Protein 4LHK (pdb70)

Structure (mmCIF, N/CA/C/O backbone):
data_4LHK
#
_entry.id   4LHK
#
_cell.length_a   38.618
_cell.length_b   85.476
_cell.length_c   68.240
_cell.angle_alpha   90.00
_cell.angle_beta   93.72
_cell.angle_gamma   90.00
#
_symmetry.space_group_name_H-M   'P 1 21 1'
#
loop_
_entity.id
_entity.type
_entity.pdbx_description
1 polymer Flocculin
2 branched alpha-D-mannopyranose-(1-2)-alpha-D-mannopyranose
3 non-polymer 'CALCIUM ION'
4 water water
#
loop_
_atom_site.group_PDB
_atom_site.id
_atom_site.type_symbol
_atom_site.label_atom_id
_atom_site.label_alt_id
_atom_site.label_comp_id
_atom_site.label_asym_id
_atom_site.label_entity_id
_atom_site.label_seq_id
_atom_site.pdbx_PDB_ins_code
_atom_site.Cartn_x
_atom_site.Cartn_y
_atom_site.Cartn_z
_atom_site.occupancy
_atom_site.B_iso_or_equiv
_atom_site.auth_seq_id
_atom_site.auth_comp_id
_atom_site.auth_asym_id
_atom_site.auth_atom_id
_atom_site.pdbx_PDB_model_num
ATOM 1 N N . THR A 1 4 ? 15.167 55.501 71.496 1.00 40.33 26 THR A N 1
ATOM 2 C CA . THR A 1 4 ? 15.286 54.286 70.635 1.00 27.32 26 THR A CA 1
ATOM 3 C C . THR A 1 4 ? 14.157 53.379 70.992 1.00 22.14 26 THR A C 1
ATOM 4 O O . THR A 1 4 ? 13.788 53.288 72.145 1.00 28.90 26 THR A O 1
ATOM 8 N N . GLN A 1 5 ? 13.574 52.799 69.944 1.00 21.83 27 GLN A N 1
ATOM 9 C CA . GLN A 1 5 ? 12.418 51.889 70.072 1.00 21.36 27 GLN A CA 1
ATOM 10 C C . GLN A 1 5 ? 12.849 50.495 70.524 1.00 18.52 27 GLN A C 1
ATOM 11 O O . GLN A 1 5 ? 13.836 49.950 70.054 1.00 21.22 27 GLN A O 1
ATOM 17 N N . ALA A 1 6 ? 12.153 49.940 71.484 1.00 20.44 28 ALA A N 1
ATOM 18 C CA . ALA A 1 6 ? 12.499 48.585 71.962 1.00 20.42 28 ALA A CA 1
ATOM 19 C C . ALA A 1 6 ? 11.248 47.715 71.931 1.00 22.68 28 ALA A C 1
ATOM 20 O O . ALA A 1 6 ? 10.210 48.134 71.440 1.00 23.09 28 ALA A O 1
ATOM 22 N N . CYS A 1 7 ? 11.393 46.486 72.379 1.00 17.47 29 CYS A N 1
ATOM 23 C CA . CYS A 1 7 ? 10.437 45.439 72.216 1.00 19.31 29 CYS A CA 1
ATOM 24 C C . CYS A 1 7 ? 10.262 44.648 73.514 1.00 21.48 29 CYS A C 1
ATOM 25 O O . CYS A 1 7 ? 11.195 44.590 74.316 1.00 21.14 29 CYS A O 1
ATOM 28 N N . LEU A 1 8 ? 9.102 44.015 73.677 1.00 19.52 30 LEU A N 1
ATOM 29 C CA . LEU A 1 8 ? 8.867 43.007 74.697 1.00 20.34 30 LEU A CA 1
ATOM 30 C C . LEU A 1 8 ? 8.174 41.766 74.158 1.00 20.01 30 LEU A C 1
ATOM 31 O O . LEU A 1 8 ? 6.966 41.545 74.369 1.00 20.96 30 LEU A O 1
ATOM 36 N N . PRO A 1 9 ? 8.918 40.935 73.474 1.00 18.90 31 PRO A N 1
ATOM 37 C CA . PRO A 1 9 ? 8.402 39.698 72.957 1.00 18.55 31 PRO A CA 1
ATOM 38 C C . PRO A 1 9 ? 7.993 38.778 74.080 1.00 21.38 31 PRO A C 1
ATOM 39 O O . PRO A 1 9 ? 8.716 38.688 75.078 1.00 23.05 31 PRO A O 1
ATOM 43 N N . VAL A 1 10 ? 6.874 38.083 73.953 1.00 19.72 32 VAL A N 1
ATOM 44 C CA . VAL A 1 10 ? 6.509 37.122 75.047 1.00 25.85 32 VAL A CA 1
ATOM 45 C C . VAL A 1 10 ? 6.653 35.661 74.707 1.00 23.18 32 VAL A C 1
ATOM 46 O O . VAL A 1 10 ? 6.248 34.804 75.482 1.00 28.60 32 VAL A O 1
ATOM 50 N N . GLY A 1 11 ? 7.208 35.326 73.564 1.00 29.99 33 GLY A N 1
ATOM 51 C CA . GLY A 1 11 ? 7.440 33.902 73.298 1.00 23.23 33 GLY A CA 1
ATOM 52 C C . GLY A 1 11 ? 8.607 33.298 74.047 1.00 22.87 33 GLY A C 1
ATOM 53 O O . GLY A 1 11 ? 9.246 33.906 74.939 1.00 25.23 33 GLY A O 1
ATOM 54 N N . SER A 1 12 ? 8.891 32.067 73.695 1.00 19.79 34 SER A N 1
ATOM 55 C CA . SER A 1 12 ? 10.028 31.383 74.277 1.00 22.13 34 SER A CA 1
ATOM 56 C C . SER A 1 12 ? 11.307 32.012 73.766 1.00 22.76 34 SER A C 1
ATOM 57 O O . SER A 1 12 ? 11.488 32.169 72.573 1.00 23.21 34 SER A O 1
ATOM 60 N N . ARG A 1 13 ? 12.193 32.388 74.672 1.00 20.15 35 ARG A N 1
ATOM 61 C CA . ARG A 1 13 ? 13.398 33.072 74.293 1.00 18.42 35 ARG A CA 1
ATOM 62 C C . ARG A 1 13 ? 14.401 32.043 73.780 1.00 18.34 35 ARG A C 1
ATOM 63 O O . ARG A 1 13 ? 14.457 30.901 74.278 1.00 17.76 35 ARG A O 1
ATOM 71 N N . LYS A 1 14 ? 15.160 32.442 72.759 1.00 17.64 36 LYS A N 1
ATOM 72 C CA . LYS A 1 14 ? 16.256 31.646 72.238 1.00 16.99 36 LYS A CA 1
ATOM 73 C C . LYS A 1 14 ? 17.571 32.355 72.494 1.00 15.84 36 LYS A C 1
ATOM 74 O O . LYS A 1 14 ? 17.655 33.587 72.589 1.00 16.21 36 LYS A O 1
ATOM 80 N N . ASN A 1 15 ? 18.630 31.561 72.606 1.00 18.18 37 ASN A N 1
ATOM 81 C CA . ASN A 1 15 ? 19.926 32.064 73.016 1.00 16.36 37 ASN A CA 1
ATOM 82 C C . ASN A 1 15 ? 20.669 32.581 71.787 1.00 15.48 37 ASN A C 1
ATOM 83 O O . ASN A 1 15 ? 20.649 31.949 70.763 1.00 16.37 37 ASN A O 1
ATOM 88 N N . GLY A 1 16 ? 21.310 33.732 71.880 1.00 14.60 38 GLY A N 1
ATOM 89 C CA . GLY A 1 16 ? 22.179 34.190 70.812 1.00 16.06 38 GLY A CA 1
ATOM 90 C C . GLY A 1 16 ? 21.414 34.731 69.595 1.00 16.25 38 GLY A C 1
ATOM 91 O O . GLY A 1 16 ? 20.195 34.901 69.619 1.00 16.80 38 GLY A O 1
ATOM 92 N N . MET A 1 17 ? 22.171 34.953 68.528 1.00 14.98 39 MET A N 1
ATOM 93 C CA . MET A 1 17 ? 21.656 35.575 67.326 1.00 14.94 39 MET A CA 1
ATOM 94 C C . MET A 1 17 ? 21.661 34.642 66.139 1.00 15.58 39 MET A C 1
ATOM 95 O O . MET A 1 17 ? 22.516 33.769 65.998 1.00 16.69 39 MET A O 1
ATOM 100 N N . ASN A 1 18 ? 20.678 34.862 65.285 1.00 15.21 40 ASN A N 1
ATOM 101 C CA . ASN A 1 18 ? 20.556 34.169 64.026 1.00 14.37 40 ASN A CA 1
ATOM 102 C C . ASN A 1 18 ? 21.537 34.750 63.045 1.00 16.57 40 ASN A C 1
ATOM 103 O O . ASN A 1 18 ? 21.678 35.998 62.993 1.00 17.65 40 ASN A O 1
ATOM 108 N N . VAL A 1 19 ? 22.177 33.869 62.222 1.00 16.20 41 VAL A N 1
ATOM 109 C CA . VAL A 1 19 ? 23.087 34.344 61.189 1.00 16.53 41 VAL A CA 1
ATOM 110 C C . VAL A 1 19 ? 22.657 33.752 59.828 1.00 18.89 41 VAL A C 1
ATOM 111 O O . VAL A 1 19 ? 22.579 32.526 59.679 1.00 18.48 41 VAL A O 1
ATOM 115 N N . ASN A 1 20 ? 22.355 34.638 58.882 1.00 16.24 42 ASN A N 1
ATOM 116 C CA . ASN A 1 20 ? 22.043 34.273 57.545 1.00 15.72 42 ASN A CA 1
ATOM 117 C C . ASN A 1 20 ? 23.239 34.601 56.631 1.00 16.27 42 ASN A C 1
ATOM 118 O O . ASN A 1 20 ? 23.935 35.604 56.811 1.00 16.60 42 ASN A O 1
ATOM 123 N N . PHE A 1 21 ? 23.468 33.746 55.648 1.00 14.94 43 PHE A N 1
ATOM 124 C CA . PHE A 1 21 ? 24.515 33.900 54.651 1.00 15.48 43 PHE A CA 1
ATOM 125 C C . PHE A 1 21 ? 23.929 34.160 53.240 1.00 18.23 43 PHE A C 1
ATOM 126 O O . PHE A 1 21 ? 22.968 33.494 52.833 1.00 17.33 43 PHE A O 1
ATOM 134 N N . TYR A 1 22 ? 24.509 35.141 52.546 1.00 17.44 44 TYR A N 1
ATOM 135 C CA . TYR A 1 22 ? 24.130 35.523 51.155 1.00 16.95 44 TYR A CA 1
ATOM 136 C C . TYR A 1 22 ? 25.374 35.604 50.247 1.00 17.94 44 TYR A C 1
ATOM 137 O O . TYR A 1 22 ? 26.497 35.947 50.689 1.00 17.73 44 TYR A O 1
ATOM 146 N N . LYS A 1 23 ? 25.159 35.312 48.984 1.00 19.79 45 LYS A N 1
ATOM 147 C CA . LYS A 1 23 ? 26.217 35.387 47.960 1.00 21.13 45 LYS A CA 1
ATOM 148 C C . LYS A 1 23 ? 26.788 36.797 47.882 1.00 17.31 45 LYS A C 1
ATOM 149 O O . LYS A 1 23 ? 26.081 37.760 47.996 1.00 22.19 45 LYS A O 1
ATOM 155 N N . TYR A 1 24 ? 28.097 36.892 47.737 1.00 17.20 46 TYR A N 1
ATOM 156 C CA . TYR A 1 24 ? 28.724 38.140 47.342 1.00 15.93 46 TYR A CA 1
ATOM 157 C C . TYR A 1 24 ? 29.723 37.774 46.274 1.00 15.15 46 TYR A C 1
ATOM 158 O O . TYR A 1 24 ? 30.413 36.777 46.431 1.00 17.44 46 TYR A O 1
ATOM 167 N N . SER A 1 25 ? 29.782 38.571 45.180 1.00 15.52 47 SER A N 1
ATOM 168 C CA . SER A 1 25 ? 30.683 38.267 44.058 1.00 16.43 47 SER A CA 1
ATOM 169 C C . SER A 1 25 ? 32.100 38.495 44.377 1.00 15.53 47 SER A C 1
ATOM 170 O O . SER A 1 25 ? 32.495 39.622 44.730 1.00 16.88 47 SER A O 1
ATOM 173 N N . LEU A 1 26 ? 32.911 37.463 44.197 1.00 16.12 48 LEU A N 1
ATOM 174 C CA . LEU A 1 26 ? 34.362 37.588 44.375 1.00 16.39 48 LEU A CA 1
ATOM 175 C C . LEU A 1 26 ? 34.925 38.806 43.605 1.00 19.07 48 LEU A C 1
ATOM 176 O O . LEU A 1 26 ? 34.634 39.017 42.421 1.00 17.69 48 LEU A O 1
ATOM 181 N N . GLN A 1 27 ? 35.687 39.617 44.330 1.00 18.44 49 GLN A N 1
ATOM 182 C CA . GLN A 1 27 ? 36.446 40.733 43.825 1.00 19.33 49 GLN A CA 1
ATOM 183 C C . GLN A 1 27 ? 35.566 41.906 43.356 1.00 16.06 49 GLN A C 1
ATOM 184 O O . GLN A 1 27 ? 36.064 42.786 42.737 1.00 20.65 49 GLN A O 1
ATOM 190 N N . ASP A 1 28 ? 34.290 41.928 43.718 1.00 17.47 50 ASP A N 1
ATOM 191 C CA . ASP A 1 28 ? 33.408 43.043 43.437 1.00 17.68 50 ASP A CA 1
ATOM 192 C C . ASP A 1 28 ? 33.804 44.173 44.429 1.00 19.10 50 ASP A C 1
ATOM 193 O O . ASP A 1 28 ? 33.645 44.043 45.643 1.00 18.54 50 ASP A O 1
ATOM 198 N N . SER A 1 29 ? 34.378 45.250 43.883 1.00 19.27 51 SER A N 1
ATOM 199 C CA . SER A 1 29 ? 34.924 46.344 44.671 1.00 24.03 51 SER A CA 1
ATOM 200 C C . SER A 1 29 ? 33.956 47.523 44.814 1.00 20.69 51 SER A C 1
ATOM 201 O O . SER A 1 29 ? 34.309 48.606 45.319 1.00 26.65 51 SER A O 1
ATOM 204 N N . THR A 1 30 ? 32.715 47.315 44.413 1.00 19.46 52 THR A N 1
ATOM 205 C CA . THR A 1 30 ? 31.667 48.356 44.482 1.00 23.87 52 THR A CA 1
ATOM 206 C C . THR A 1 30 ? 30.560 4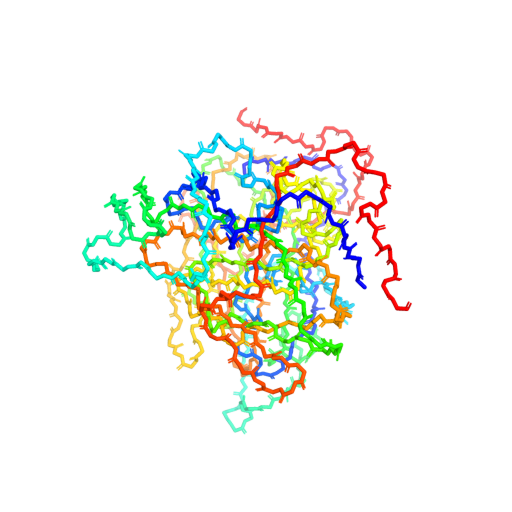8.057 45.456 1.00 20.93 52 THR A C 1
ATOM 207 O O . THR A 1 30 ? 30.172 48.900 46.242 1.00 22.79 52 THR A O 1
ATOM 211 N N . THR A 1 31 ? 29.978 46.877 45.343 1.00 19.72 53 THR A N 1
ATOM 212 C CA . THR A 1 31 ? 28.742 46.597 46.051 1.00 18.02 53 THR A CA 1
ATOM 213 C C . THR A 1 31 ? 28.898 46.694 47.600 1.00 17.73 53 THR A C 1
ATOM 214 O O . THR A 1 31 ? 28.039 47.249 48.298 1.00 16.65 53 THR A O 1
ATOM 218 N N . TYR A 1 32 ? 29.976 46.161 48.122 1.00 16.28 54 TYR A N 1
ATOM 219 C CA . TYR A 1 32 ? 30.171 46.119 49.599 1.00 14.98 54 TYR A CA 1
ATOM 220 C C . TYR A 1 32 ? 30.085 47.532 50.264 1.00 13.13 54 TYR A C 1
ATOM 221 O O . TYR A 1 32 ? 29.821 47.645 51.447 1.00 20.14 54 TYR A O 1
ATOM 230 N N . SER A 1 33 ? 30.379 48.590 49.505 1.00 15.88 55 SER A N 1
ATOM 231 C CA . SER A 1 33 ? 30.351 49.974 49.985 1.00 17.49 55 SER A CA 1
ATOM 232 C C . SER A 1 33 ? 29.077 50.758 49.643 1.00 15.47 55 SER A C 1
ATOM 233 O O . SER A 1 33 ? 28.991 51.940 49.937 1.00 17.25 55 SER A O 1
ATOM 236 N N . ASP A 1 34 ? 28.107 50.114 49.001 1.00 15.77 56 ASP A N 1
ATOM 237 C CA . ASP A 1 34 ? 26.837 50.749 48.729 1.00 17.14 56 ASP A CA 1
ATOM 238 C C . ASP A 1 34 ? 25.969 50.687 50.002 1.00 16.81 56 ASP A C 1
ATOM 239 O O . ASP A 1 34 ? 25.694 49.600 50.502 1.00 17.37 56 ASP A O 1
ATOM 244 N N . PRO A 1 35 ? 25.518 51.849 50.508 1.00 19.73 57 PRO A N 1
ATOM 245 C CA . PRO A 1 35 ? 24.687 51.866 51.731 1.00 23.11 57 PRO A CA 1
ATOM 246 C C . PRO A 1 35 ? 23.380 51.075 51.603 1.00 19.04 57 PRO A C 1
ATOM 247 O O . PRO A 1 35 ? 22.932 50.450 52.557 1.00 23.36 57 PRO A O 1
ATOM 251 N N . GLN A 1 36 ? 22.782 51.058 50.421 1.00 21.44 58 GLN A N 1
ATOM 252 C CA . GLN A 1 36 ? 21.555 50.297 50.230 1.00 18.92 58 GLN A CA 1
ATOM 253 C C . GLN A 1 36 ? 21.796 48.793 50.216 1.00 15.38 58 GLN A C 1
ATOM 254 O O . GLN A 1 36 ? 20.955 48.024 50.640 1.00 19.16 58 GLN A O 1
ATOM 260 N N . TYR A 1 37 ? 22.941 48.390 49.732 1.00 19.30 59 TYR A N 1
ATOM 261 C CA . TYR A 1 37 ? 23.330 46.999 49.754 1.00 23.00 59 TYR A CA 1
ATOM 262 C C . TYR A 1 37 ? 23.526 46.489 51.173 1.00 18.32 59 TYR A C 1
ATOM 263 O O . TYR A 1 37 ? 22.994 45.430 51.527 1.00 20.91 59 TYR A O 1
ATOM 272 N N . MET A 1 38 ? 24.293 47.214 51.976 1.00 19.96 60 MET A N 1
ATOM 273 C CA . MET A 1 38 ? 24.534 46.798 53.353 1.00 25.50 60 MET A CA 1
ATOM 274 C C . MET A 1 38 ? 23.257 46.800 54.207 1.00 21.92 60 MET A C 1
ATOM 275 O O . MET A 1 38 ? 23.053 45.912 55.041 1.00 27.32 60 MET A O 1
ATOM 280 N N . ALA A 1 39 ? 22.417 47.816 54.019 1.00 19.23 61 ALA A N 1
ATOM 281 C CA . ALA A 1 39 ? 21.129 47.874 54.709 1.00 24.64 61 ALA A CA 1
ATOM 282 C C . ALA A 1 39 ? 20.101 46.795 54.335 1.00 28.48 61 ALA A C 1
ATOM 283 O O . ALA A 1 39 ? 19.508 46.181 55.224 1.00 25.73 61 ALA A O 1
ATOM 285 N N . TYR A 1 40 ? 19.888 46.562 53.035 1.00 28.09 62 TYR A N 1
ATOM 286 C CA . TYR A 1 40 ? 18.857 45.599 52.603 1.00 24.74 62 TYR A CA 1
ATOM 287 C C . TYR A 1 40 ? 19.049 44.795 51.316 1.00 20.74 62 TYR A C 1
ATOM 288 O O . TYR A 1 40 ? 18.504 43.697 51.193 1.00 23.11 62 TYR A O 1
ATOM 297 N N . LYS A 1 41 ? 19.820 45.287 50.370 1.00 21.51 63 LYS A N 1
ATOM 298 C CA . LYS A 1 41 ? 19.829 44.658 49.054 1.00 21.82 63 LYS A CA 1
ATOM 299 C C . LYS A 1 41 ? 20.536 43.329 49.078 1.00 22.98 63 LYS A C 1
ATOM 300 O O . LYS A 1 41 ? 20.396 42.565 48.140 1.00 23.28 63 LYS A O 1
ATOM 306 N N . TYR A 1 42 ? 21.435 43.124 50.069 1.00 19.61 64 TYR A N 1
ATOM 307 C CA . TYR A 1 42 ? 22.085 41.830 50.207 1.00 22.21 64 TYR A CA 1
ATOM 308 C C . TYR A 1 42 ? 21.065 40.674 50.158 1.00 23.78 64 TYR A C 1
ATOM 309 O O . TYR A 1 42 ? 21.412 39.534 49.778 1.00 22.62 64 TYR A O 1
ATOM 318 N N . SER A 1 43 ? 19.819 40.958 50.546 1.00 22.66 65 SER A N 1
ATOM 319 C CA . SER A 1 43 ? 18.803 39.894 50.583 1.00 26.46 65 SER A CA 1
ATOM 320 C C . SER A 1 43 ? 18.052 39.725 49.267 1.00 25.35 65 SER A C 1
ATOM 321 O O . SER A 1 43 ? 17.163 38.913 49.210 1.00 26.30 65 SER A O 1
ATOM 324 N N . ASP A 1 44 ? 18.446 40.466 48.242 1.00 26.53 66 ASP A N 1
ATOM 325 C CA . ASP A 1 44 ? 17.934 40.314 46.824 1.00 27.15 66 ASP A CA 1
ATOM 326 C C . ASP A 1 44 ? 18.382 38.991 46.187 1.00 28.24 66 ASP A C 1
ATOM 327 O O . ASP A 1 44 ? 17.852 38.584 45.196 1.00 35.35 66 ASP A O 1
ATOM 332 N N . THR A 1 45 ? 19.430 38.355 46.716 1.00 34.01 67 THR A N 1
ATOM 333 C CA . THR A 1 45 ? 19.712 36.956 46.333 1.00 35.23 67 THR A CA 1
ATOM 334 C C . THR A 1 45 ? 19.186 35.915 47.320 1.00 32.08 67 THR A C 1
ATOM 335 O O . THR A 1 45 ? 18.965 36.214 48.482 1.00 31.58 67 THR A O 1
ATOM 339 N N . LYS A 1 46 ? 19.041 34.680 46.827 1.00 40.74 68 LYS A N 1
ATOM 340 C CA . LYS A 1 46 ? 18.612 33.534 47.632 1.00 36.38 68 LYS A CA 1
ATOM 341 C C . LYS A 1 46 ? 19.607 33.334 48.755 1.00 28.61 68 LYS A C 1
ATOM 342 O O . LYS A 1 46 ? 20.793 33.385 48.553 1.00 30.91 68 LYS A O 1
ATOM 348 N N . LYS A 1 47 ? 19.111 33.110 49.955 1.00 34.24 69 LYS A N 1
ATOM 349 C CA . LYS A 1 47 ? 19.965 32.856 51.111 1.00 22.85 69 LYS A CA 1
ATOM 350 C C . LYS A 1 47 ? 20.766 31.587 50.847 1.00 22.64 69 LYS A C 1
ATOM 351 O O . LYS A 1 47 ? 20.222 30.618 50.321 1.00 23.00 69 LYS A O 1
ATOM 357 N N . LEU A 1 48 ? 22.045 31.572 51.215 1.00 22.86 70 LEU A N 1
ATOM 358 C CA . LEU A 1 48 ? 22.846 30.362 51.051 1.00 18.05 70 LEU A CA 1
ATOM 359 C C . LEU A 1 48 ? 22.494 29.420 52.157 1.00 21.02 70 LEU A C 1
ATOM 360 O O . LEU A 1 48 ? 22.549 28.205 51.976 1.00 23.27 70 LEU A O 1
ATOM 365 N N . GLY A 1 49 ? 22.158 29.972 53.320 1.00 21.77 71 GLY A N 1
ATOM 366 C CA . GLY A 1 49 ? 21.793 29.117 54.473 1.00 21.59 71 GLY A CA 1
ATOM 367 C C . GLY A 1 49 ? 21.880 29.943 55.727 1.00 21.62 71 GLY A C 1
ATOM 368 O O . GLY A 1 49 ? 22.041 31.160 55.663 1.00 22.26 71 GLY A O 1
ATOM 369 N N . SER A 1 50 ? 21.755 29.281 56.861 1.00 18.65 72 SER A N 1
ATOM 370 C CA . SER A 1 50 ? 21.755 29.976 58.131 1.00 21.77 72 SER A CA 1
ATOM 371 C C . SER A 1 50 ? 22.174 29.098 59.247 1.00 21.86 72 SER A C 1
ATOM 372 O O . SER A 1 50 ? 22.147 27.863 59.108 1.00 22.28 72 SER A O 1
ATOM 375 N N . VAL A 1 51 ? 22.572 29.743 60.344 1.00 20.45 73 VAL A N 1
ATOM 376 C CA . VAL A 1 51 ? 22.810 29.085 61.618 1.00 21.53 73 VAL A CA 1
ATOM 377 C C . VAL A 1 51 ? 22.196 29.916 62.714 1.00 19.26 73 VAL A C 1
ATOM 378 O O . VAL A 1 51 ? 22.024 31.117 62.573 1.00 22.72 73 VAL A O 1
ATOM 382 N N . SER A 1 52 ? 21.899 29.275 63.828 1.00 18.01 74 SER A N 1
ATOM 383 C CA . SER A 1 52 ? 21.323 30.006 64.920 1.00 19.48 74 SER A CA 1
ATOM 384 C C . SER A 1 52 ? 22.063 29.793 66.198 1.00 18.89 74 SER A C 1
ATOM 385 O O . SER A 1 52 ? 23.021 29.028 66.281 1.00 19.78 74 SER A O 1
ATOM 388 N N . GLY A 1 53 ? 21.658 30.539 67.212 1.00 16.60 75 GLY A N 1
ATOM 389 C CA . GLY A 1 53 ? 22.250 30.338 68.525 1.00 17.32 75 GLY A CA 1
ATOM 390 C C . GLY A 1 53 ? 23.656 30.881 68.740 1.00 18.10 75 GLY A C 1
ATOM 391 O O . GLY A 1 53 ? 24.372 30.423 69.616 1.00 19.32 75 GLY A O 1
ATOM 392 N N . GLN A 1 54 ? 24.059 31.889 67.961 1.00 14.26 76 GLN A N 1
ATOM 393 C CA . GLN A 1 54 ? 25.420 32.329 67.981 1.00 14.70 76 GLN A CA 1
ATOM 394 C C . GLN A 1 54 ? 25.628 33.404 69.014 1.00 14.63 76 GLN A C 1
ATOM 395 O O . GLN A 1 54 ? 24.985 34.432 68.959 1.00 16.28 76 GLN A O 1
ATOM 401 N N . THR A 1 55 ? 26.596 33.208 69.904 1.00 17.55 77 THR A N 1
ATOM 402 C CA . THR A 1 55 ? 26.932 34.248 70.862 1.00 16.59 77 THR A CA 1
ATOM 403 C C . THR A 1 55 ? 28.295 34.859 70.629 1.00 18.68 77 THR A C 1
ATOM 404 O O . THR A 1 55 ? 28.561 35.967 71.155 1.00 20.26 77 THR A O 1
ATOM 408 N N . HIS A 1 56 ? 29.170 34.172 69.879 1.00 19.22 78 HIS A N 1
ATOM 409 C CA . HIS A 1 56 ? 30.488 34.730 69.614 1.00 19.52 78 HIS A CA 1
ATOM 410 C C . HIS A 1 56 ? 30.381 35.481 68.304 1.00 19.26 78 HIS A C 1
ATOM 411 O O . HIS A 1 56 ? 30.270 34.889 67.262 1.00 24.27 78 HIS A O 1
ATOM 418 N N . LEU A 1 57 ? 30.383 36.800 68.358 1.00 18.77 79 LEU A N 1
ATOM 419 C CA . LEU A 1 57 ? 29.956 37.587 67.177 1.00 16.28 79 LEU A CA 1
ATOM 420 C C . LEU A 1 57 ? 31.077 37.996 66.233 1.00 17.58 79 LEU A C 1
ATOM 421 O O . LEU A 1 57 ? 30.831 38.434 65.109 1.00 21.42 79 LEU A O 1
ATOM 426 N N . SER A 1 58 ? 32.307 37.922 66.694 1.00 17.50 80 SER A N 1
ATOM 427 C CA . SER A 1 58 ? 33.453 38.456 65.975 1.00 16.09 80 SER A CA 1
ATOM 428 C C . SER A 1 58 ? 33.855 37.484 64.884 1.00 17.95 80 SER A C 1
ATOM 429 O O . SER A 1 58 ? 33.773 36.271 65.038 1.00 21.23 80 SER A O 1
ATOM 432 N N . ILE A 1 59 ? 34.204 38.051 63.753 1.00 17.50 81 ILE A N 1
ATOM 433 C CA . ILE A 1 59 ? 34.543 37.320 62.541 1.00 17.23 81 ILE A CA 1
ATOM 434 C C . ILE A 1 59 ? 36.050 37.373 62.249 1.00 17.17 81 ILE A C 1
ATOM 435 O O . ILE A 1 59 ? 36.677 38.420 62.271 1.00 17.35 81 ILE A O 1
ATOM 440 N N . TYR A 1 60 ? 36.613 36.230 61.887 1.00 16.93 82 TYR A N 1
ATOM 441 C CA . TYR A 1 60 ? 37.967 36.136 61.396 1.00 16.98 82 TYR A CA 1
ATOM 442 C C . TYR A 1 60 ? 38.041 34.925 60.461 1.00 17.67 82 TYR A C 1
ATOM 443 O O . TYR A 1 60 ? 37.735 33.794 60.873 1.00 18.47 82 TYR A O 1
ATOM 452 N N . TYR A 1 61 ? 38.400 35.185 59.201 1.00 15.59 83 TYR A N 1
ATOM 453 C CA . TYR A 1 61 ? 38.753 34.107 58.286 1.00 14.98 83 TYR A CA 1
ATOM 454 C C . TYR A 1 61 ? 40.054 34.539 57.618 1.00 15.85 83 TYR A C 1
ATOM 455 O O . TYR A 1 61 ? 40.211 35.689 57.195 1.00 16.77 83 TYR A O 1
ATOM 464 N N . ASP A 1 62 ? 40.996 33.619 57.531 1.00 17.03 84 ASP A N 1
ATOM 465 C CA . ASP A 1 62 ? 42.293 33.873 56.870 1.00 17.20 84 ASP A CA 1
ATOM 466 C C . ASP A 1 62 ? 42.602 32.736 55.908 1.00 19.38 84 ASP A C 1
ATOM 467 O O . ASP A 1 62 ? 42.105 31.612 56.049 1.00 21.09 84 ASP A O 1
ATOM 472 N N . LEU A 1 63 ? 43.432 33.030 54.944 1.00 19.68 85 LEU A N 1
ATOM 473 C CA . LEU A 1 63 ? 43.933 32.002 54.031 1.00 20.87 85 LEU A CA 1
ATOM 474 C C . LEU A 1 63 ? 45.237 32.490 53.477 1.00 24.27 85 LEU A C 1
ATOM 475 O O . LEU A 1 63 ? 45.568 33.692 53.598 1.00 21.62 85 LEU A O 1
ATOM 480 N N . ASN A 1 64 ? 45.943 31.544 52.850 1.00 27.34 86 ASN A N 1
ATOM 481 C CA . ASN A 1 64 ? 47.261 31.745 52.277 1.00 31.18 86 ASN A CA 1
ATOM 482 C C . ASN A 1 64 ? 47.257 32.892 51.263 1.00 21.15 86 ASN A C 1
ATOM 483 O O . ASN A 1 64 ? 46.336 33.018 50.453 1.00 18.42 86 ASN A O 1
ATOM 488 N N . THR A 1 65 ? 48.250 33.783 51.361 1.00 21.07 87 THR A N 1
ATOM 489 C CA . THR A 1 65 ? 48.351 34.915 50.430 1.00 27.07 87 THR A CA 1
ATOM 490 C C . THR A 1 65 ? 48.368 34.471 48.945 1.00 22.15 87 THR A C 1
ATOM 491 O O . THR A 1 65 ? 47.980 35.241 48.067 1.00 22.83 87 THR A O 1
ATOM 495 N N . ALA A 1 66 ? 48.841 33.262 48.682 1.00 20.37 88 ALA A N 1
ATOM 496 C CA . ALA A 1 66 ? 48.879 32.730 47.312 1.00 22.30 88 ALA A CA 1
ATOM 497 C C . ALA A 1 66 ? 47.485 32.498 46.793 1.00 18.55 88 ALA A C 1
ATOM 498 O O . ALA A 1 66 ? 47.288 32.325 45.559 1.00 21.79 88 ALA A O 1
ATOM 500 N N . PHE A 1 67 ? 46.509 32.494 47.695 1.00 18.38 89 PHE A N 1
ATOM 501 C CA . PHE A 1 67 ? 45.107 32.256 47.311 1.00 17.97 89 PHE A CA 1
ATOM 502 C C . PHE A 1 67 ? 44.195 33.489 47.338 1.00 16.07 89 PHE A C 1
ATOM 503 O O . PHE A 1 67 ? 42.979 33.359 47.050 1.00 15.58 89 PHE A O 1
ATOM 511 N N . TRP A 1 68 ? 44.717 34.668 47.668 1.00 17.21 90 TRP A N 1
ATOM 512 C CA . TRP A 1 68 ? 43.869 35.834 47.891 1.00 13.81 90 TRP A CA 1
ATOM 513 C C . TRP A 1 68 ? 43.029 36.330 46.724 1.00 16.05 90 TRP A C 1
ATOM 514 O O . TRP A 1 68 ? 42.037 37.023 46.977 1.00 15.95 90 TRP A O 1
ATOM 525 N N . ASN A 1 69 ? 43.373 35.986 45.478 1.00 17.29 91 ASN A N 1
ATOM 526 C CA . ASN A 1 69 ? 42.526 36.374 44.313 1.00 16.89 91 ASN A CA 1
ATOM 527 C C . ASN A 1 69 ? 41.517 35.294 43.978 1.00 15.33 91 ASN A C 1
ATOM 528 O O . ASN A 1 69 ? 40.950 35.304 42.910 1.00 16.54 91 ASN A O 1
ATOM 533 N N . THR A 1 70 ? 41.318 34.347 44.893 1.00 15.53 92 THR A N 1
ATOM 534 C CA . THR A 1 70 ? 40.476 33.199 44.592 1.00 14.83 92 THR A CA 1
ATOM 535 C C . THR A 1 70 ? 39.422 32.882 45.679 1.00 15.36 92 THR A C 1
ATOM 536 O O . THR A 1 70 ? 39.604 33.236 46.834 1.00 14.92 92 THR A O 1
ATOM 540 N N . ALA A 1 71 ? 38.308 32.261 45.283 1.00 14.79 93 ALA A N 1
ATOM 541 C CA . ALA A 1 71 ? 37.344 31.743 46.205 1.00 14.25 93 ALA A CA 1
ATOM 542 C C . ALA A 1 71 ? 37.875 30.514 46.900 1.00 14.30 93 ALA A C 1
ATOM 543 O O . ALA A 1 71 ? 38.619 29.730 46.287 1.00 20.27 93 ALA A O 1
ATOM 545 N N . SER A 1 72 ? 37.402 30.287 48.143 1.00 16.06 94 SER A N 1
ATOM 546 C CA . SER A 1 72 ? 37.832 29.122 48.926 1.00 15.37 94 SER A CA 1
ATOM 547 C C . SER A 1 72 ? 36.703 28.693 49.837 1.00 15.93 94 SER A C 1
ATOM 548 O O . SER A 1 72 ? 36.072 29.551 50.452 1.00 18.78 94 SER A O 1
ATOM 551 N N . TRP A 1 73 ? 36.396 27.378 49.840 1.00 15.99 95 TRP A N 1
ATOM 552 C CA . TRP A 1 73 ? 35.393 26.761 50.739 1.00 18.29 95 TRP A CA 1
ATOM 553 C C . TRP A 1 73 ? 35.950 26.556 52.123 1.00 17.99 95 TRP A C 1
ATOM 554 O O . TRP A 1 73 ? 37.079 26.107 52.298 1.00 22.42 95 TRP A O 1
ATOM 565 N N . SER A 1 74 ? 35.170 26.890 53.115 1.00 19.77 96 SER A N 1
ATOM 566 C CA . SER A 1 74 ? 35.585 26.707 54.521 1.00 21.80 96 SER A CA 1
ATOM 567 C C . SER A 1 74 ? 34.358 26.880 55.409 1.00 20.64 96 SER A C 1
ATOM 568 O O . SER A 1 74 ? 33.379 27.561 55.052 1.00 17.83 96 SER A O 1
ATOM 571 N N . SER A 1 75 ? 34.436 26.258 56.583 1.00 24.58 97 SER A N 1
ATOM 572 C CA . SER A 1 75 ? 33.428 26.403 57.621 1.00 20.87 97 SER A CA 1
ATOM 573 C C . SER A 1 75 ? 33.792 27.401 58.712 1.00 23.05 97 SER A C 1
ATOM 574 O O . SER A 1 75 ? 33.134 27.450 59.760 1.00 22.55 97 SER A O 1
ATOM 577 N N . ASP A 1 76 ? 34.819 28.196 58.472 1.00 22.87 98 ASP A N 1
ATOM 578 C CA . ASP A 1 76 ? 35.369 29.097 59.501 1.00 24.58 98 ASP A CA 1
ATOM 579 C C . ASP A 1 76 ? 34.422 30.183 60.036 1.00 20.44 98 ASP A C 1
ATOM 580 O O . ASP A 1 76 ? 34.612 30.673 61.168 1.00 27.56 98 ASP A O 1
ATOM 585 N N . LEU A 1 77 ? 33.415 30.559 59.238 1.00 23.55 99 LEU A N 1
ATOM 586 C CA . LEU A 1 77 ? 32.402 31.526 59.665 1.00 18.36 99 LEU A CA 1
ATOM 587 C C . LEU A 1 77 ? 31.203 30.815 60.318 1.00 23.90 99 LEU A C 1
ATOM 588 O O . LEU A 1 77 ? 30.375 30.223 59.646 1.00 19.84 99 LEU A O 1
ATOM 593 N N . PHE A 1 78 ? 31.167 30.832 61.645 1.00 22.92 100 PHE A N 1
ATOM 594 C CA . PHE A 1 78 ? 30.043 30.368 62.403 1.00 21.27 100 PHE A CA 1
ATOM 595 C C . PHE A 1 78 ? 29.748 28.903 62.143 1.00 22.53 100 PHE A C 1
ATOM 596 O O . PHE A 1 78 ? 28.620 28.460 62.344 1.00 22.94 100 PHE A O 1
ATOM 604 N N . GLY A 1 79 ? 30.723 28.144 61.640 1.00 23.33 101 GLY A N 1
ATOM 605 C CA . GLY A 1 79 ? 30.509 26.714 61.436 1.00 22.76 101 GLY A CA 1
ATOM 606 C C . GLY A 1 79 ? 29.771 26.383 60.178 1.00 23.52 101 GLY A C 1
ATOM 607 O O . GLY A 1 79 ? 29.377 25.221 59.990 1.00 22.81 101 GLY A O 1
ATOM 608 N N . PHE A 1 80 ? 29.558 27.387 59.312 1.00 18.61 102 PHE A N 1
ATOM 609 C CA . PHE A 1 80 ? 28.711 27.234 58.172 1.00 20.83 102 PHE A CA 1
ATOM 610 C C . PHE A 1 80 ? 29.617 27.120 56.952 1.00 18.10 102 PHE A C 1
ATOM 611 O O . PHE A 1 80 ? 30.419 27.973 56.702 1.00 19.65 102 PHE A O 1
ATOM 61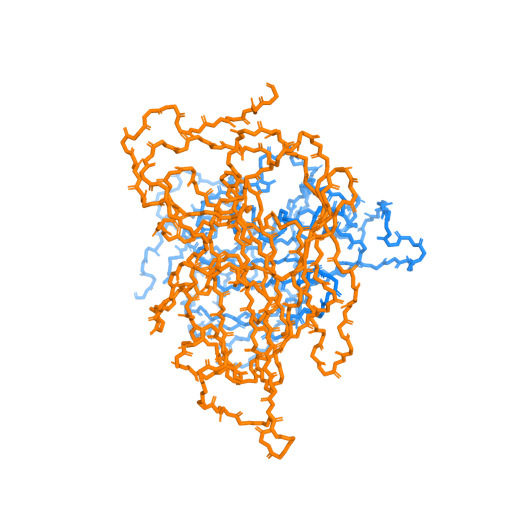9 N N . TYR A 1 81 ? 29.443 26.045 56.188 1.00 18.77 103 TYR A N 1
ATOM 620 C CA . TYR A 1 81 ? 30.275 25.748 55.074 1.00 17.08 103 TYR A CA 1
ATOM 621 C C . TYR A 1 81 ? 29.836 26.619 53.865 1.00 15.18 103 TYR A C 1
ATOM 622 O O . TYR A 1 81 ? 28.733 26.476 53.347 1.00 16.55 103 TYR A O 1
ATOM 631 N N . THR A 1 82 ? 30.720 27.521 53.456 1.00 17.19 104 THR A N 1
ATOM 632 C CA . THR A 1 82 ? 30.489 28.471 52.407 1.00 15.82 104 THR A CA 1
ATOM 633 C C . THR A 1 82 ? 31.851 28.870 51.852 1.00 15.10 104 THR A C 1
ATOM 634 O O . THR A 1 82 ? 32.897 28.234 52.137 1.00 18.49 104 THR A O 1
ATOM 638 N N . THR A 1 83 ? 31.860 29.938 51.077 1.00 16.51 105 THR A N 1
ATOM 639 C CA . THR A 1 83 ? 33.067 30.502 50.542 1.00 14.37 105 THR A CA 1
ATOM 640 C C . THR A 1 83 ? 33.285 31.816 51.305 1.00 14.50 105 THR A C 1
ATOM 641 O O . THR A 1 83 ? 32.781 32.836 50.895 1.00 16.37 105 THR A O 1
ATOM 645 N N . PRO A 1 84 ? 34.040 31.773 52.407 1.00 14.57 106 PRO A N 1
ATOM 646 C CA . PRO A 1 84 ? 34.046 32.957 53.243 1.00 13.15 106 PRO A CA 1
ATOM 647 C C . PRO A 1 84 ? 34.921 34.078 52.697 1.00 14.02 106 PRO A C 1
ATOM 648 O O . PRO A 1 84 ? 34.943 35.157 53.247 1.00 14.64 106 PRO A O 1
ATOM 652 N N . THR A 1 85 ? 35.661 33.773 51.652 1.00 11.43 107 THR A N 1
ATOM 653 C CA . THR A 1 85 ? 36.389 34.753 50.842 1.00 12.12 107 THR A CA 1
ATOM 654 C C . THR A 1 85 ? 35.444 35.770 50.209 1.00 13.57 107 THR A C 1
ATOM 655 O O . THR A 1 85 ? 35.843 36.927 49.901 1.00 15.44 107 THR A O 1
ATOM 659 N N . ASN A 1 86 ? 34.182 35.387 50.024 1.00 12.20 108 ASN A N 1
ATOM 660 C CA . ASN A 1 86 ? 33.230 36.218 49.303 1.00 12.38 108 ASN A CA 1
ATOM 661 C C . ASN A 1 86 ? 31.810 35.856 49.681 1.00 12.10 108 ASN A C 1
ATOM 662 O O . ASN A 1 86 ? 31.202 34.878 49.201 1.00 14.88 108 ASN A O 1
ATOM 667 N N . VAL A 1 87 ? 31.295 36.656 50.611 1.00 13.03 109 VAL A N 1
ATOM 668 C CA . VAL A 1 87 ? 30.063 36.343 51.305 1.00 14.40 109 VAL A CA 1
ATOM 669 C C . VAL A 1 87 ? 29.563 37.548 52.064 1.00 12.80 109 VAL A C 1
ATOM 670 O O . VAL A 1 87 ? 30.358 38.413 52.453 1.00 16.34 109 VAL A O 1
ATOM 674 N N . THR A 1 88 ? 28.245 37.635 52.204 1.00 12.03 110 THR A N 1
ATOM 675 C CA . THR A 1 88 ? 27.611 38.590 53.087 1.00 13.74 110 THR A CA 1
ATOM 676 C C . THR A 1 88 ? 26.856 37.824 54.183 1.00 15.08 110 THR A C 1
ATOM 677 O O . THR A 1 88 ? 26.178 36.822 53.935 1.00 15.52 110 THR A O 1
ATOM 681 N N . VAL A 1 89 ? 27.014 38.322 55.399 1.00 17.33 111 VAL A N 1
ATOM 682 C CA . VAL A 1 89 ? 26.484 37.740 56.637 1.00 18.50 111 VAL A CA 1
ATOM 683 C C . VAL A 1 89 ? 25.549 38.757 57.298 1.00 16.34 111 VAL A C 1
ATOM 684 O O . VAL A 1 89 ? 25.891 39.921 57.418 1.00 18.84 111 VAL A O 1
ATOM 688 N N . GLU A 1 90 ? 24.347 38.319 57.670 1.00 14.84 112 GLU A N 1
ATOM 689 C CA . GLU A 1 90 ? 23.416 39.079 58.418 1.00 15.43 112 GLU A CA 1
ATOM 690 C C . GLU A 1 90 ? 23.193 38.380 59.753 1.00 17.92 112 GLU A C 1
ATOM 691 O O . GLU A 1 90 ? 22.687 37.243 59.803 1.00 16.24 112 GLU A O 1
ATOM 697 N N . MET A 1 91 ? 23.533 39.102 60.815 1.00 17.03 113 MET A N 1
ATOM 698 C CA . MET A 1 91 ? 23.333 38.654 62.194 1.00 14.61 113 MET A CA 1
ATOM 699 C C . MET A 1 91 ? 22.187 39.466 62.780 1.00 15.51 113 MET A C 1
ATOM 700 O O . MET A 1 91 ? 22.179 40.746 62.721 1.00 17.56 113 MET A O 1
ATOM 705 N N . THR A 1 92 ? 21.207 38.780 63.323 1.00 13.01 114 THR A N 1
ATOM 706 C CA . THR A 1 92 ? 20.107 39.484 63.956 1.00 13.58 114 THR A CA 1
ATOM 707 C C . THR A 1 92 ? 19.819 38.906 65.316 1.00 16.02 114 THR A C 1
ATOM 708 O O . THR A 1 92 ? 20.026 37.693 65.576 1.00 14.84 114 THR A O 1
ATOM 712 N N . GLY A 1 93 ? 19.334 39.768 66.186 1.00 17.05 115 GLY A N 1
ATOM 713 C CA . GLY A 1 93 ? 18.824 39.312 67.460 1.00 13.55 115 GLY A CA 1
ATOM 714 C C . GLY A 1 93 ? 18.361 40.508 68.252 1.00 13.70 115 GLY A C 1
ATOM 715 O O . GLY A 1 93 ? 18.175 41.625 67.724 1.00 15.40 115 GLY A O 1
ATOM 716 N N . TYR A 1 94 ? 18.193 40.258 69.535 1.00 14.93 116 TYR A N 1
ATOM 717 C CA . TYR A 1 94 ? 17.811 41.324 70.462 1.00 14.12 116 TYR A CA 1
ATOM 718 C C . TYR A 1 94 ? 18.847 41.476 71.550 1.00 14.30 116 TYR A C 1
ATOM 719 O O . TYR A 1 94 ? 19.224 40.525 72.155 1.00 17.06 116 TYR A O 1
ATOM 728 N N . PHE A 1 95 ? 19.234 42.697 71.815 1.00 12.48 117 PHE A N 1
ATOM 729 C CA . PHE A 1 95 ? 20.135 43.055 72.866 1.00 12.81 117 PHE A CA 1
ATOM 730 C C . PHE A 1 95 ? 19.360 43.424 74.137 1.00 15.51 117 PHE A C 1
ATOM 731 O O . PHE A 1 95 ? 18.386 44.191 74.097 1.00 16.60 117 PHE A O 1
ATOM 739 N N . LEU A 1 96 ? 19.748 42.813 75.254 1.00 17.53 118 LEU A N 1
ATOM 740 C CA . LEU A 1 96 ? 19.083 43.002 76.549 1.00 15.77 118 LEU A CA 1
ATOM 741 C C . LEU A 1 96 ? 20.017 43.776 77.465 1.00 17.33 118 LEU A C 1
ATOM 742 O O . LEU A 1 96 ? 20.959 43.201 78.027 1.00 22.14 118 LEU A O 1
ATOM 747 N N . PRO A 1 97 ? 19.794 45.086 77.585 1.00 17.26 119 PRO A N 1
ATOM 748 C CA . PRO A 1 97 ? 20.674 45.855 78.474 1.00 18.14 119 PRO A CA 1
ATOM 749 C C . PRO A 1 97 ? 20.458 45.492 79.945 1.00 18.49 119 PRO A C 1
ATOM 750 O O . PRO A 1 97 ? 19.342 45.505 80.435 1.00 24.72 119 PRO A O 1
ATOM 754 N N . PRO A 1 98 ? 21.536 45.190 80.650 1.00 20.05 120 PRO A N 1
ATOM 755 C CA . PRO A 1 98 ? 21.394 44.923 82.064 1.00 23.45 120 PRO A CA 1
ATOM 756 C C . PRO A 1 98 ? 21.146 46.192 82.876 1.00 22.92 120 PRO A C 1
ATOM 757 O O . PRO A 1 98 ? 20.678 46.096 83.989 1.00 29.36 120 PRO A O 1
ATOM 761 N N . GLN A 1 99 ? 21.494 47.363 82.341 1.00 21.94 121 GLN A N 1
ATOM 762 C CA . GLN A 1 99 ? 21.371 48.607 83.081 1.00 29.63 121 GLN A CA 1
ATOM 763 C C . GLN A 1 99 ? 20.999 49.726 82.157 1.00 25.55 121 GLN A C 1
ATOM 764 O O . GLN A 1 99 ? 21.231 49.663 80.968 1.00 27.45 121 GLN A O 1
ATOM 770 N N . THR A 1 100 ? 20.391 50.760 82.718 1.00 23.22 122 THR A N 1
ATOM 771 C CA . THR A 1 100 ? 19.979 51.900 81.923 1.00 24.14 122 THR A CA 1
ATOM 772 C C . THR A 1 100 ? 21.209 52.776 81.738 1.00 28.05 122 THR A C 1
ATOM 773 O O . THR A 1 100 ? 21.975 53.010 82.696 1.00 35.17 122 THR A O 1
ATOM 777 N N . GLY A 1 101 ? 21.452 53.196 80.507 1.00 25.61 123 GLY A N 1
ATOM 778 C CA . GLY A 1 101 ? 22.594 54.052 80.225 1.00 22.70 123 GLY A CA 1
ATOM 779 C C . GLY A 1 101 ? 22.989 54.040 78.781 1.00 23.69 123 GLY A C 1
ATOM 780 O O . GLY A 1 101 ? 22.273 53.491 77.931 1.00 23.58 123 GLY A O 1
ATOM 781 N N . SER A 1 102 ? 24.129 54.666 78.515 1.00 26.50 124 SER A N 1
ATOM 782 C CA . SER A 1 102 ? 24.731 54.689 77.185 1.00 25.81 124 SER A CA 1
ATOM 783 C C . SER A 1 102 ? 25.674 53.491 76.970 1.00 23.24 124 SER A C 1
ATOM 784 O O . SER A 1 102 ? 26.571 53.208 77.771 1.00 22.75 124 SER A O 1
ATOM 787 N N . TYR A 1 103 ? 25.451 52.844 75.842 1.00 26.31 125 TYR A N 1
ATOM 788 C CA . TYR A 1 103 ? 26.186 51.657 75.385 1.00 19.53 125 TYR A CA 1
ATOM 789 C C . TYR A 1 103 ? 26.951 52.047 74.166 1.00 21.19 125 TYR A C 1
ATOM 790 O O . TYR A 1 103 ? 26.364 52.602 73.230 1.00 22.20 125 TYR A O 1
ATOM 799 N N . THR A 1 104 ? 28.253 51.761 74.181 1.00 18.13 126 THR A N 1
ATOM 800 C CA . THR A 1 104 ? 29.167 52.098 73.081 1.00 18.28 126 THR A CA 1
ATOM 801 C C . THR A 1 104 ? 29.606 50.793 72.372 1.00 18.54 126 THR A C 1
ATOM 802 O O . THR A 1 104 ? 30.414 50.027 72.849 1.00 18.89 126 THR A O 1
ATOM 806 N N . PHE A 1 105 ? 28.961 50.542 71.245 1.00 18.38 127 PHE A N 1
ATOM 807 C CA . PHE A 1 105 ? 29.342 49.474 70.353 1.00 16.85 127 PHE A CA 1
ATOM 808 C C . PHE A 1 105 ? 30.546 49.819 69.508 1.00 16.08 127 PHE A C 1
ATOM 809 O O . PHE A 1 105 ? 30.726 51.008 69.147 1.00 18.26 127 PHE A O 1
ATOM 817 N N . LYS A 1 106 ? 31.403 48.807 69.239 1.00 14.30 128 LYS A N 1
ATOM 818 C CA . LYS A 1 106 ? 32.652 49.028 68.527 1.00 14.63 128 LYS A CA 1
ATOM 819 C C . LYS A 1 106 ? 33.029 47.920 67.642 1.00 14.36 128 LYS A C 1
ATOM 820 O O . LYS A 1 106 ? 32.932 46.719 68.047 1.00 17.32 128 LYS A O 1
ATOM 826 N N . PHE A 1 107 ? 33.537 48.319 66.473 1.00 15.95 129 PHE A N 1
ATOM 827 C CA . PHE A 1 107 ? 34.191 47.393 65.552 1.00 17.12 129 PHE A CA 1
ATOM 828 C C . PHE A 1 107 ? 35.620 47.798 65.580 1.00 14.88 129 PHE A C 1
ATOM 829 O O . PHE A 1 107 ? 35.951 48.914 65.166 1.00 16.94 129 PHE A O 1
ATOM 837 N N . ALA A 1 108 ? 36.504 46.921 66.062 1.00 16.88 130 ALA A N 1
ATOM 838 C CA . ALA A 1 108 ? 37.935 47.314 66.229 1.00 18.04 130 ALA A CA 1
ATOM 839 C C . ALA A 1 108 ? 38.589 47.669 64.913 1.00 17.61 130 ALA A C 1
ATOM 840 O O . ALA A 1 108 ? 39.445 48.527 64.831 1.00 19.00 130 ALA A O 1
ATOM 842 N N . THR A 1 109 ? 38.187 46.935 63.896 1.00 16.83 131 THR A N 1
ATOM 843 C CA . THR A 1 109 ? 38.410 47.330 62.507 1.00 19.68 131 THR A CA 1
ATOM 844 C C . THR A 1 109 ? 37.408 46.517 61.651 1.00 18.06 131 THR A C 1
ATOM 845 O O . THR A 1 109 ? 36.489 45.872 62.179 1.00 16.15 131 THR A O 1
ATOM 849 N N . VAL A 1 110 ? 37.592 46.569 60.336 1.00 16.76 132 VAL A N 1
ATOM 850 C CA . VAL A 1 110 ? 36.692 45.843 59.416 1.00 16.89 132 VAL A CA 1
ATOM 851 C C . VAL A 1 110 ? 37.408 45.489 58.131 1.00 16.05 132 VAL A C 1
ATOM 852 O O . VAL A 1 110 ? 38.238 46.250 57.607 1.00 17.99 132 VAL A O 1
ATOM 856 N N . ASP A 1 111 ? 37.018 44.344 57.563 1.00 16.56 133 ASP A N 1
ATOM 857 C CA . ASP A 1 111 ? 37.508 43.930 56.266 1.00 17.00 133 ASP A CA 1
ATOM 858 C C . ASP A 1 111 ? 36.477 42.941 55.763 1.00 14.46 133 ASP A C 1
ATOM 859 O O . ASP A 1 111 ? 36.469 41.804 56.285 1.00 17.26 133 ASP A O 1
ATOM 864 N N . ASP A 1 112 ? 35.565 43.323 54.865 1.00 14.05 134 ASP A N 1
ATOM 865 C CA . ASP A 1 112 ? 35.599 44.564 54.013 1.00 14.46 134 ASP A CA 1
ATOM 866 C C . ASP A 1 112 ? 34.610 45.666 54.400 1.00 12.50 134 ASP A C 1
ATOM 867 O O . ASP A 1 112 ? 34.957 46.851 54.282 1.00 15.78 134 ASP A O 1
ATOM 872 N N . SER A 1 113 ? 33.399 45.313 54.853 1.00 14.77 135 SER A N 1
ATOM 873 C CA . SER A 1 113 ? 32.459 46.296 55.353 1.00 12.89 135 SER A CA 1
ATOM 874 C C . SER A 1 113 ? 31.528 45.663 56.377 1.00 13.06 135 SER A C 1
ATOM 875 O O . SER A 1 113 ? 31.243 44.497 56.333 1.00 13.75 135 SER A O 1
ATOM 878 N N . ALA A 1 114 ? 30.962 46.496 57.229 1.00 12.62 136 ALA A N 1
ATOM 879 C CA . ALA A 1 114 ? 29.986 46.094 58.167 1.00 12.55 136 ALA A CA 1
ATOM 880 C C . ALA A 1 114 ? 29.210 47.323 58.659 1.00 14.92 136 ALA A C 1
ATOM 881 O O . ALA A 1 114 ? 29.797 48.397 58.860 1.00 14.53 136 ALA A O 1
ATOM 883 N N . ILE A 1 115 ? 27.921 47.068 58.935 1.00 12.33 137 ILE A N 1
ATOM 884 C CA . ILE A 1 115 ? 27.069 47.951 59.647 1.00 12.65 137 ILE A CA 1
ATOM 885 C C . ILE A 1 115 ? 26.508 47.315 60.903 1.00 12.15 137 ILE A C 1
ATOM 886 O O . ILE A 1 115 ? 26.352 46.099 60.982 1.00 13.99 137 ILE A O 1
ATOM 891 N N . LEU A 1 116 ? 26.231 48.180 61.898 1.00 12.92 138 LEU A N 1
ATOM 892 C CA . LEU A 1 116 ? 25.377 47.821 63.014 1.00 14.09 138 LEU A CA 1
ATOM 893 C C . LEU A 1 116 ? 24.205 48.774 63.051 1.00 17.00 138 LEU A C 1
ATOM 894 O O . LEU A 1 116 ? 24.408 49.981 62.995 1.00 17.86 138 LEU A O 1
ATOM 899 N N . SER A 1 117 ? 23.006 48.230 63.084 1.00 16.98 139 SER A N 1
ATOM 900 C CA . SER A 1 117 ? 21.772 48.975 63.290 1.00 17.87 139 SER A CA 1
ATOM 901 C C . SER A 1 117 ? 21.172 48.553 64.635 1.00 18.61 139 SER A C 1
ATOM 902 O O . SER A 1 117 ? 21.195 47.381 64.994 1.00 16.33 139 SER A O 1
ATOM 905 N N . VAL A 1 118 ? 20.613 49.498 65.360 1.00 18.10 140 VAL A N 1
ATOM 906 C CA . VAL A 1 118 ? 19.974 49.241 66.627 1.00 17.50 140 VAL A CA 1
ATOM 907 C C . VAL A 1 118 ? 18.564 49.881 66.707 1.00 16.82 140 VAL A C 1
ATOM 908 O O . VAL A 1 118 ? 18.373 51.035 66.384 1.00 22.95 140 VAL A O 1
ATOM 912 N N . GLY A 1 119 ? 17.590 49.121 67.169 1.00 15.44 141 GLY A N 1
ATOM 913 C CA . GLY A 1 119 ? 16.274 49.647 67.417 1.00 16.30 141 GLY A CA 1
ATOM 914 C C . GLY A 1 119 ? 15.156 49.105 66.569 1.00 17.40 141 GLY A C 1
ATOM 915 O O . GLY A 1 119 ? 15.325 48.686 65.412 1.00 20.93 141 GLY A O 1
ATOM 916 N N . GLY A 1 120 ? 13.968 49.101 67.161 1.00 16.41 142 GLY A N 1
ATOM 917 C CA . GLY A 1 120 ? 12.790 48.687 66.425 1.00 20.32 142 GLY A CA 1
ATOM 918 C C . GLY A 1 120 ? 12.567 49.657 65.253 1.00 22.05 142 GLY A C 1
ATOM 919 O O . GLY A 1 120 ? 12.724 50.875 65.404 1.00 22.35 142 GLY A O 1
ATOM 920 N N . SER A 1 121 ? 12.217 49.103 64.098 1.00 24.63 143 SER A N 1
ATOM 921 C CA . SER A 1 121 ? 12.110 49.847 62.844 1.00 25.60 143 SER A CA 1
ATOM 922 C C . SER A 1 121 ? 13.364 50.448 62.296 1.00 24.70 143 SER A C 1
ATOM 923 O O . SER A 1 121 ? 13.285 51.258 61.326 1.00 25.91 143 SER A O 1
ATOM 926 N N . ILE A 1 122 ? 14.498 50.075 62.887 1.00 24.50 144 ILE A N 1
ATOM 927 C CA . ILE A 1 122 ? 15.802 50.440 62.371 1.00 21.35 144 ILE A CA 1
ATOM 928 C C . ILE A 1 122 ? 16.626 49.171 61.992 1.00 23.07 144 ILE A C 1
ATOM 929 O O . ILE A 1 122 ? 16.996 48.973 60.824 1.00 29.65 144 ILE A O 1
ATOM 934 N N . ALA A 1 123 ? 16.906 48.330 62.967 1.00 22.08 145 ALA A N 1
ATOM 935 C CA . ALA A 1 123 ? 17.507 47.016 62.751 1.00 18.70 145 ALA A CA 1
ATOM 936 C C . ALA A 1 123 ? 16.503 46.049 62.059 1.00 17.02 145 ALA A C 1
ATOM 937 O O . ALA A 1 123 ? 16.848 45.412 61.056 1.00 20.72 145 ALA A O 1
ATOM 939 N N . PHE A 1 124 ? 15.293 45.971 62.620 1.00 19.84 146 PHE A N 1
ATOM 940 C CA . PHE A 1 124 ? 14.148 45.208 62.144 1.00 18.82 146 PHE A CA 1
ATOM 941 C C . PHE A 1 124 ? 12.907 45.587 62.991 1.00 18.76 146 PHE A C 1
ATOM 942 O O . PHE A 1 124 ? 13.014 46.332 63.977 1.00 20.44 146 PHE A O 1
ATOM 950 N N . GLU A 1 125 ? 11.747 45.068 62.601 1.00 21.67 147 GLU A N 1
ATOM 951 C CA . GLU A 1 125 ? 10.504 45.314 63.330 1.00 19.65 147 GLU A CA 1
ATOM 952 C C . GLU A 1 125 ? 10.323 44.366 64.517 1.00 17.43 147 GLU A C 1
ATOM 953 O O . GLU A 1 125 ? 10.544 43.161 64.397 1.00 19.62 147 GLU A O 1
ATOM 959 N N . CYS A 1 126 ? 9.916 44.916 65.658 1.00 19.51 148 CYS A N 1
ATOM 960 C CA . CYS A 1 126 ? 9.648 44.118 66.844 1.00 23.43 148 CYS A CA 1
ATOM 961 C C . CYS A 1 126 ? 8.827 42.859 66.569 1.00 17.82 148 CYS A C 1
ATOM 962 O O . CYS A 1 126 ? 7.814 42.935 65.915 1.00 23.86 148 CYS A O 1
ATOM 965 N N . CYS A 1 127 ? 9.276 41.721 67.085 1.00 19.08 149 CYS A N 1
ATOM 966 C CA . CYS A 1 127 ? 8.580 40.429 66.922 1.00 18.82 149 CYS A CA 1
ATOM 967 C C . CYS A 1 127 ? 8.565 39.910 65.494 1.00 17.66 149 CYS A C 1
ATOM 968 O O . CYS A 1 127 ? 7.808 38.993 65.196 1.00 17.00 149 CYS A O 1
ATOM 971 N N . ALA A 1 128 ? 9.438 40.491 64.670 1.00 16.94 150 ALA A N 1
ATOM 972 C CA . ALA A 1 128 ? 9.632 40.184 63.269 1.00 18.13 150 ALA A CA 1
ATOM 973 C C . ALA A 1 128 ? 11.128 40.054 62.903 1.00 18.00 150 ALA A C 1
ATOM 974 O O . ALA A 1 128 ? 11.568 40.481 61.841 1.00 17.64 150 ALA A O 1
ATOM 976 N N . GLN A 1 129 ? 11.890 39.407 63.795 1.00 17.77 151 GLN A N 1
ATOM 977 C CA . GLN A 1 129 ? 13.320 39.212 63.598 1.00 18.51 151 GLN A CA 1
ATOM 978 C C . GLN A 1 129 ? 13.703 38.486 62.303 1.00 18.06 151 GLN A C 1
ATOM 979 O O . GLN A 1 129 ? 14.763 38.722 61.693 1.00 20.54 151 GLN A O 1
ATOM 985 N N . GLU A 1 130 ? 12.869 37.546 61.929 1.00 19.00 152 GLU A N 1
ATOM 986 C CA . GLU A 1 130 ? 13.190 36.601 60.854 1.00 22.62 152 GLU A CA 1
ATOM 987 C C . GLU A 1 130 ? 12.732 37.096 59.459 1.00 18.46 152 GLU A C 1
ATOM 988 O O . GLU A 1 130 ? 12.869 36.393 58.499 1.00 24.21 152 GLU A O 1
ATOM 994 N N . GLN A 1 131 ? 12.190 38.284 59.376 1.00 19.05 153 GLN A N 1
ATOM 995 C CA . GLN A 1 131 ? 11.639 38.831 58.128 1.00 17.11 153 GLN A CA 1
ATOM 996 C C . GLN A 1 131 ? 12.705 39.382 57.222 1.00 20.57 153 GLN A C 1
ATOM 997 O O . GLN A 1 131 ? 13.827 39.621 57.665 1.00 18.59 153 GLN A O 1
ATOM 1003 N N . PRO A 1 132 ? 12.373 39.599 55.935 1.00 21.53 154 PRO A N 1
ATOM 1004 C CA . PRO A 1 132 ? 13.333 40.256 55.090 1.00 21.44 154 PRO A CA 1
ATOM 1005 C C . PRO A 1 132 ? 13.712 41.610 55.671 1.00 18.31 154 PRO A C 1
ATOM 1006 O O . PRO A 1 132 ? 12.947 42.200 56.409 1.00 19.91 154 PRO A O 1
ATOM 1010 N N . PRO A 1 133 ? 14.866 42.109 55.300 1.00 18.22 155 PRO A N 1
ATOM 1011 C CA . PRO A 1 133 ? 15.325 43.327 55.911 1.00 19.65 155 PRO A CA 1
ATOM 1012 C C . PRO A 1 133 ? 14.499 44.520 55.562 1.00 19.83 155 PRO A C 1
ATOM 1013 O O . PRO A 1 133 ? 13.881 44.567 54.491 1.00 21.19 155 PRO A O 1
ATOM 1017 N N . ILE A 1 134 ? 14.427 45.440 56.503 1.00 20.13 156 ILE A N 1
ATOM 1018 C CA . ILE A 1 134 ? 13.809 46.738 56.299 1.00 27.33 156 ILE A CA 1
ATOM 1019 C C . ILE A 1 134 ? 14.853 47.688 55.759 1.00 26.36 156 ILE A C 1
ATOM 1020 O O . ILE A 1 134 ? 16.014 47.346 55.655 1.00 26.78 156 ILE A O 1
ATOM 1025 N N . THR A 1 135 ? 14.458 48.897 55.410 1.00 29.11 157 THR A N 1
ATOM 1026 C CA . THR A 1 135 ? 15.297 49.661 54.486 1.00 29.19 157 THR A CA 1
ATOM 1027 C C . THR A 1 135 ? 16.161 50.725 55.139 1.00 31.27 157 THR A C 1
ATOM 1028 O O . THR A 1 135 ? 16.933 51.424 54.473 1.00 42.09 157 THR A O 1
ATOM 1032 N N . SER A 1 136 ? 16.031 50.846 56.435 1.00 25.36 158 SER A N 1
ATOM 1033 C CA . SER A 1 136 ? 16.725 51.886 57.148 1.00 26.85 158 SER A CA 1
ATOM 1034 C C . SER A 1 136 ? 18.245 51.847 56.927 1.00 26.24 158 SER A C 1
ATOM 1035 O O . SER A 1 136 ? 18.896 50.805 57.080 1.00 26.80 158 SER A O 1
ATOM 1038 N N . THR A 1 137 ? 18.805 53.004 56.562 1.00 25.98 159 THR A N 1
ATOM 1039 C CA . THR A 1 137 ? 20.274 53.209 56.549 1.00 27.28 159 THR A CA 1
ATOM 1040 C C . THR A 1 137 ? 20.746 54.067 57.724 1.00 25.51 159 THR A C 1
ATOM 1041 O O . THR A 1 137 ? 21.869 54.613 57.711 1.00 25.47 159 THR A O 1
ATOM 1045 N N . ASP A 1 138 ? 19.919 54.151 58.768 1.00 25.96 160 ASP A N 1
ATOM 1046 C CA . ASP A 1 138 ? 20.291 54.921 59.969 1.00 24.64 160 ASP A CA 1
ATOM 1047 C C . ASP A 1 138 ? 21.205 54.062 60.833 1.00 23.87 160 ASP A C 1
ATOM 1048 O O . ASP A 1 138 ? 20.805 53.599 61.891 1.00 32.97 160 ASP A O 1
ATOM 1053 N N . PHE A 1 139 ? 22.428 53.852 60.378 1.00 21.24 161 PHE A N 1
ATOM 1054 C CA . PHE A 1 139 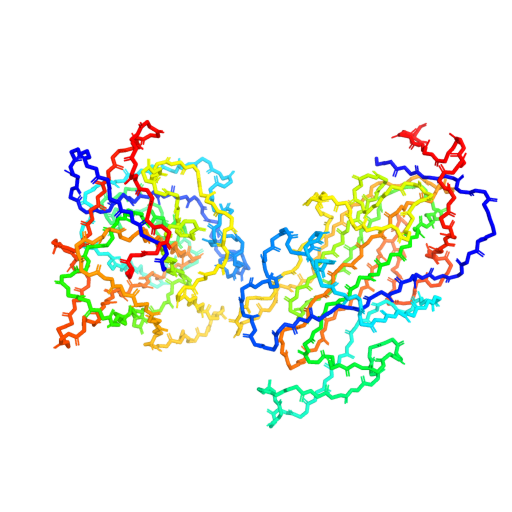? 23.322 52.923 61.077 1.00 20.99 161 PHE A CA 1
ATOM 1055 C C . PHE A 1 139 ? 23.893 53.525 62.315 1.00 19.59 161 PHE A C 1
ATOM 1056 O O . PHE A 1 139 ? 24.157 54.718 62.338 1.00 26.40 161 PHE A O 1
ATOM 1064 N N . THR A 1 140 ? 24.113 52.688 63.327 1.00 19.07 162 THR A N 1
ATOM 1065 C CA . THR A 1 140 ? 24.866 53.055 64.545 1.00 17.77 162 THR A CA 1
ATOM 1066 C C . THR A 1 140 ? 26.378 53.011 64.298 1.00 16.04 162 THR A C 1
ATOM 1067 O O . THR A 1 140 ? 27.093 53.879 64.745 1.00 16.30 162 THR A O 1
ATOM 1071 N N . ILE A 1 141 ? 26.857 52.035 63.538 1.00 17.93 163 ILE A N 1
ATOM 1072 C CA . ILE A 1 141 ? 28.214 51.966 63.074 1.00 18.00 163 ILE A CA 1
ATOM 1073 C C . ILE A 1 141 ? 28.167 51.619 61.582 1.00 17.70 163 ILE A C 1
ATOM 1074 O O . ILE A 1 141 ? 27.305 50.785 61.122 1.00 16.37 163 ILE A O 1
ATOM 1079 N N . ASN A 1 142 ? 29.030 52.286 60.812 1.00 20.66 164 ASN A N 1
ATOM 1080 C CA . ASN A 1 142 ? 29.199 52.055 59.368 1.00 17.72 164 ASN A CA 1
ATOM 1081 C C . ASN A 1 142 ? 30.680 52.012 59.103 1.00 22.26 164 ASN A C 1
ATOM 1082 O O . ASN A 1 142 ? 31.347 53.071 59.016 1.00 24.61 164 ASN A O 1
ATOM 1087 N N . GLY A 1 143 ? 31.230 50.792 59.026 1.00 15.64 165 GLY A N 1
ATOM 1088 C CA . GLY A 1 143 ? 32.613 50.581 58.783 1.00 14.12 165 GLY A CA 1
ATOM 1089 C C . GLY A 1 143 ? 32.901 50.100 57.353 1.00 14.25 165 GLY A C 1
ATOM 1090 O O . GLY A 1 143 ? 32.354 49.116 56.912 1.00 15.36 165 GLY A O 1
ATOM 1091 N N . ILE A 1 144 ? 33.807 50.774 56.663 1.00 15.89 166 ILE A N 1
ATOM 1092 C CA . ILE A 1 144 ? 34.140 50.389 55.343 1.00 14.57 166 ILE A CA 1
ATOM 1093 C C . ILE A 1 144 ? 35.641 50.408 55.119 1.00 14.88 166 ILE A C 1
ATOM 1094 O O . ILE A 1 144 ? 36.309 51.414 55.425 1.00 18.85 166 ILE A O 1
ATOM 1099 N N . LYS A 1 145 ? 36.190 49.289 54.626 1.00 14.43 167 LYS A N 1
ATOM 1100 C CA . LYS A 1 145 ? 37.598 49.241 54.278 1.00 16.23 167 LYS A CA 1
ATOM 1101 C C . LYS A 1 145 ? 37.767 49.749 52.840 1.00 16.90 167 LYS A C 1
ATOM 1102 O O . LYS A 1 145 ? 37.140 49.195 51.897 1.00 15.83 167 LYS A O 1
ATOM 1108 N N . PRO A 1 146 ? 38.575 50.800 52.663 1.00 17.38 168 PRO A N 1
ATOM 1109 C CA . PRO A 1 146 ? 38.834 51.271 51.282 1.00 16.29 168 PRO A CA 1
ATOM 1110 C C . PRO A 1 146 ? 39.501 50.163 50.524 1.00 16.28 168 PRO A C 1
ATOM 1111 O O . PRO A 1 146 ? 40.320 49.401 51.084 1.00 18.53 168 PRO A O 1
ATOM 1115 N N . TRP A 1 147 ? 39.226 50.093 49.240 1.00 15.42 169 TRP A N 1
ATOM 1116 C CA . TRP A 1 147 ? 39.750 49.024 48.426 1.00 13.53 169 TRP A CA 1
ATOM 1117 C C . TRP A 1 147 ? 41.281 49.082 48.343 1.00 16.40 169 TRP A C 1
ATOM 1118 O O . TRP A 1 147 ? 41.846 50.030 47.785 1.00 20.73 169 TRP A O 1
ATOM 1129 N N . GLY A 1 148 ? 41.938 48.060 48.878 1.00 14.76 170 GLY A N 1
ATOM 1130 C CA . GLY A 1 148 ? 43.366 47.961 48.878 1.00 17.42 170 GLY A CA 1
ATOM 1131 C C . GLY A 1 148 ? 44.147 48.828 49.845 1.00 18.51 170 GLY A C 1
ATOM 1132 O O . GLY A 1 148 ? 45.371 48.944 49.710 1.00 19.54 170 GLY A O 1
ATOM 1133 N N . ALA A 1 149 ? 43.476 49.478 50.778 1.00 19.71 171 ALA A N 1
ATOM 1134 C CA . ALA A 1 149 ? 44.142 50.321 51.760 1.00 21.80 171 ALA A CA 1
ATOM 1135 C C . ALA A 1 149 ? 43.577 50.073 53.154 1.00 21.76 171 ALA A C 1
ATOM 1136 O O . ALA A 1 149 ? 42.554 49.408 53.371 1.00 19.38 171 ALA A O 1
ATOM 1138 N N . ALA A 1 150 ? 44.299 50.629 54.109 1.00 24.28 172 ALA A N 1
ATOM 1139 C CA . ALA A 1 150 ? 43.987 50.426 55.514 1.00 25.98 172 ALA A CA 1
ATOM 1140 C C . ALA A 1 150 ? 42.553 50.783 55.874 1.00 21.63 172 ALA A C 1
ATOM 1141 O O . ALA A 1 150 ? 42.004 51.802 55.464 1.00 24.72 172 ALA A O 1
ATOM 1143 N N . ALA A 1 151 ? 41.960 49.904 56.663 1.00 27.93 173 ALA A N 1
ATOM 1144 C CA . ALA A 1 151 ? 40.653 50.114 57.215 1.00 25.72 173 ALA A CA 1
ATOM 1145 C C . ALA A 1 151 ? 40.733 51.059 58.432 1.00 25.21 173 ALA A C 1
ATOM 1146 O O . ALA A 1 151 ? 41.727 51.034 59.168 1.00 23.36 173 ALA A O 1
ATOM 1148 N N . PRO A 1 152 ? 39.681 51.872 58.647 1.00 31.23 174 PRO A N 1
ATOM 1149 C CA . PRO A 1 152 ? 39.531 52.638 59.897 1.00 29.06 174 PRO A CA 1
ATOM 1150 C C . PRO A 1 152 ? 39.510 51.693 61.091 1.00 29.17 174 PRO A C 1
ATOM 1151 O O . PRO A 1 152 ? 39.171 50.493 60.962 1.00 24.26 174 PRO A O 1
ATOM 1155 N N . THR A 1 153 ? 39.872 52.244 62.251 1.00 23.08 175 THR A N 1
ATOM 1156 C CA . THR A 1 153 ? 39.951 51.446 63.474 1.00 21.49 175 THR A CA 1
ATOM 1157 C C . THR A 1 153 ? 39.122 52.091 64.578 1.00 18.63 175 THR A C 1
ATOM 1158 O O . THR A 1 153 ? 38.795 53.302 64.525 1.00 24.41 175 THR A O 1
ATOM 1162 N N . ASP A 1 154 ? 38.762 51.263 65.564 1.00 22.88 176 ASP A N 1
ATOM 1163 C CA . ASP A 1 154 ? 37.997 51.751 66.688 1.00 22.06 176 ASP A CA 1
ATOM 1164 C C . ASP A 1 154 ? 36.808 52.515 66.170 1.00 21.69 176 ASP A C 1
ATOM 1165 O O . ASP A 1 154 ? 36.621 53.679 66.484 1.00 24.66 176 ASP A O 1
ATOM 1170 N N . ILE A 1 155 ? 35.995 51.841 65.362 1.00 20.16 177 ILE A N 1
ATOM 1171 C CA . ILE A 1 155 ? 34.833 52.451 64.797 1.00 20.06 177 ILE A CA 1
ATOM 1172 C C . ILE A 1 155 ? 33.664 52.237 65.777 1.00 23.30 177 ILE A C 1
ATOM 1173 O O . ILE A 1 155 ? 33.193 51.084 66.007 1.00 23.81 177 ILE A O 1
ATOM 1178 N N . LYS A 1 156 ? 33.198 53.334 66.370 1.00 24.30 178 LYS A N 1
ATOM 1179 C CA . LYS A 1 156 ? 32.347 53.254 67.541 1.00 23.19 178 LYS A CA 1
ATOM 1180 C C . LYS A 1 156 ? 30.988 53.916 67.266 1.00 19.57 178 LYS A C 1
ATOM 1181 O O . LYS A 1 156 ? 30.863 54.853 66.469 1.00 21.04 178 LYS A O 1
ATOM 1187 N N . GLY A 1 157 ? 30.000 53.464 67.989 1.00 19.13 179 GLY A N 1
ATOM 1188 C CA . GLY A 1 157 ? 28.706 54.080 67.956 1.00 19.61 179 GLY A CA 1
ATOM 1189 C C . GLY A 1 157 ? 27.919 53.837 69.217 1.00 22.47 179 GLY A C 1
ATOM 1190 O O . GLY A 1 157 ? 27.882 52.708 69.727 1.00 20.19 179 GLY A O 1
ATOM 1191 N N . SER A 1 158 ? 27.251 54.879 69.702 1.00 23.96 180 SER A N 1
ATOM 1192 C CA . SER A 1 158 ? 26.512 54.800 70.989 1.00 28.05 180 SER A CA 1
ATOM 1193 C C . SER A 1 158 ? 25.005 54.786 70.832 1.00 25.63 180 SER A C 1
ATOM 1194 O O . SER A 1 158 ? 24.477 55.398 69.952 1.00 26.15 180 SER A O 1
ATOM 1197 N N . THR A 1 159 ? 24.331 54.049 71.702 1.00 24.62 181 THR A N 1
ATOM 1198 C CA . THR A 1 159 ? 22.883 53.950 71.798 1.00 26.92 181 THR A CA 1
ATOM 1199 C C . THR A 1 159 ? 22.554 54.109 73.298 1.00 23.05 181 THR A C 1
ATOM 1200 O O . THR A 1 159 ? 23.229 53.516 74.166 1.00 27.13 181 THR A O 1
ATOM 1204 N N . TYR A 1 160 ? 21.518 54.882 73.599 1.00 22.85 182 TYR A N 1
ATOM 1205 C CA . TYR A 1 160 ? 20.967 54.944 74.984 1.00 26.19 182 TYR A CA 1
ATOM 1206 C C . TYR A 1 160 ? 19.874 53.898 75.191 1.00 25.17 182 TYR A C 1
ATOM 1207 O O . TYR A 1 160 ? 18.902 53.901 74.468 1.00 23.50 182 TYR A O 1
ATOM 1216 N N . MET A 1 161 ? 20.021 53.014 76.180 1.00 20.55 183 MET A N 1
ATOM 1217 C CA . MET A 1 161 ? 19.102 51.892 76.338 1.00 22.48 183 MET A CA 1
ATOM 1218 C C . MET A 1 161 ? 18.622 51.847 77.761 1.00 21.99 183 MET A C 1
ATOM 1219 O O . MET A 1 161 ? 19.401 52.176 78.684 1.00 23.17 183 MET A O 1
ATOM 1224 N N . TYR A 1 162 ? 17.332 51.501 77.909 1.00 21.49 184 TYR A N 1
ATOM 1225 C CA . TYR A 1 162 ? 16.707 51.207 79.181 1.00 24.79 184 TYR A CA 1
ATOM 1226 C C . TYR A 1 162 ? 16.770 49.706 79.536 1.00 24.79 184 TYR A C 1
ATOM 1227 O O . TYR A 1 162 ? 16.408 48.825 78.758 1.00 21.28 184 TYR A O 1
ATOM 1236 N N . ALA A 1 163 ? 17.228 49.462 80.762 1.00 23.76 185 ALA A N 1
ATOM 1237 C CA . ALA A 1 163 ? 17.272 48.115 81.342 1.00 24.43 185 ALA A CA 1
ATOM 1238 C C . ALA A 1 163 ? 15.980 47.349 81.180 1.00 24.71 185 ALA A C 1
ATOM 1239 O O . ALA A 1 163 ? 14.899 47.880 81.433 1.00 29.12 185 ALA A O 1
ATOM 1241 N N . GLY A 1 164 ? 16.091 46.101 80.755 1.00 24.18 186 GLY A N 1
ATOM 1242 C CA . GLY A 1 164 ? 14.964 45.169 80.735 1.00 27.69 186 GLY A CA 1
ATOM 1243 C C . GLY A 1 164 ? 14.091 45.092 79.485 1.00 24.09 186 GLY A C 1
ATOM 1244 O O . GLY A 1 164 ? 13.194 44.258 79.438 1.00 27.40 186 GLY A O 1
ATOM 1245 N N . TYR A 1 165 ? 14.327 45.988 78.520 1.00 20.59 187 TYR A N 1
ATOM 1246 C CA . TYR A 1 165 ? 13.674 45.915 77.179 1.00 18.70 187 TYR A CA 1
ATOM 1247 C C . TYR A 1 165 ? 14.634 45.266 76.245 1.00 16.15 187 TYR A C 1
ATOM 1248 O O . TYR A 1 165 ? 15.833 45.272 76.518 1.00 22.85 187 TYR A O 1
ATOM 1257 N N . TYR A 1 166 ? 14.099 44.683 75.181 1.00 16.83 188 TYR A N 1
ATOM 1258 C CA . TYR A 1 166 ? 14.879 44.017 74.198 1.00 16.57 188 TYR A CA 1
ATOM 1259 C C . TYR A 1 166 ? 14.988 44.969 73.025 1.00 17.13 188 TYR A C 1
ATOM 1260 O O . TYR A 1 166 ? 13.995 45.459 72.528 1.00 21.17 188 TYR A O 1
ATOM 1269 N N . TYR A 1 167 ? 16.228 45.259 72.632 1.00 14.43 189 TYR A N 1
ATOM 1270 C CA . TYR A 1 167 ? 16.541 46.126 71.504 1.00 15.22 189 TYR A CA 1
ATOM 1271 C C . TYR A 1 167 ? 16.979 45.311 70.296 1.00 15.86 189 TYR A C 1
ATOM 1272 O O . TYR A 1 167 ? 18.031 44.667 70.302 1.00 14.03 189 TYR A O 1
ATOM 1281 N N . PRO A 1 168 ? 16.190 45.369 69.236 1.00 16.05 190 PRO A N 1
ATOM 1282 C CA . PRO A 1 168 ? 16.623 44.796 67.946 1.00 16.45 190 PRO A CA 1
ATOM 1283 C C . PRO A 1 168 ? 18.032 45.264 67.566 1.00 16.10 190 PRO A C 1
ATOM 1284 O O . PRO A 1 168 ? 18.369 46.495 67.625 1.00 15.89 190 PRO A O 1
ATOM 1288 N N . ILE A 1 169 ? 18.867 44.291 67.212 1.00 14.96 191 ILE A N 1
ATOM 1289 C CA . ILE A 1 169 ? 20.165 44.619 66.649 1.00 14.49 191 ILE A CA 1
ATOM 1290 C C . ILE A 1 169 ? 20.351 43.825 65.364 1.00 13.64 191 ILE A C 1
ATOM 1291 O O . ILE A 1 169 ? 19.891 42.697 65.258 1.00 15.64 191 ILE A O 1
ATOM 1296 N N . LYS A 1 170 ? 21.064 44.437 64.411 1.00 13.78 192 LYS A N 1
ATOM 1297 C CA . LYS A 1 170 ? 21.428 43.818 63.146 1.00 15.61 192 LYS A CA 1
ATOM 1298 C C . LYS A 1 170 ? 22.850 44.209 62.802 1.00 13.75 192 LYS A C 1
ATOM 1299 O O . LYS A 1 170 ? 23.200 45.383 62.882 1.00 15.87 192 LYS A O 1
ATOM 1305 N N . ILE A 1 171 ? 23.680 43.226 62.503 1.00 14.83 193 ILE A N 1
ATOM 1306 C CA . ILE A 1 171 ? 24.980 43.398 61.939 1.00 14.38 193 ILE A CA 1
ATOM 1307 C C . ILE A 1 171 ? 24.952 42.780 60.529 1.00 16.62 193 ILE A C 1
ATOM 1308 O O . ILE A 1 171 ? 24.570 41.645 60.342 1.00 15.19 193 ILE A O 1
ATOM 1313 N N . VAL A 1 172 ? 25.305 43.576 59.533 1.00 14.93 194 VAL A N 1
ATOM 1314 C CA . VAL A 1 172 ? 25.520 43.033 58.198 1.00 14.05 194 VAL A CA 1
ATOM 1315 C C . VAL A 1 172 ? 26.977 43.257 57.898 1.00 13.96 194 VAL A C 1
ATOM 1316 O O . VAL A 1 172 ? 27.535 44.404 58.048 1.00 15.06 194 VAL A O 1
ATOM 1320 N N . TYR A 1 173 ? 27.601 42.170 57.467 1.00 11.11 195 TYR A N 1
ATOM 1321 C CA . TYR A 1 173 ? 29.033 42.124 57.231 1.00 13.25 195 TYR A CA 1
ATOM 1322 C C . TYR A 1 173 ? 29.317 41.563 55.833 1.00 12.07 195 TYR A C 1
ATOM 1323 O O . TYR A 1 173 ? 28.657 40.579 55.440 1.00 14.31 195 TYR A O 1
ATOM 1332 N N . SER A 1 174 ? 30.261 42.143 55.090 1.00 13.86 196 SER A N 1
ATOM 1333 C CA . SER A 1 174 ? 30.653 41.601 53.779 1.00 12.50 196 SER A CA 1
ATOM 1334 C C . SER A 1 174 ? 32.133 41.419 53.627 1.00 11.97 196 SER A C 1
ATOM 1335 O O . SER A 1 174 ? 32.918 42.309 53.986 1.00 12.73 196 SER A O 1
ATOM 1338 N N . ASN A 1 175 ? 32.510 40.284 53.016 1.00 11.75 197 ASN A N 1
ATOM 1339 C CA . ASN A 1 175 ? 33.862 40.024 52.574 1.00 12.58 197 ASN A CA 1
ATOM 1340 C C . ASN A 1 175 ? 33.830 39.932 51.082 1.00 13.92 197 ASN A C 1
ATOM 1341 O O . ASN A 1 175 ? 33.001 39.231 50.538 1.00 15.10 197 ASN A O 1
ATOM 1346 N N . ALA A 1 176 ? 34.675 40.719 50.433 1.00 15.79 198 ALA A N 1
ATOM 1347 C CA . ALA A 1 176 ? 34.717 40.814 48.977 1.00 15.68 198 ALA A CA 1
ATOM 1348 C C . ALA A 1 176 ? 35.812 39.950 48.393 1.00 14.38 198 ALA A C 1
ATOM 1349 O O . ALA A 1 176 ? 35.726 39.526 47.241 1.00 18.10 198 ALA A O 1
ATOM 1351 N N . LYS A 1 177 ? 36.834 39.678 49.202 1.00 12.90 199 LYS A N 1
ATOM 1352 C CA . LYS A 1 177 ? 37.924 38.809 48.858 1.00 14.77 199 LYS A CA 1
ATOM 1353 C C . LYS A 1 177 ? 38.856 38.559 50.043 1.00 13.00 199 LYS A C 1
ATOM 1354 O O . LYS A 1 177 ? 38.953 39.402 50.946 1.00 14.04 199 LYS A O 1
ATOM 1360 N N . ALA A 1 178 ? 39.536 37.420 50.010 1.00 14.24 200 ALA A N 1
ATOM 1361 C CA . ALA A 1 178 ? 40.642 37.138 50.906 1.00 13.67 200 ALA A CA 1
ATOM 1362 C C . ALA A 1 178 ? 40.169 37.157 52.429 1.00 15.67 200 ALA A C 1
ATOM 1363 O O . ALA A 1 178 ? 39.170 36.494 52.788 1.00 14.66 200 ALA A O 1
ATOM 1365 N N . LEU A 1 179 ? 40.818 37.955 53.251 1.00 15.92 201 LEU A N 1
ATOM 1366 C CA . LEU A 1 179 ? 40.651 37.930 54.707 1.00 16.12 201 LEU A CA 1
ATOM 1367 C C . LEU A 1 179 ? 39.302 38.511 55.062 1.00 15.26 201 LEU A C 1
ATOM 1368 O O . LEU A 1 179 ? 38.834 39.464 54.435 1.00 15.02 201 LEU A O 1
ATOM 1373 N N . ALA A 1 180 ? 38.683 37.910 56.053 1.00 13.03 202 ALA A N 1
ATOM 1374 C CA . ALA A 1 180 ? 37.519 38.497 56.743 1.00 13.79 202 ALA A CA 1
ATOM 1375 C C . ALA A 1 180 ? 37.875 38.898 58.203 1.00 14.07 202 ALA A C 1
ATOM 1376 O O . ALA A 1 180 ? 38.418 38.102 58.967 1.00 14.88 202 ALA A O 1
ATOM 1378 N N . ARG A 1 181 ? 37.536 40.116 58.568 1.00 14.28 203 ARG A N 1
ATOM 1379 C CA . ARG A 1 181 ? 37.821 40.607 59.904 1.00 14.55 203 ARG A CA 1
ATOM 1380 C C . ARG A 1 181 ? 36.660 41.491 60.396 1.00 15.34 203 ARG A C 1
ATOM 1381 O O . ARG A 1 181 ? 36.292 42.477 59.730 1.00 15.18 203 ARG A O 1
ATOM 1389 N N . LEU A 1 182 ? 36.155 41.168 61.602 1.00 14.98 204 LEU A N 1
ATOM 1390 C CA . LEU A 1 182 ? 35.208 42.038 62.349 1.00 14.88 204 LEU A CA 1
ATOM 1391 C C . LEU A 1 182 ? 35.208 41.748 63.815 1.00 15.23 204 LEU A C 1
ATOM 1392 O O . LEU A 1 182 ? 34.459 40.891 64.254 1.00 18.39 204 LEU A O 1
ATOM 1397 N N . PRO A 1 183 ? 36.057 42.446 64.597 1.00 16.46 205 PRO A N 1
ATOM 1398 C CA . PRO A 1 183 ? 36.001 42.244 66.014 1.00 17.46 205 PRO A CA 1
ATOM 1399 C C . PRO A 1 183 ? 34.892 43.087 66.587 1.00 16.04 205 PRO A C 1
ATOM 1400 O O . PRO A 1 183 ? 34.913 44.302 66.415 1.00 22.52 205 PRO A O 1
ATOM 1404 N N . VAL A 1 184 ? 33.958 42.447 67.284 1.00 14.30 206 VAL A N 1
ATOM 1405 C CA . VAL A 1 184 ? 32.803 43.133 67.831 1.00 15.32 206 VAL A CA 1
ATOM 1406 C C . VAL A 1 184 ? 32.856 43.216 69.353 1.00 15.29 206 VAL A C 1
ATOM 1407 O O . VAL A 1 184 ? 33.027 42.196 70.067 1.00 18.21 206 VAL A O 1
ATOM 1411 N N . SER A 1 185 ? 32.674 44.424 69.876 1.00 16.10 207 SER A N 1
ATOM 1412 C CA . SER A 1 185 ? 32.596 44.603 71.342 1.00 16.10 207 SER A CA 1
ATOM 1413 C C . SER A 1 185 ? 31.538 45.662 71.753 1.00 17.08 207 SER A C 1
ATOM 1414 O O . SER A 1 185 ? 30.984 46.350 70.916 1.00 16.82 207 SER A O 1
ATOM 1417 N N . VAL A 1 186 ? 31.215 45.751 73.037 1.00 16.36 208 VAL A N 1
ATOM 1418 C CA . VAL A 1 186 ? 30.375 46.836 73.534 1.00 15.71 208 VAL A CA 1
ATOM 1419 C C . VAL A 1 186 ? 30.913 47.210 74.930 1.00 17.32 208 VAL A C 1
ATOM 1420 O O . VAL A 1 186 ? 31.332 46.338 75.691 1.00 20.41 208 VAL A O 1
ATOM 1424 N N . VAL A 1 187 ? 30.881 48.495 75.231 1.00 17.60 209 VAL A N 1
ATOM 1425 C CA . VAL A 1 187 ? 31.182 49.035 76.555 1.00 19.75 209 VAL A CA 1
ATOM 1426 C C . VAL A 1 187 ? 29.853 49.360 77.201 1.00 18.70 209 VAL A C 1
ATOM 1427 O O . VAL A 1 187 ? 29.072 50.151 76.652 1.00 20.35 209 VAL A O 1
ATOM 1431 N N . LEU A 1 188 ? 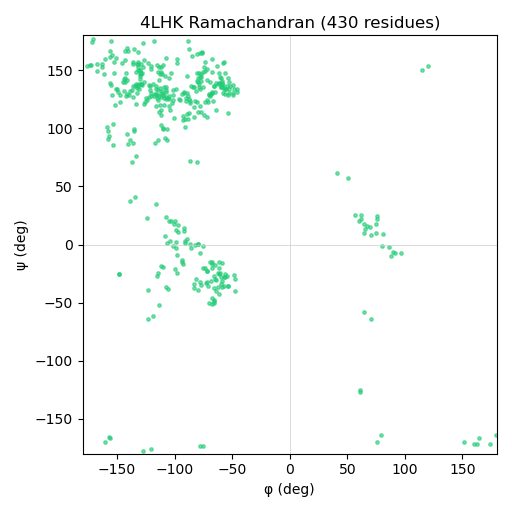29.620 48.729 78.363 1.00 19.44 210 LEU A N 1
ATOM 1432 C CA . LEU A 1 188 ? 28.417 48.935 79.139 1.00 17.50 210 LEU A CA 1
ATOM 1433 C C . LEU A 1 188 ? 28.481 50.305 79.915 1.00 21.51 210 LEU A C 1
ATOM 1434 O O . LEU A 1 188 ? 29.537 50.925 79.974 1.00 24.62 210 LEU A O 1
ATOM 1439 N N . PRO A 1 189 ? 27.344 50.800 80.434 1.00 21.22 211 PRO A N 1
ATOM 1440 C CA . PRO A 1 189 ? 27.328 52.112 81.197 1.00 20.27 211 PRO A CA 1
ATOM 1441 C C . PRO A 1 189 ? 28.273 52.126 82.397 1.00 27.42 211 PRO A C 1
ATOM 1442 O O . PRO A 1 189 ? 28.798 53.167 82.726 1.00 37.74 211 PRO A O 1
ATOM 1446 N N . ASP A 1 190 ? 28.534 50.964 82.987 1.00 27.76 212 ASP A N 1
ATOM 1447 C CA . ASP A 1 190 ? 29.506 50.868 84.102 1.00 31.33 212 ASP A CA 1
ATOM 1448 C C . ASP A 1 190 ? 30.945 50.784 83.618 1.00 33.11 212 ASP A C 1
ATOM 1449 O O . ASP A 1 190 ? 31.847 50.739 84.419 1.00 39.06 212 ASP A O 1
ATOM 1454 N N . GLY A 1 191 ? 31.186 50.799 82.305 1.00 36.36 213 GLY A N 1
ATOM 1455 C CA . GLY A 1 191 ? 32.575 50.692 81.793 1.00 28.41 213 GLY A CA 1
ATOM 1456 C C . GLY A 1 191 ? 33.030 49.257 81.509 1.00 36.22 213 GLY A C 1
ATOM 1457 O O . GLY A 1 191 ? 34.136 49.062 80.992 1.00 41.72 213 GLY A O 1
ATOM 1458 N N . THR A 1 192 ? 32.208 48.261 81.882 1.00 28.78 214 THR A N 1
ATOM 1459 C CA . THR A 1 192 ? 32.470 46.871 81.558 1.00 29.25 214 THR A CA 1
ATOM 1460 C C . THR A 1 192 ? 32.572 46.740 80.058 1.00 24.59 214 THR A C 1
ATOM 1461 O O . THR A 1 192 ? 31.693 47.208 79.325 1.00 29.26 214 THR A O 1
ATOM 1465 N N . GLU A 1 193 ? 33.621 46.089 79.588 1.00 26.61 215 GLU A N 1
ATOM 1466 C CA . GLU A 1 193 ? 33.721 45.759 78.143 1.00 24.99 215 GLU A CA 1
ATOM 1467 C C . GLU A 1 193 ? 33.298 44.347 77.935 1.00 24.69 215 GLU A C 1
ATOM 1468 O O . GLU A 1 193 ? 33.766 43.434 78.646 1.00 28.07 215 GLU A O 1
ATOM 1474 N N . VAL A 1 194 ? 32.450 44.139 76.925 1.00 20.67 216 VAL A N 1
ATOM 1475 C CA . VAL A 1 194 ? 32.063 42.810 76.503 1.00 21.58 216 VAL A CA 1
ATOM 1476 C C . VAL A 1 194 ? 32.686 42.620 75.134 1.00 18.62 216 VAL A C 1
ATOM 1477 O O . VAL A 1 194 ? 32.372 43.328 74.181 1.00 21.08 216 VAL A O 1
ATOM 1481 N N . ASN A 1 195 ? 33.647 41.734 75.086 1.00 17.65 217 ASN A N 1
ATOM 1482 C CA . ASN A 1 195 ? 34.454 41.487 73.864 1.00 19.52 217 ASN A CA 1
ATOM 1483 C C . ASN A 1 195 ? 34.072 40.171 73.154 1.00 21.32 217 ASN A C 1
ATOM 1484 O O . ASN A 1 195 ? 34.191 39.108 73.776 1.00 19.38 217 ASN A O 1
ATOM 1489 N N . ASP A 1 196 ? 33.613 40.235 71.884 1.00 18.87 218 ASP A N 1
ATOM 1490 C CA . ASP A 1 196 ? 33.307 39.029 71.051 1.00 18.22 218 ASP A CA 1
ATOM 1491 C C . ASP A 1 196 ? 32.152 38.138 71.540 1.00 22.09 218 ASP A C 1
ATOM 1492 O O . ASP A 1 196 ? 31.185 37.901 70.763 1.00 23.55 218 ASP A O 1
ATOM 1497 N N . ASP A 1 197 ? 32.212 37.609 72.776 1.00 22.01 219 ASP A N 1
ATOM 1498 C CA . ASP A 1 197 ? 31.182 36.679 73.267 1.00 20.26 219 ASP A CA 1
ATOM 1499 C C . ASP A 1 197 ? 30.124 37.457 73.984 1.00 18.31 219 ASP A C 1
ATOM 1500 O O . ASP A 1 197 ? 30.381 37.932 75.052 1.00 21.80 219 ASP A O 1
ATOM 1505 N N . PHE A 1 198 ? 28.932 37.529 73.392 1.00 17.05 220 PHE A N 1
ATOM 1506 C CA . PHE A 1 198 ? 27.817 38.264 73.891 1.00 16.74 220 PHE A CA 1
ATOM 1507 C C . PHE A 1 198 ? 26.779 37.410 74.626 1.00 15.31 220 PHE A C 1
ATOM 1508 O O . PHE A 1 198 ? 25.612 37.840 74.799 1.00 16.10 220 PHE A O 1
ATOM 1516 N N . GLU A 1 199 ? 27.163 36.228 75.090 1.00 16.38 221 GLU A N 1
ATOM 1517 C CA . GLU A 1 199 ? 26.256 35.364 75.833 1.00 18.10 221 GLU A CA 1
ATOM 1518 C C . GLU A 1 199 ? 25.680 36.120 77.032 1.00 19.46 221 GLU A C 1
ATOM 1519 O O . GLU A 1 199 ? 26.425 36.806 77.769 1.00 19.22 221 GLU A O 1
ATOM 1525 N N . GLY A 1 200 ? 24.352 35.997 77.191 1.00 18.18 222 GLY A N 1
ATOM 1526 C CA . GLY A 1 200 ? 23.573 36.710 78.201 1.00 16.81 222 GLY A CA 1
ATOM 1527 C C . GLY A 1 200 ? 23.196 38.165 77.905 1.00 15.52 222 GLY A C 1
ATOM 1528 O O . GLY A 1 200 ? 22.526 38.808 78.706 1.00 19.10 222 GLY A O 1
ATOM 1529 N N . TYR A 1 201 ? 23.627 38.668 76.758 1.00 14.94 223 TYR A N 1
ATOM 1530 C CA . TYR A 1 201 ? 23.270 39.977 76.258 1.00 13.12 223 TYR A CA 1
ATOM 1531 C C . TYR A 1 201 ? 22.460 39.937 74.978 1.00 12.70 223 TYR A C 1
ATOM 1532 O O . TYR A 1 201 ? 21.746 40.887 74.726 1.00 17.64 223 TYR A O 1
ATOM 1541 N N . VAL A 1 202 ? 22.602 38.905 74.163 1.00 14.55 224 VAL A N 1
ATOM 1542 C CA . VAL A 1 202 ? 21.855 38.760 72.905 1.00 15.05 224 VAL A CA 1
ATOM 1543 C C . VAL A 1 202 ? 21.032 37.470 72.818 1.00 14.84 224 VAL A C 1
ATOM 1544 O O . VAL A 1 202 ? 21.492 36.367 73.205 1.00 15.82 224 VAL A O 1
ATOM 1548 N N . TYR A 1 203 ? 19.790 37.640 72.309 1.00 14.02 225 TYR A N 1
ATOM 1549 C CA . TYR A 1 203 ? 18.807 36.630 72.245 1.00 13.96 225 TYR A CA 1
ATOM 1550 C C . TYR A 1 203 ? 18.036 36.727 70.929 1.00 14.47 225 TYR A C 1
ATOM 1551 O O . TYR A 1 203 ? 18.123 37.712 70.198 1.00 15.05 225 TYR A O 1
ATOM 1560 N N . SER A 1 204 ? 17.313 35.674 70.686 1.00 16.01 226 SER A N 1
ATOM 1561 C CA . SER A 1 204 ? 16.414 35.611 69.533 1.00 16.42 226 SER A CA 1
ATOM 1562 C C . SER A 1 204 ? 15.031 35.180 69.961 1.00 17.80 226 SER A C 1
ATOM 1563 O O . SER A 1 204 ? 14.857 34.516 70.971 1.00 17.01 226 SER A O 1
ATOM 1566 N N . PHE A 1 205 ? 14.037 35.563 69.170 1.00 19.62 227 PHE A N 1
ATOM 1567 C CA . PHE A 1 205 ? 12.692 35.112 69.351 1.00 19.13 227 PHE A CA 1
ATOM 1568 C C . PHE A 1 205 ? 12.163 34.752 67.977 1.00 17.16 227 PHE A C 1
ATOM 1569 O O . PHE A 1 205 ? 12.325 35.526 66.998 1.00 17.76 227 PHE A O 1
ATOM 1577 N N . ASP A 1 206 ? 11.487 33.622 67.913 1.00 19.70 228 ASP A N 1
ATOM 1578 C CA . ASP A 1 206 ? 10.741 33.284 66.648 1.00 20.62 228 ASP A CA 1
ATOM 1579 C C . ASP A 1 206 ? 9.685 34.351 66.298 1.00 18.69 228 ASP A C 1
ATOM 1580 O O . ASP A 1 206 ? 9.038 34.915 67.183 1.00 21.57 228 ASP A O 1
ATOM 1585 N N . ASP A 1 207 ? 9.495 34.639 65.027 1.00 20.45 229 ASP A N 1
ATOM 1586 C CA . ASP A 1 207 ? 8.540 35.685 64.627 1.00 19.32 229 ASP A CA 1
ATOM 1587 C C . ASP A 1 207 ? 7.147 35.367 65.184 1.00 16.67 229 ASP A C 1
ATOM 1588 O O . ASP A 1 207 ? 6.651 34.218 65.157 1.00 22.56 229 ASP A O 1
ATOM 1593 N N . ASP A 1 208 ? 6.552 36.391 65.735 1.00 18.32 230 ASP A N 1
ATOM 1594 C CA . ASP A 1 208 ? 5.164 36.375 66.134 1.00 21.34 230 ASP A CA 1
ATOM 1595 C C . ASP A 1 208 ? 4.542 37.673 65.710 1.00 20.31 230 ASP A C 1
ATOM 1596 O O . ASP A 1 208 ? 4.475 38.654 66.497 1.00 23.27 230 ASP A O 1
ATOM 1601 N N . LEU A 1 209 ? 4.061 37.697 64.463 1.00 21.38 231 LEU A N 1
ATOM 1602 C CA . LEU A 1 209 ? 3.518 38.927 63.918 1.00 19.81 231 LEU A CA 1
ATOM 1603 C C . LEU A 1 209 ? 2.097 39.196 64.393 1.00 19.61 231 LEU A C 1
ATOM 1604 O O . LEU A 1 209 ? 1.532 40.213 64.039 1.00 22.69 231 LEU A O 1
ATOM 1609 N N . SER A 1 210 ? 1.548 38.322 65.224 1.00 20.58 232 SER A N 1
ATOM 1610 C CA . SER A 1 210 ? 0.228 38.489 65.836 1.00 22.92 232 SER A CA 1
ATOM 1611 C C . SER A 1 210 ? 0.276 39.137 67.200 1.00 20.83 232 SER A C 1
ATOM 1612 O O . SER A 1 210 ? -0.774 39.573 67.743 1.00 18.84 232 SER A O 1
ATOM 1615 N N . GLN A 1 211 ? 1.464 39.194 67.795 1.00 22.03 233 GLN A N 1
ATOM 1616 C CA . GLN A 1 211 ? 1.563 39.733 69.148 1.00 20.28 233 GLN A CA 1
ATOM 1617 C C . GLN A 1 211 ? 1.239 41.244 69.170 1.00 17.66 233 GLN A C 1
ATOM 1618 O O . GLN A 1 211 ? 1.812 42.044 68.399 1.00 20.13 233 GLN A O 1
ATOM 1624 N N . SER A 1 212 ? 0.354 41.632 70.081 1.00 17.89 234 SER A N 1
ATOM 1625 C CA . SER A 1 212 ? -0.189 42.986 70.104 1.00 22.15 234 SER A CA 1
ATOM 1626 C C . SER A 1 212 ? 0.645 44.071 70.796 1.00 27.26 234 SER A C 1
ATOM 1627 O O . SER A 1 212 ? 0.602 45.228 70.377 1.00 47.02 234 SER A O 1
ATOM 1630 N N . ASN A 1 213 ? 1.378 43.733 71.855 1.00 27.79 235 ASN A N 1
ATOM 1631 C CA . ASN A 1 213 ? 1.983 44.806 72.680 1.00 31.38 235 ASN A CA 1
ATOM 1632 C C . ASN A 1 213 ? 3.502 44.711 72.606 1.00 25.50 235 ASN A C 1
ATOM 1633 O O . ASN A 1 213 ? 4.190 45.032 73.575 1.00 30.98 235 ASN A O 1
ATOM 1638 N N . CYS A 1 214 ? 4.001 44.305 71.426 1.00 28.07 236 CYS A N 1
ATOM 1639 C CA . CYS A 1 214 ? 5.425 43.940 71.242 1.00 21.81 236 CYS A CA 1
ATOM 1640 C C . CYS A 1 214 ? 6.324 45.174 71.148 1.00 22.04 236 CYS A C 1
ATOM 1641 O O . CYS A 1 214 ? 7.430 45.132 71.604 1.00 28.46 236 CYS A O 1
ATOM 1644 N N . THR A 1 215 ? 5.855 46.248 70.563 1.00 20.22 237 THR A N 1
ATOM 1645 C CA . THR A 1 215 ? 6.651 47.452 70.361 1.00 20.80 237 THR A CA 1
ATOM 1646 C C . THR A 1 215 ? 6.490 48.446 71.514 1.00 22.65 237 THR A C 1
ATOM 1647 O O . THR A 1 215 ? 5.345 48.775 71.931 1.00 23.69 237 THR A O 1
ATOM 1651 N N . ILE A 1 216 ? 7.621 48.943 72.022 1.00 26.10 238 ILE A N 1
ATOM 1652 C CA . ILE A 1 216 ? 7.660 50.024 73.043 1.00 24.46 238 ILE A CA 1
ATOM 1653 C C . ILE A 1 216 ? 8.300 51.252 72.425 1.00 23.15 238 ILE A C 1
ATOM 1654 O O . ILE A 1 216 ? 9.512 51.396 72.494 1.00 26.66 238 ILE A O 1
ATOM 1659 N N . PRO A 1 217 ? 7.504 52.150 71.802 1.00 29.24 239 PRO A N 1
ATOM 1660 C CA . PRO A 1 217 ? 8.046 53.343 71.108 1.00 32.71 239 PRO A CA 1
ATOM 1661 C C . PRO A 1 217 ? 8.956 54.200 71.961 1.00 38.58 239 PRO A C 1
ATOM 1662 O O . PRO A 1 217 ? 9.923 54.791 71.451 1.00 44.92 239 PRO A O 1
ATOM 1666 N N . ASP A 1 218 ? 8.632 54.300 73.243 1.00 32.05 240 ASP A N 1
ATOM 1667 C CA . ASP A 1 218 ? 9.423 55.118 74.121 1.00 32.58 240 ASP A CA 1
ATOM 1668 C C . ASP A 1 218 ? 9.603 54.398 75.427 1.00 29.99 240 ASP A C 1
ATOM 1669 O O . ASP A 1 218 ? 8.810 54.539 76.342 1.00 37.14 240 ASP A O 1
ATOM 1674 N N . PRO A 1 219 ? 10.662 53.615 75.516 1.00 29.48 241 PRO A N 1
ATOM 1675 C CA . PRO A 1 219 ? 10.922 52.922 76.786 1.00 25.39 241 PRO A CA 1
ATOM 1676 C C . PRO A 1 219 ? 11.113 53.796 78.033 1.00 37.19 241 PRO A C 1
ATOM 1677 O O . PRO A 1 219 ? 11.006 53.285 79.156 1.00 56.39 241 PRO A O 1
ATOM 1681 N N . SER A 1 220 ? 11.350 55.090 77.883 1.00 37.30 242 SER A N 1
ATOM 1682 C CA . SER A 1 220 ? 11.601 55.946 79.075 1.00 37.11 242 SER A CA 1
ATOM 1683 C C . SER A 1 220 ? 10.400 56.384 79.989 1.00 40.86 242 SER A C 1
ATOM 1684 O O . SER A 1 220 ? 9.322 55.736 80.104 1.00 45.26 242 SER A O 1
ATOM 1687 N N . THR B 1 4 ? 28.478 53.389 31.021 1.00 45.72 26 THR B N 1
ATOM 1688 C CA . THR B 1 4 ? 27.686 52.667 29.969 1.00 36.41 26 THR B CA 1
ATOM 1689 C C . THR B 1 4 ? 26.419 53.423 29.585 1.00 24.67 26 THR B C 1
ATOM 1690 O O . THR B 1 4 ? 26.220 53.667 28.447 1.00 37.54 26 THR B O 1
ATOM 1694 N N . GLN B 1 5 ? 25.560 53.812 30.515 1.00 23.98 27 GLN B N 1
ATOM 1695 C CA . GLN B 1 5 ? 24.483 54.725 30.168 1.00 19.31 27 GLN B CA 1
ATOM 1696 C C . GLN B 1 5 ? 25.054 56.086 29.756 1.00 23.14 27 GLN B C 1
ATOM 1697 O O . GLN B 1 5 ? 25.899 56.677 30.456 1.00 20.13 27 GLN B O 1
ATOM 1703 N N . ALA B 1 6 ? 24.566 56.574 28.622 1.00 21.47 28 ALA B N 1
ATOM 1704 C CA . ALA B 1 6 ? 24.917 57.926 28.141 1.00 22.43 28 ALA B CA 1
ATOM 1705 C C . ALA B 1 6 ? 23.718 58.849 27.980 1.00 16.49 28 ALA B C 1
ATOM 1706 O O . ALA B 1 6 ? 22.597 58.491 28.279 1.00 21.53 28 ALA B O 1
ATOM 1708 N N . CYS B 1 7 ? 23.964 60.040 27.475 1.00 15.72 29 CYS B N 1
ATOM 1709 C CA . CYS B 1 7 ? 23.044 61.094 27.525 1.00 19.45 29 CYS B CA 1
ATOM 1710 C C . CYS B 1 7 ? 23.151 61.879 26.218 1.00 17.42 29 CYS B C 1
ATOM 1711 O O . CYS B 1 7 ? 24.186 61.864 25.567 1.00 21.51 29 CYS B O 1
ATOM 1714 N N . LEU B 1 8 ? 22.091 62.606 25.912 1.00 18.39 30 LEU B N 1
ATOM 1715 C CA . LEU B 1 8 ? 22.003 63.580 24.785 1.00 20.23 30 LEU B CA 1
ATOM 1716 C C . LEU B 1 8 ? 21.304 64.861 25.193 1.00 19.82 30 LEU B C 1
ATOM 1717 O O . LEU B 1 8 ? 20.150 65.133 24.743 1.00 22.07 30 LEU B O 1
ATOM 1722 N N . PRO B 1 9 ? 21.966 65.677 26.026 1.00 17.96 31 PRO B N 1
ATOM 1723 C CA . PRO B 1 9 ? 21.469 67.007 26.340 1.00 18.64 31 PRO B CA 1
ATOM 1724 C C . PRO B 1 9 ? 21.484 67.897 25.103 1.00 20.28 31 PRO B C 1
ATOM 1725 O O . PRO B 1 9 ? 22.460 67.853 24.358 1.00 20.70 31 PRO B O 1
ATOM 1729 N N . VAL B 1 10 ? 20.433 68.669 24.868 1.00 17.29 32 VAL B N 1
ATOM 1730 C CA . VAL B 1 10 ? 20.405 69.503 23.674 1.00 22.08 32 VAL B CA 1
ATOM 1731 C C . VAL B 1 10 ? 20.185 70.963 24.014 1.00 18.23 32 VAL B C 1
ATOM 1732 O O . VAL B 1 10 ? 19.740 71.759 23.187 1.00 26.84 32 VAL B O 1
ATOM 1736 N N . GLY B 1 11 ? 20.520 71.299 25.251 1.00 21.70 33 GLY B N 1
ATOM 1737 C CA . GLY B 1 11 ? 20.547 72.677 25.697 1.00 23.17 33 GLY B CA 1
ATOM 1738 C C . GLY B 1 11 ? 21.772 73.418 25.236 1.00 19.83 33 GLY B C 1
ATOM 1739 O O . GLY B 1 11 ? 22.566 72.874 24.463 1.00 21.78 33 GLY B O 1
ATOM 1740 N N . SER B 1 12 ? 21.941 74.661 25.714 1.00 18.40 34 SER B N 1
ATOM 1741 C CA . SER B 1 12 ? 23.108 75.415 25.341 1.00 19.83 34 SER B CA 1
ATOM 1742 C C . SER B 1 12 ? 24.275 74.784 26.048 1.00 19.79 34 SER B C 1
ATOM 1743 O O . SER B 1 12 ? 24.290 74.729 27.243 1.00 21.71 34 SER B O 1
ATOM 1746 N N . ARG B 1 13 ? 25.253 74.362 25.268 1.00 17.33 35 ARG B N 1
ATOM 1747 C CA . ARG B 1 13 ? 26.403 73.703 25.779 1.00 18.78 35 ARG B CA 1
ATOM 1748 C C . ARG B 1 13 ? 27.332 74.724 26.444 1.00 17.68 35 ARG B C 1
ATOM 1749 O O . ARG B 1 13 ? 27.503 75.823 25.958 1.00 16.28 35 ARG B O 1
ATOM 1757 N N . LYS B 1 14 ? 27.832 74.342 27.615 1.00 19.29 36 LYS B N 1
ATOM 1758 C CA . LYS B 1 14 ? 28.892 75.058 28.317 1.00 16.53 36 LYS B CA 1
ATOM 1759 C C . LYS B 1 14 ? 30.264 74.377 28.193 1.00 17.37 36 LYS B C 1
ATOM 1760 O O . LYS B 1 14 ? 30.385 73.141 28.148 1.00 16.59 36 LYS B O 1
ATOM 1766 N N . ASN B 1 15 ? 31.318 75.181 28.172 1.00 15.94 37 ASN B N 1
ATOM 1767 C CA . ASN B 1 15 ? 32.650 74.638 27.976 1.00 14.28 37 ASN B CA 1
ATOM 1768 C C . ASN B 1 15 ? 33.192 74.143 29.307 1.00 16.95 37 ASN B C 1
ATOM 1769 O O . ASN B 1 15 ? 33.106 74.818 30.300 1.00 17.22 37 ASN B O 1
ATOM 1774 N N . GLY B 1 16 ? 33.783 72.996 29.313 1.00 17.52 38 GLY B N 1
ATOM 1775 C CA . GLY B 1 16 ? 34.544 72.525 30.461 1.00 15.89 38 GLY B CA 1
ATOM 1776 C C . GLY B 1 16 ? 33.699 71.978 31.583 1.00 17.36 38 GLY B C 1
ATOM 1777 O O . GLY B 1 16 ? 32.506 71.761 31.421 1.00 13.90 38 GLY B O 1
ATOM 1778 N N . MET B 1 17 ? 34.332 71.855 32.738 1.00 15.95 39 MET B N 1
ATOM 1779 C CA . MET B 1 17 ? 33.688 71.233 33.883 1.00 13.61 39 MET B CA 1
ATOM 1780 C C . MET B 1 17 ? 33.396 72.178 35.017 1.00 14.53 39 MET B C 1
ATOM 1781 O O . MET B 1 17 ? 34.001 73.258 35.163 1.00 14.40 39 MET B O 1
ATOM 1786 N N . ASN B 1 18 ? 32.327 71.894 35.718 1.00 14.39 40 ASN B N 1
ATOM 1787 C CA . ASN B 1 18 ? 32.050 72.619 36.957 1.00 15.92 40 ASN B CA 1
ATOM 1788 C C . ASN B 1 18 ? 32.899 72.069 38.061 1.00 13.61 40 ASN B C 1
ATOM 1789 O O . ASN B 1 18 ? 33.039 70.855 38.185 1.00 13.04 40 ASN B O 1
ATOM 1794 N N . VAL B 1 19 ? 33.464 72.954 38.900 1.00 14.59 41 VAL B N 1
ATOM 1795 C CA . VAL B 1 19 ? 34.267 72.501 40.009 1.00 13.20 41 VAL B CA 1
ATOM 1796 C C . VAL B 1 19 ? 33.678 73.096 41.279 1.00 16.45 41 VAL B C 1
ATOM 1797 O O . VAL B 1 19 ? 33.570 74.345 41.414 1.00 15.97 41 VAL B O 1
ATOM 1801 N N . ASN B 1 20 ? 33.346 72.206 42.241 1.00 15.67 42 ASN B N 1
ATOM 1802 C CA . ASN B 1 20 ? 32.844 72.642 43.567 1.00 16.17 42 ASN B CA 1
ATOM 1803 C C . ASN B 1 20 ? 33.892 72.285 44.590 1.00 14.93 42 ASN B C 1
ATOM 1804 O O . ASN B 1 20 ? 34.526 71.238 44.468 1.00 16.71 42 ASN B O 1
ATOM 1809 N N . PHE B 1 21 ? 34.012 73.111 45.615 1.00 14.97 43 PHE B N 1
ATOM 1810 C CA . PHE B 1 21 ? 34.914 72.914 46.728 1.00 14.61 43 PHE B CA 1
ATOM 1811 C C . PHE B 1 21 ? 34.184 72.693 48.023 1.00 14.93 43 PHE B C 1
ATOM 1812 O O . PHE B 1 21 ? 33.181 73.384 48.341 1.00 18.19 43 PHE B O 1
ATOM 1820 N N . TYR B 1 22 ? 34.632 71.675 48.745 1.00 15.22 44 TYR B N 1
ATOM 1821 C CA . TYR B 1 22 ? 34.058 71.314 50.062 1.00 16.32 44 TYR B CA 1
ATOM 1822 C C . TYR B 1 22 ? 35.186 71.192 51.135 1.00 15.66 44 TYR B C 1
ATOM 1823 O O . TYR B 1 22 ? 36.293 70.810 50.835 1.00 16.43 44 TYR B O 1
ATOM 1832 N N . LYS B 1 23 ? 34.858 71.536 52.383 1.00 19.23 45 LYS B N 1
ATOM 1833 C CA . LYS B 1 23 ? 35.789 71.456 53.508 1.00 20.04 45 LYS B CA 1
ATOM 1834 C C . LYS B 1 23 ? 36.235 70.031 53.705 1.00 16.72 45 LYS B C 1
ATOM 1835 O O . LYS B 1 23 ? 35.470 69.109 53.546 1.00 17.98 45 LYS B O 1
ATOM 1841 N N . TYR B 1 24 ? 37.475 69.909 54.087 1.00 18.02 46 TYR B N 1
ATOM 1842 C CA . TYR B 1 24 ? 38.031 68.645 54.538 1.00 15.64 46 TYR B CA 1
ATOM 1843 C C . TYR B 1 24 ? 38.896 69.001 55.746 1.00 15.34 46 TYR B C 1
ATOM 1844 O O . TYR B 1 24 ? 39.699 69.924 55.678 1.00 15.61 46 TYR B O 1
ATOM 1853 N N . SER B 1 25 ? 38.736 68.260 56.823 1.00 15.96 47 SER B N 1
ATOM 1854 C CA . SER B 1 25 ? 39.545 68.498 58.039 1.00 17.83 47 SER B CA 1
ATOM 1855 C C . SER B 1 25 ? 41.037 68.202 57.907 1.00 17.26 47 SER B C 1
ATOM 1856 O O . SER B 1 25 ? 41.426 67.081 57.608 1.00 15.28 47 SER B O 1
ATOM 1859 N N . LEU B 1 26 ? 41.860 69.218 58.199 1.00 16.14 48 LEU B N 1
ATOM 1860 C CA . LEU B 1 26 ? 43.338 69.111 58.114 1.00 16.44 48 LEU B CA 1
ATOM 1861 C C . LEU B 1 26 ? 43.805 67.911 58.952 1.00 15.56 48 LEU B C 1
ATOM 1862 O O . LEU B 1 26 ? 43.384 67.765 60.116 1.00 15.56 48 LEU B O 1
ATOM 1867 N N . GLN B 1 27 ? 44.611 67.053 58.325 1.00 17.10 49 GLN B N 1
ATOM 1868 C CA . GLN B 1 27 ? 45.191 65.817 58.920 1.00 17.52 49 GLN B CA 1
ATOM 1869 C C . GLN B 1 27 ? 44.235 64.738 59.325 1.00 17.76 49 GLN B C 1
ATOM 1870 O O . GLN B 1 27 ? 44.626 63.840 60.043 1.00 19.53 49 GLN B O 1
ATOM 1876 N N . ASP B 1 28 ? 43.008 64.781 58.824 1.00 16.00 50 ASP B N 1
ATOM 1877 C CA . ASP B 1 28 ? 42.071 63.686 59.053 1.00 16.86 50 ASP B CA 1
ATOM 1878 C C . ASP B 1 28 ? 42.592 62.535 58.177 1.00 17.76 50 ASP B C 1
ATOM 1879 O O . ASP B 1 28 ? 42.580 62.654 56.917 1.00 17.08 50 ASP B O 1
ATOM 1884 N N . SER B 1 29 ? 43.125 61.477 58.804 1.00 19.20 51 SER B N 1
ATOM 1885 C CA . SER B 1 29 ? 43.746 60.375 58.064 1.00 18.85 51 SER B CA 1
ATOM 1886 C C . SER B 1 29 ? 42.797 59.226 57.719 1.00 20.50 51 SER B C 1
ATOM 1887 O O . SER B 1 29 ? 43.237 58.175 57.253 1.00 22.01 51 SER B O 1
ATOM 1890 N N . THR B 1 30 ? 41.501 59.417 57.898 1.00 19.34 52 THR B N 1
ATOM 1891 C CA . THR B 1 30 ? 40.539 58.349 57.616 1.00 22.12 52 THR B CA 1
ATOM 1892 C C . THR B 1 30 ? 39.436 58.720 56.600 1.00 17.86 52 THR B C 1
ATOM 1893 O O . THR B 1 30 ? 39.099 57.910 55.743 1.00 20.99 52 THR B O 1
ATOM 1897 N N . THR B 1 31 ? 38.907 59.937 56.652 1.00 16.22 53 THR B N 1
ATOM 1898 C CA . THR B 1 31 ? 37.737 60.270 55.852 1.00 18.54 53 THR B CA 1
ATOM 1899 C C . THR B 1 31 ? 38.067 60.230 54.347 1.00 16.18 53 THR B C 1
ATOM 1900 O O . THR B 1 31 ? 37.251 59.745 53.542 1.00 16.41 53 THR B O 1
ATOM 1904 N N . TYR B 1 32 ? 39.281 60.668 53.997 1.00 14.08 54 TYR B N 1
ATOM 1905 C CA . TYR B 1 32 ? 39.669 60.856 52.588 1.00 13.61 54 TYR B CA 1
ATOM 1906 C C . TYR B 1 32 ? 39.591 59.566 51.767 1.00 14.14 54 TYR B C 1
ATOM 1907 O O . TYR B 1 32 ? 39.404 59.619 50.596 1.00 19.41 54 TYR B O 1
ATOM 1916 N N . SER B 1 33 ? 39.771 58.433 52.409 1.00 15.61 55 SER B N 1
ATOM 1917 C CA . SER B 1 33 ? 39.808 57.140 51.750 1.00 17.94 55 SER B CA 1
ATOM 1918 C C . SER B 1 33 ? 38.497 56.397 51.838 1.00 17.69 55 SER B C 1
ATOM 1919 O O . SER B 1 33 ? 38.400 55.347 51.291 1.00 23.45 55 SER B O 1
ATOM 1922 N N . ASP B 1 34 ? 37.491 56.926 52.516 1.00 14.01 56 ASP B N 1
ATOM 1923 C CA . ASP B 1 34 ? 36.171 56.281 52.661 1.00 14.93 56 ASP B CA 1
ATOM 1924 C C . ASP B 1 34 ? 35.407 56.393 51.303 1.00 15.81 56 ASP B C 1
ATOM 1925 O O . ASP B 1 34 ? 35.207 57.498 50.799 1.00 16.12 56 ASP B O 1
ATOM 1930 N N . PRO B 1 35 ? 35.007 55.268 50.727 1.00 16.12 57 PRO B N 1
ATOM 1931 C CA . PRO B 1 35 ? 34.395 55.365 49.375 1.00 18.48 57 PRO B CA 1
ATOM 1932 C C . PRO B 1 35 ? 33.071 56.098 49.364 1.00 17.24 57 PRO B C 1
ATOM 1933 O O . PRO B 1 35 ? 32.707 56.715 48.338 1.00 17.17 57 PRO B O 1
ATOM 1937 N N . GLN B 1 36 ? 32.346 56.072 50.486 1.00 15.72 58 GLN B N 1
ATOM 1938 C CA . GLN B 1 36 ? 31.077 56.826 50.589 1.00 17.06 58 GLN B CA 1
ATOM 1939 C C . GLN B 1 36 ? 31.337 58.326 50.698 1.00 14.71 58 GLN B C 1
ATOM 1940 O O . GLN B 1 36 ? 30.551 59.149 50.209 1.00 17.03 58 GLN B O 1
ATOM 1946 N N . TYR B 1 37 ? 32.437 58.672 51.331 1.00 18.14 59 TYR B N 1
ATOM 1947 C CA . TYR B 1 37 ? 32.805 60.059 51.430 1.00 15.99 59 TYR B CA 1
ATOM 1948 C C . TYR B 1 37 ? 33.116 60.557 50.046 1.00 14.79 59 TYR B C 1
ATOM 1949 O O . TYR B 1 37 ? 32.657 61.653 49.630 1.00 14.45 59 TYR B O 1
ATOM 1958 N N . MET B 1 38 ? 33.929 59.787 49.332 1.00 16.21 60 MET B N 1
ATOM 1959 C CA . MET B 1 38 ? 34.386 60.261 48.006 1.00 15.89 60 MET B CA 1
ATOM 1960 C C . MET B 1 38 ? 33.261 60.230 46.997 1.00 15.56 60 MET B C 1
ATOM 1961 O O . MET B 1 38 ? 33.263 61.058 46.104 1.00 18.13 60 MET B O 1
ATOM 1966 N N . ALA B 1 39 ? 32.384 59.232 47.088 1.00 15.83 61 ALA B N 1
ATOM 1967 C CA . ALA B 1 39 ? 31.202 59.166 46.235 1.00 17.01 61 ALA B CA 1
ATOM 1968 C C . ALA B 1 39 ? 30.135 60.243 46.475 1.00 17.68 61 ALA B C 1
ATOM 1969 O O . ALA B 1 39 ? 29.634 60.837 45.520 1.00 18.75 61 ALA B O 1
ATOM 1971 N N . TYR B 1 40 ? 29.779 60.498 47.736 1.00 18.46 62 TYR B N 1
ATOM 1972 C CA . TYR B 1 40 ? 28.732 61.474 47.991 1.00 19.52 62 TYR B CA 1
ATOM 1973 C C . TYR B 1 40 ? 28.782 62.313 49.287 1.00 17.84 62 TYR B C 1
ATOM 1974 O O . TYR B 1 40 ? 28.267 63.433 49.328 1.00 18.11 62 TYR B O 1
ATOM 1983 N N . LYS B 1 41 ? 29.416 61.799 50.317 1.00 17.82 63 LYS B N 1
ATOM 1984 C CA . LYS B 1 41 ? 29.314 62.411 51.611 1.00 15.67 63 LYS B CA 1
ATOM 1985 C C . LYS B 1 41 ? 30.066 63.708 51.710 1.00 17.06 63 LYS B C 1
ATOM 1986 O O . LYS B 1 41 ? 29.814 64.479 52.642 1.00 19.45 63 LYS B O 1
ATOM 1992 N N . TYR B 1 42 ? 31.067 63.903 50.856 1.00 13.83 64 TYR B N 1
ATOM 1993 C CA . TYR B 1 42 ? 31.703 65.223 50.806 1.00 19.06 64 TYR B CA 1
ATOM 1994 C C . TYR B 1 42 ? 30.694 66.376 50.734 1.00 18.03 64 TYR B C 1
ATOM 1995 O O . TYR B 1 42 ? 31.003 67.497 51.134 1.00 23.46 64 TYR B O 1
ATOM 2004 N N . SER B 1 43 ? 29.518 66.137 50.139 1.00 19.08 65 SER B N 1
ATOM 2005 C CA . SER B 1 43 ? 28.582 67.220 49.984 1.00 17.30 65 SER B CA 1
ATOM 2006 C C . SER B 1 43 ? 27.683 67.406 51.190 1.00 20.26 65 SER B C 1
ATOM 2007 O O . SER B 1 43 ? 26.848 68.306 51.150 1.00 26.23 65 SER B O 1
ATOM 2010 N N . ASP B 1 44 ? 27.848 66.584 52.253 1.00 20.31 66 ASP B N 1
ATOM 2011 C CA . ASP B 1 44 ? 27.094 66.741 53.494 1.00 24.57 66 ASP B CA 1
ATOM 2012 C C . ASP B 1 44 ? 27.355 68.086 54.172 1.00 26.38 66 ASP B C 1
ATOM 2013 O O . ASP B 1 44 ? 26.624 68.442 55.084 1.00 36.18 66 ASP B O 1
ATOM 2018 N N . THR B 1 45 ? 28.391 68.820 53.792 1.00 26.48 67 THR B N 1
ATOM 2019 C CA . THR B 1 45 ? 28.526 70.248 54.189 1.00 31.52 67 THR B CA 1
ATOM 2020 C C . THR B 1 45 ? 28.280 71.194 53.045 1.00 24.58 67 THR B C 1
ATOM 2021 O O . THR B 1 45 ? 28.414 70.824 51.904 1.00 30.63 67 THR B O 1
ATOM 2025 N N . LYS B 1 46 ? 27.983 72.448 53.362 1.00 30.32 68 LYS B N 1
ATOM 2026 C CA . LYS B 1 46 ? 27.706 73.434 52.328 1.00 24.40 68 LYS B CA 1
ATOM 2027 C C . LYS B 1 46 ? 29.015 73.727 51.571 1.00 22.41 68 LYS B C 1
ATOM 2028 O O . LYS B 1 46 ? 30.097 73.796 52.173 1.00 26.64 68 LYS B O 1
ATOM 2034 N N . LYS B 1 47 ? 28.915 73.868 50.259 1.00 24.94 69 LYS B N 1
ATOM 2035 C CA . LYS B 1 47 ? 30.025 74.179 49.382 1.00 22.57 69 LYS B CA 1
ATOM 2036 C C . LYS B 1 47 ? 30.729 75.397 49.883 1.00 22.76 69 LYS B C 1
ATOM 2037 O O . LYS B 1 47 ? 30.029 76.374 50.309 1.00 22.71 69 LYS B O 1
ATOM 2043 N N . LEU B 1 48 ? 32.070 75.382 49.819 1.00 20.88 70 LEU B N 1
ATOM 2044 C CA . LEU B 1 48 ? 32.874 76.606 50.003 1.00 16.17 70 LEU B CA 1
ATOM 2045 C C . LEU B 1 48 ? 32.716 77.598 48.867 1.00 18.30 70 LEU B C 1
ATOM 2046 O O . LEU B 1 48 ? 32.843 78.803 49.059 1.00 21.48 70 LEU B O 1
ATOM 2051 N N . GLY B 1 49 ? 32.487 77.078 47.677 1.00 19.30 71 GLY B N 1
ATOM 2052 C CA . GLY B 1 49 ? 32.295 77.871 46.469 1.00 19.39 71 GLY B CA 1
ATOM 2053 C C . GLY B 1 49 ? 32.445 76.972 45.240 1.00 19.42 71 GLY B C 1
ATOM 2054 O O . GLY B 1 49 ? 32.483 75.729 45.318 1.00 18.38 71 GLY B O 1
ATOM 2055 N N . SER B 1 50 ? 32.572 77.615 44.096 1.00 17.33 72 SER B N 1
ATOM 2056 C CA . SER B 1 50 ? 32.731 76.900 42.819 1.00 19.12 72 SER B CA 1
ATOM 2057 C C . SER B 1 50 ? 33.319 77.784 41.727 1.00 18.15 72 SER B C 1
ATOM 2058 O O . SER B 1 50 ? 33.296 79.034 41.804 1.00 17.96 72 SER B O 1
ATOM 2061 N N . VAL B 1 51 ? 33.858 77.108 40.723 1.00 16.55 73 VAL B N 1
ATOM 2062 C CA . VAL B 1 51 ? 34.329 77.731 39.526 1.00 16.88 73 VAL B CA 1
ATOM 2063 C C . VAL B 1 51 ? 33.700 76.922 38.388 1.00 17.47 73 VAL B C 1
ATOM 2064 O O . VAL B 1 51 ? 33.550 75.705 38.493 1.00 18.70 73 VAL B O 1
ATOM 2068 N N . SER B 1 52 ? 33.376 77.581 37.283 1.00 19.81 74 SER B N 1
ATOM 2069 C CA . SER B 1 52 ? 32.983 76.833 36.111 1.00 21.68 74 SER B CA 1
ATOM 2070 C C . SER B 1 52 ? 33.903 77.024 34.926 1.00 16.70 74 SER B C 1
ATOM 2071 O O . SER B 1 52 ? 34.876 77.761 34.988 1.00 16.84 74 SER B O 1
ATOM 2074 N N . GLY B 1 53 ? 33.628 76.268 33.867 1.00 16.95 75 GLY B N 1
ATOM 2075 C CA . GLY B 1 53 ? 34.368 76.431 32.627 1.00 16.67 75 GLY B CA 1
ATOM 2076 C C . GLY B 1 53 ? 35.752 75.850 32.629 1.00 14.86 75 GLY B C 1
ATOM 2077 O O . GLY B 1 53 ? 36.575 76.291 31.896 1.00 19.85 75 GLY B O 1
ATOM 2078 N N . GLN B 1 54 ? 36.026 74.895 33.509 1.00 16.15 76 GLN B N 1
ATOM 2079 C CA . GLN B 1 54 ? 37.360 74.417 33.712 1.00 14.41 76 GLN B CA 1
ATOM 2080 C C . GLN B 1 54 ? 37.677 73.310 32.715 1.00 14.30 76 GLN B C 1
ATOM 2081 O O . GLN B 1 54 ? 37.061 72.279 32.702 1.00 17.45 76 GLN B O 1
ATOM 2087 N N . THR B 1 55 ? 38.724 73.505 31.955 1.00 15.33 77 THR B N 1
ATOM 2088 C CA . THR B 1 55 ? 39.182 72.476 31.055 1.00 17.57 77 THR B CA 1
ATOM 2089 C C . THR B 1 55 ? 40.512 71.818 31.437 1.00 16.33 77 THR B C 1
ATOM 2090 O O . THR B 1 55 ? 40.817 70.747 30.913 1.00 17.96 77 THR B O 1
ATOM 2094 N N . HIS B 1 56 ? 41.306 72.468 32.281 1.00 18.37 78 HIS B N 1
ATOM 2095 C CA . HIS B 1 56 ? 42.554 71.872 32.793 1.00 21.25 78 HIS B CA 1
ATOM 2096 C C . HIS B 1 56 ? 42.264 71.126 34.084 1.00 19.94 78 HIS B C 1
ATOM 2097 O O . HIS B 1 56 ? 41.893 71.734 35.054 1.00 21.71 78 HIS B O 1
ATOM 2104 N N . LEU B 1 57 ? 42.295 69.797 34.051 1.00 16.88 79 LEU B N 1
ATOM 2105 C CA . LEU B 1 57 ? 41.732 69.018 35.161 1.00 19.61 79 LEU B CA 1
ATOM 2106 C C . LEU B 1 57 ? 42.693 68.599 36.253 1.00 17.40 79 LEU B C 1
ATOM 2107 O O . LEU B 1 57 ? 42.275 68.106 37.295 1.00 22.55 79 LEU B O 1
ATOM 2112 N N . SER B 1 58 ? 43.963 68.726 35.970 1.00 16.45 80 SER B N 1
ATOM 2113 C CA . SER B 1 58 ? 44.972 68.193 36.852 1.00 14.26 80 SER B CA 1
ATOM 2114 C C . SER B 1 58 ? 45.103 69.064 38.068 1.00 17.94 80 SER B C 1
ATOM 2115 O O . SER B 1 58 ? 44.859 70.273 37.985 1.00 18.99 80 SER B O 1
ATOM 2118 N N . ILE B 1 59 ? 45.441 68.459 39.197 1.00 17.55 81 ILE B N 1
ATOM 2119 C CA . ILE B 1 59 ? 45.586 69.153 40.441 1.00 16.15 81 ILE B CA 1
ATOM 2120 C C . ILE B 1 59 ? 47.067 69.165 40.832 1.00 16.33 81 ILE B C 1
ATOM 2121 O O . ILE B 1 59 ? 47.743 68.144 40.779 1.00 17.83 81 ILE B O 1
ATOM 2126 N N . TYR B 1 60 ? 47.548 70.352 41.208 1.00 15.01 82 TYR B N 1
ATOM 2127 C CA . TYR B 1 60 ? 48.896 70.516 41.657 1.00 15.81 82 TYR B CA 1
ATOM 2128 C C . TYR B 1 60 ? 48.973 71.605 42.702 1.00 18.11 82 TYR B C 1
ATOM 2129 O O . TYR B 1 60 ? 48.503 72.712 42.486 1.00 17.22 82 TYR B O 1
ATOM 2138 N N . TYR B 1 61 ? 49.584 71.300 43.840 1.00 18.65 83 TYR B N 1
ATOM 2139 C CA . TYR B 1 61 ? 49.776 72.314 44.876 1.00 15.22 83 TYR B CA 1
ATOM 2140 C C . TYR B 1 61 ? 50.961 71.905 45.695 1.00 14.12 83 TYR B C 1
ATOM 2141 O O . TYR B 1 61 ? 51.089 70.734 46.147 1.00 16.83 83 TYR B O 1
ATOM 2150 N N . ASP B 1 62 ? 51.856 72.885 45.822 1.00 16.38 84 ASP B N 1
ATOM 2151 C CA . ASP B 1 62 ? 53.035 72.799 46.648 1.00 16.50 84 ASP B CA 1
ATOM 2152 C C . ASP B 1 62 ? 52.968 73.715 47.814 1.00 15.51 84 ASP B C 1
ATOM 2153 O O . ASP B 1 62 ? 52.395 74.783 47.742 1.00 17.82 84 ASP B O 1
ATOM 2158 N N . LEU B 1 63 ? 53.668 73.320 48.877 1.00 20.57 85 LEU B N 1
ATOM 2159 C CA . LEU B 1 63 ? 53.699 74.099 50.098 1.00 22.99 85 LEU B CA 1
ATOM 2160 C C . LEU B 1 63 ? 55.122 73.977 50.662 1.00 23.18 85 LEU B C 1
ATOM 2161 O O . LEU B 1 63 ? 55.666 72.907 50.633 1.00 18.76 85 LEU B O 1
ATOM 2166 N N . ASN B 1 64 ? 55.695 75.048 51.197 1.00 19.99 86 ASN B N 1
ATOM 2167 C CA . ASN B 1 64 ? 56.934 74.973 51.998 1.00 24.14 86 ASN B CA 1
ATOM 2168 C C . ASN B 1 64 ? 56.892 73.851 53.016 1.00 20.52 86 ASN B C 1
ATOM 2169 O O . ASN B 1 64 ? 55.921 73.761 53.758 1.00 16.50 86 ASN B O 1
ATOM 2174 N N . THR B 1 65 ? 57.976 73.061 53.111 1.00 25.49 87 THR B N 1
ATOM 2175 C CA . THR B 1 65 ? 58.017 71.902 54.029 1.00 21.36 87 THR B CA 1
ATOM 2176 C C . THR B 1 65 ? 57.864 72.297 55.496 1.00 21.90 87 THR B C 1
ATOM 2177 O O . THR B 1 65 ? 57.400 71.521 56.354 1.00 24.99 87 THR B O 1
ATOM 2181 N N . ALA B 1 66 ? 58.236 73.528 55.794 1.00 23.20 88 ALA B N 1
ATOM 2182 C CA . ALA B 1 66 ? 58.074 74.023 57.175 1.00 22.60 88 ALA B CA 1
ATOM 2183 C C . ALA B 1 66 ? 56.635 74.223 57.601 1.00 21.93 88 ALA B C 1
ATOM 2184 O O . ALA B 1 66 ? 56.371 74.450 58.794 1.00 23.19 88 ALA B O 1
ATOM 2186 N N . PHE B 1 67 ? 55.716 74.240 56.631 1.00 20.31 89 PHE B N 1
ATOM 2187 C CA . PHE B 1 67 ? 54.307 74.448 56.849 1.00 17.70 89 PHE B CA 1
ATOM 2188 C C . PHE B 1 67 ? 53.419 73.161 56.758 1.00 18.98 89 PHE B C 1
ATOM 2189 O O . PHE B 1 67 ? 52.152 73.263 56.839 1.00 16.67 89 PHE B O 1
ATOM 2197 N N . TRP B 1 68 ? 54.017 71.976 56.560 1.00 17.46 90 TRP B N 1
ATOM 2198 C CA . TRP B 1 68 ? 53.220 70.776 56.145 1.00 18.65 90 TRP B CA 1
ATOM 2199 C C . TRP B 1 68 ? 52.197 70.253 57.137 1.00 16.00 90 TRP B 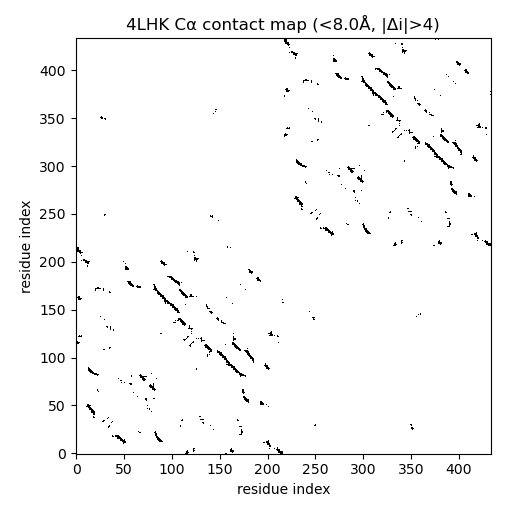C 1
ATOM 2200 O O . TRP B 1 68 ? 51.231 69.524 56.792 1.00 17.85 90 TRP B O 1
ATOM 2211 N N . ASN B 1 69 ? 52.341 70.662 58.389 1.00 17.43 91 ASN B N 1
ATOM 2212 C CA . ASN B 1 69 ? 51.344 70.293 59.338 1.00 17.12 91 ASN B CA 1
ATOM 2213 C C . ASN B 1 69 ? 50.302 71.371 59.560 1.00 15.15 91 ASN B C 1
ATOM 2214 O O . ASN B 1 69 ? 49.585 71.324 60.568 1.00 16.90 91 ASN B O 1
ATOM 2219 N N . THR B 1 70 ? 50.209 72.342 58.664 1.00 16.00 92 THR B N 1
ATOM 2220 C CA . THR B 1 70 ? 49.329 73.470 58.858 1.00 15.18 92 THR B CA 1
ATOM 2221 C C . THR B 1 70 ? 48.481 73.753 57.570 1.00 15.76 92 THR B C 1
ATOM 2222 O O . THR B 1 70 ? 48.875 73.379 56.447 1.00 17.29 92 THR B O 1
ATOM 2226 N N . ALA B 1 71 ? 47.336 74.392 57.786 1.00 13.74 93 ALA B N 1
ATOM 2227 C CA . ALA B 1 71 ? 46.504 74.906 56.709 1.00 14.53 93 ALA B CA 1
ATOM 2228 C C . ALA B 1 71 ? 47.118 76.128 56.120 1.00 15.95 93 ALA B C 1
ATOM 2229 O O . ALA B 1 71 ? 47.828 76.857 56.787 1.00 18.20 93 ALA B O 1
ATOM 2231 N N . SER B 1 72 ? 46.810 76.373 54.841 1.00 16.54 94 SER B N 1
ATOM 2232 C CA . SER B 1 72 ? 47.351 77.538 54.149 1.00 15.17 94 SER B CA 1
ATOM 2233 C C . SER B 1 72 ? 46.378 77.965 53.108 1.00 15.07 94 SER B C 1
ATOM 2234 O O . SER B 1 72 ? 45.885 77.109 52.354 1.00 18.56 94 SER B O 1
ATOM 2237 N N . TRP B 1 73 ? 46.128 79.276 53.060 1.00 18.09 95 TRP B N 1
ATOM 2238 C CA . TRP B 1 73 ? 45.237 79.891 52.059 1.00 16.49 95 TRP B CA 1
ATOM 2239 C C . TRP B 1 73 ? 46.010 80.050 50.761 1.00 17.79 95 TRP B C 1
ATOM 2240 O O . TRP B 1 73 ? 47.206 80.416 50.770 1.00 22.34 95 TRP B O 1
ATOM 2251 N N . SER B 1 74 ? 45.361 79.810 49.645 1.00 18.42 96 SER B N 1
ATOM 2252 C CA . SER B 1 74 ? 45.976 79.992 48.348 1.00 17.03 96 SER B CA 1
ATOM 2253 C C . SER B 1 74 ? 44.901 79.805 47.278 1.00 20.41 96 SER B C 1
ATOM 2254 O O . SER B 1 74 ? 43.899 79.115 47.516 1.00 16.67 96 SER B O 1
ATOM 2257 N N . SER B 1 75 ? 45.126 80.435 46.112 1.00 22.36 97 SER B N 1
ATOM 2258 C CA . SER B 1 75 ? 44.280 80.285 44.905 1.00 19.56 97 SER B CA 1
ATOM 2259 C C . SER B 1 75 ? 44.840 79.349 43.872 1.00 19.37 97 SER B C 1
ATOM 2260 O O . SER B 1 75 ? 44.389 79.380 42.702 1.00 18.42 97 SER B O 1
ATOM 2263 N N . ASP B 1 76 ? 45.784 78.499 44.263 1.00 20.42 98 ASP B N 1
ATOM 2264 C CA . ASP B 1 76 ? 46.499 77.635 43.293 1.00 22.89 98 ASP B CA 1
ATOM 2265 C C . ASP B 1 76 ? 45.599 76.604 42.610 1.00 19.94 98 ASP B C 1
ATOM 2266 O O . ASP B 1 76 ? 45.890 76.164 41.447 1.00 25.75 98 ASP B O 1
ATOM 2271 N N . LEU B 1 77 ? 44.549 76.158 43.283 1.00 22.91 99 LEU B N 1
ATOM 2272 C CA . LEU B 1 77 ? 43.592 75.235 42.611 1.00 21.70 99 LEU B CA 1
ATOM 2273 C C . LEU B 1 77 ? 42.478 75.959 41.868 1.00 19.87 99 LEU B C 1
ATOM 2274 O O . LEU B 1 77 ? 41.577 76.523 42.468 1.00 18.48 99 LEU B O 1
ATOM 2279 N N . PHE B 1 78 ? 42.579 75.923 40.542 1.00 18.43 100 PHE B N 1
ATOM 2280 C CA . PHE B 1 78 ? 41.572 76.525 39.652 1.00 22.72 100 PHE B CA 1
ATOM 2281 C C . PHE B 1 78 ? 41.305 78.028 39.877 1.00 20.70 100 PHE B C 1
ATOM 2282 O O . PHE B 1 78 ? 40.201 78.526 39.546 1.00 21.54 100 PHE B O 1
ATOM 2290 N N . GLY B 1 79 ? 42.289 78.744 40.421 1.00 21.28 101 GLY B N 1
ATOM 2291 C CA . GLY B 1 79 ? 42.120 80.169 40.758 1.00 22.19 101 GLY B CA 1
ATOM 2292 C C . GLY B 1 79 ? 41.103 80.456 41.848 1.00 18.50 101 GLY B C 1
ATOM 2293 O O . GLY B 1 79 ? 40.656 81.607 42.007 1.00 19.74 101 GLY B O 1
ATOM 2294 N N . PHE B 1 80 ? 40.678 79.407 42.570 1.00 16.70 102 PHE B N 1
ATOM 2295 C CA . PHE B 1 80 ? 39.669 79.522 43.613 1.00 15.44 102 PHE B CA 1
ATOM 2296 C C . PHE B 1 80 ? 40.338 79.671 44.997 1.00 17.57 102 PHE B C 1
ATOM 2297 O O . PHE B 1 80 ? 41.134 78.844 45.383 1.00 17.79 102 PHE B O 1
ATOM 2305 N N . TYR B 1 81 ? 39.983 80.726 45.727 1.00 15.60 103 TYR B N 1
ATOM 2306 C CA . TYR B 1 81 ? 40.664 80.999 47.012 1.00 16.98 103 TYR B CA 1
ATOM 2307 C C . TYR B 1 81 ? 40.161 80.075 48.103 1.00 17.26 103 TYR B C 1
ATOM 2308 O O . TYR B 1 81 ? 39.007 80.147 48.531 1.00 18.36 103 TYR B O 1
ATOM 2317 N N . THR B 1 82 ? 41.031 79.214 48.581 1.00 18.62 104 THR B N 1
ATOM 2318 C CA . THR B 1 82 ? 40.631 78.245 49.594 1.00 17.49 104 THR B CA 1
ATOM 2319 C C . THR B 1 82 ? 41.886 77.796 50.364 1.00 14.64 104 THR B C 1
ATOM 2320 O O . THR B 1 82 ? 42.962 78.413 50.291 1.00 15.54 104 THR B O 1
ATOM 2324 N N . THR B 1 83 ? 41.732 76.717 51.102 1.00 15.81 105 THR B N 1
ATOM 2325 C CA . THR B 1 83 ? 42.879 76.100 51.778 1.00 16.88 105 THR B CA 1
ATOM 2326 C C . THR B 1 83 ? 43.249 74.795 51.034 1.00 13.95 105 THR B C 1
ATOM 2327 O O . THR B 1 83 ? 42.729 73.754 51.338 1.00 18.39 105 THR B O 1
ATOM 2331 N N . PRO B 1 84 ? 44.129 74.866 50.035 1.00 13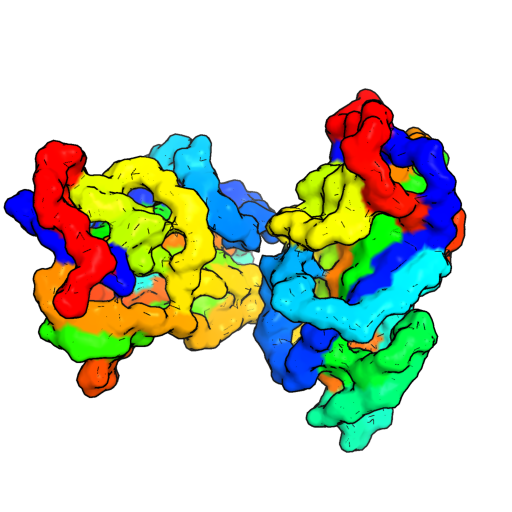.77 106 PRO B N 1
ATOM 2332 C CA . PRO B 1 84 ? 44.371 73.672 49.230 1.00 13.39 106 PRO B CA 1
ATOM 2333 C C . PRO B 1 84 ? 45.064 72.562 49.987 1.00 15.42 106 PRO B C 1
ATOM 2334 O O . PRO B 1 84 ? 45.074 71.415 49.504 1.00 15.80 106 PRO B O 1
ATOM 2338 N N . THR B 1 85 ? 45.671 72.886 51.145 1.00 16.78 107 THR B N 1
ATOM 2339 C CA . THR B 1 85 ? 46.207 71.888 52.071 1.00 16.27 107 THR B CA 1
ATOM 2340 C C . THR B 1 85 ? 45.172 70.851 52.549 1.00 14.80 107 THR B C 1
ATOM 2341 O O . THR B 1 85 ? 45.513 69.717 52.867 1.00 16.00 107 THR B O 1
ATOM 2345 N N . ASN B 1 86 ? 43.901 71.248 52.580 1.00 13.05 108 ASN B N 1
ATOM 2346 C CA . ASN B 1 86 ? 42.834 70.469 53.180 1.00 12.70 108 ASN B CA 1
ATOM 2347 C C . ASN B 1 86 ? 41.503 70.883 52.590 1.00 13.33 108 ASN B C 1
ATOM 2348 O O . ASN B 1 86 ? 40.875 71.868 52.976 1.00 15.54 108 ASN B O 1
ATOM 2353 N N . VAL B 1 87 ? 41.126 70.145 51.556 1.00 14.96 109 VAL B N 1
ATOM 2354 C CA . VAL B 1 87 ? 39.953 70.448 50.772 1.00 12.95 109 VAL B CA 1
ATOM 2355 C C . VAL B 1 87 ? 39.528 69.188 49.926 1.00 12.30 109 VAL B C 1
ATOM 2356 O O . VAL B 1 87 ? 40.331 68.348 49.607 1.00 11.95 109 VAL B O 1
ATOM 2360 N N . THR B 1 88 ? 38.251 69.136 49.588 1.00 12.17 110 THR B N 1
ATOM 2361 C CA . THR B 1 88 ? 37.732 68.174 48.664 1.00 12.71 110 THR B CA 1
ATOM 2362 C C . THR B 1 88 ? 37.204 68.948 47.438 1.00 13.62 110 THR B C 1
ATOM 2363 O O . THR B 1 88 ? 36.516 69.943 47.591 1.00 13.92 110 THR B O 1
ATOM 2367 N N . VAL B 1 89 ? 37.550 68.459 46.237 1.00 16.10 111 VAL B N 1
ATOM 2368 C CA . VAL B 1 89 ? 37.204 69.137 44.980 1.00 16.03 111 VAL B CA 1
ATOM 2369 C C . VAL B 1 89 ? 36.323 68.188 44.219 1.00 15.22 111 VAL B C 1
ATOM 2370 O O . VAL B 1 89 ? 36.712 67.054 44.032 1.00 19.83 111 VAL B O 1
ATOM 2374 N N . GLU B 1 90 ? 35.148 68.630 43.773 1.00 14.11 112 GLU B N 1
ATOM 2375 C CA . GLU B 1 90 ? 34.265 67.826 42.901 1.00 14.27 112 GLU B CA 1
ATOM 2376 C C . GLU B 1 90 ? 34.179 68.444 41.528 1.00 15.34 112 GLU B C 1
ATOM 2377 O O . GLU B 1 90 ? 33.765 69.589 41.402 1.00 16.42 112 GLU B O 1
ATOM 2383 N N . MET B 1 91 ? 34.585 67.685 40.521 1.00 14.61 113 MET B N 1
ATOM 2384 C CA . MET B 1 91 ? 34.545 68.164 39.152 1.00 14.96 113 MET B CA 1
ATOM 2385 C C . MET B 1 91 ? 33.492 67.349 38.422 1.00 14.95 113 MET B C 1
ATOM 2386 O O . MET B 1 91 ? 33.508 66.081 38.458 1.00 13.85 113 MET B O 1
ATOM 2391 N N . THR B 1 92 ? 32.562 68.032 37.787 1.00 14.28 114 THR B N 1
ATOM 2392 C CA . THR B 1 92 ? 31.501 67.355 37.059 1.00 12.42 114 THR B CA 1
ATOM 2393 C C . THR B 1 92 ? 31.384 67.929 35.674 1.00 14.26 114 THR B C 1
ATOM 2394 O O . THR B 1 92 ? 31.661 69.113 35.450 1.00 13.49 114 THR B O 1
ATOM 2398 N N . GLY B 1 93 ? 30.952 67.043 34.776 1.00 13.82 115 GLY B N 1
ATOM 2399 C CA . GLY B 1 93 ? 30.725 67.413 33.388 1.00 13.24 115 GLY B CA 1
ATOM 2400 C C . GLY B 1 93 ? 30.377 66.236 32.540 1.00 10.50 115 GLY B C 1
ATOM 2401 O O . GLY B 1 93 ? 30.141 65.141 33.054 1.00 13.07 115 GLY B O 1
ATOM 2402 N N . TYR B 1 94 ? 30.333 66.469 31.233 1.00 11.84 116 TYR B N 1
ATOM 2403 C CA . TYR B 1 94 ? 30.056 65.393 30.249 1.00 11.78 116 TYR B CA 1
ATOM 2404 C C . TYR B 1 94 ? 31.266 65.245 29.357 1.00 12.69 116 TYR B C 1
ATOM 2405 O O . TYR B 1 94 ? 31.746 66.223 28.838 1.00 15.88 116 TYR B O 1
ATOM 2414 N N . PHE B 1 95 ? 31.741 64.012 29.204 1.00 12.33 117 PHE B N 1
ATOM 2415 C CA . PHE B 1 95 ? 32.783 63.641 28.283 1.00 13.55 117 PHE B CA 1
ATOM 2416 C C . PHE B 1 95 ? 32.189 63.291 26.914 1.00 15.55 117 PHE B C 1
ATOM 2417 O O . PHE B 1 95 ? 31.264 62.457 26.838 1.00 15.55 117 PHE B O 1
ATOM 2425 N N . LEU B 1 96 ? 32.736 63.940 25.854 1.00 14.10 118 LEU B N 1
ATOM 2426 C CA . LEU B 1 96 ? 32.266 63.694 24.496 1.00 14.68 118 LEU B CA 1
ATOM 2427 C C . LEU B 1 96 ? 33.268 62.874 23.705 1.00 15.96 118 LEU B C 1
ATOM 2428 O O . LEU B 1 96 ? 34.266 63.402 23.243 1.00 17.61 118 LEU B O 1
ATOM 2433 N N . PRO B 1 97 ? 33.045 61.557 23.579 1.00 17.71 119 PRO B N 1
ATOM 2434 C CA . PRO B 1 97 ? 34.041 60.731 22.878 1.00 16.49 119 PRO B CA 1
ATOM 2435 C C . PRO B 1 97 ? 34.042 61.032 21.387 1.00 16.41 119 PRO B C 1
ATOM 2436 O O . PRO B 1 97 ? 32.973 61.032 20.785 1.00 18.48 119 PRO B O 1
ATOM 2440 N N . PRO B 1 98 ? 35.209 61.291 20.788 1.00 19.90 120 PRO B N 1
ATOM 2441 C CA . PRO B 1 98 ? 35.237 61.547 19.319 1.00 20.84 120 PRO B CA 1
ATOM 2442 C C . PRO B 1 98 ? 35.075 60.255 18.484 1.00 21.08 120 PRO B C 1
ATOM 2443 O O . PRO B 1 98 ? 34.699 60.324 17.289 1.00 24.86 120 PRO B O 1
ATOM 2447 N N . GLN B 1 99 ? 35.340 59.104 19.086 1.00 22.24 121 GLN B N 1
ATOM 2448 C CA . GLN B 1 99 ? 35.381 57.834 18.344 1.00 21.88 121 GLN B CA 1
ATOM 2449 C C . GLN B 1 99 ? 34.827 56.754 19.257 1.00 23.46 121 GLN B C 1
ATOM 2450 O O . GLN B 1 99 ? 35.038 56.801 20.496 1.00 23.04 121 GLN B O 1
ATOM 2456 N N . THR B 1 100 ? 34.078 55.813 18.675 1.00 23.68 122 THR B N 1
ATOM 2457 C CA . THR B 1 100 ? 33.620 54.660 19.438 1.00 24.76 122 THR B CA 1
ATOM 2458 C C . THR B 1 100 ? 34.816 53.813 19.836 1.00 23.87 122 THR B C 1
ATOM 2459 O O . THR B 1 100 ? 35.723 53.562 19.022 1.00 22.22 122 THR B O 1
ATOM 2463 N N . GLY B 1 101 ? 34.819 53.361 21.096 1.00 20.67 123 GLY B N 1
ATOM 2464 C CA . GLY B 1 101 ? 35.873 52.468 21.552 1.00 20.98 123 GLY B CA 1
ATOM 2465 C C . GLY B 1 101 ? 36.168 52.585 23.035 1.00 22.21 123 GLY B C 1
ATOM 2466 O O . GLY B 1 101 ? 35.395 53.185 23.797 1.00 20.67 123 GLY B O 1
ATOM 2467 N N . SER B 1 102 ? 37.257 51.936 23.428 1.00 22.30 124 SER B N 1
ATOM 2468 C CA . SER B 1 102 ? 37.705 51.890 24.813 1.00 21.60 124 SER B CA 1
ATOM 2469 C C . SER B 1 102 ? 38.596 53.076 25.108 1.00 18.29 124 SER B C 1
ATOM 2470 O O . SER B 1 102 ? 39.543 53.324 24.371 1.00 19.38 124 SER B O 1
ATOM 2473 N N . TYR B 1 103 ? 38.231 53.836 26.151 1.00 21.59 125 TYR B N 1
ATOM 2474 C CA . TYR B 1 103 ? 38.978 55.003 26.655 1.00 20.22 125 TYR B CA 1
ATOM 2475 C C . TYR B 1 103 ? 39.607 54.568 27.946 1.00 19.31 125 TYR B C 1
ATOM 2476 O O . TYR B 1 103 ? 38.911 53.990 28.774 1.00 20.98 125 TYR B O 1
ATOM 2485 N N . THR B 1 104 ? 40.900 54.842 28.091 1.00 18.33 126 THR B N 1
ATOM 2486 C CA . THR B 1 104 ? 41.643 54.503 29.291 1.00 17.82 126 THR B CA 1
ATOM 2487 C C . THR B 1 104 ? 42.031 55.795 30.034 1.00 17.60 126 THR B C 1
ATOM 2488 O O . THR B 1 104 ? 42.971 56.522 29.652 1.00 16.69 126 THR B O 1
ATOM 2492 N N . PHE B 1 105 ? 41.277 56.042 31.095 1.00 16.58 127 PHE B N 1
ATOM 2493 C CA . PHE B 1 105 ? 41.544 57.163 32.028 1.00 18.10 127 PHE B CA 1
ATOM 2494 C C . PHE B 1 105 ? 42.639 56.766 32.996 1.00 15.52 127 PHE B C 1
ATOM 2495 O O . PHE B 1 105 ? 42.756 55.605 33.334 1.00 18.59 127 PHE B O 1
ATOM 2503 N N . LYS B 1 106 ? 43.434 57.744 33.400 1.00 19.22 128 LYS B N 1
ATOM 2504 C CA . LYS B 1 106 ? 44.600 57.504 34.219 1.00 16.07 128 LYS B CA 1
ATOM 2505 C C . LYS B 1 106 ? 44.804 58.653 35.217 1.00 15.71 128 LYS B C 1
ATOM 2506 O O . LYS B 1 106 ? 44.727 59.842 34.844 1.00 16.26 128 LYS B O 1
ATOM 2512 N N . PHE B 1 107 ? 45.032 58.274 36.484 1.00 18.41 129 PHE B N 1
ATOM 2513 C CA . PHE B 1 107 ? 45.672 59.166 37.461 1.00 20.16 129 PHE B CA 1
ATOM 2514 C C . PHE B 1 107 ? 47.152 58.757 37.593 1.00 21.73 129 PHE B C 1
ATOM 2515 O O . PHE B 1 107 ? 47.445 57.676 38.136 1.00 19.60 129 PHE B O 1
ATOM 2523 N N . ALA B 1 108 ? 48.077 59.580 37.085 1.00 17.73 130 ALA B N 1
ATOM 2524 C CA . ALA B 1 108 ? 49.498 59.153 37.086 1.00 21.53 130 ALA B CA 1
ATOM 2525 C C . ALA B 1 108 ? 50.072 58.967 38.524 1.00 23.67 130 ALA B C 1
ATOM 2526 O O . ALA B 1 108 ? 50.946 58.137 38.786 1.00 24.45 130 ALA B O 1
ATOM 2528 N N . THR B 1 109 ? 49.550 59.757 39.453 1.00 22.31 131 THR B N 1
ATOM 2529 C CA . THR B 1 109 ? 49.781 59.558 40.883 1.00 23.46 131 THR B CA 1
ATOM 2530 C C . THR B 1 109 ? 48.596 60.190 41.570 1.00 21.22 131 THR B C 1
ATOM 2531 O O . THR B 1 109 ? 47.755 60.806 40.915 1.00 21.37 131 THR B O 1
ATOM 2535 N N . VAL B 1 110 ? 48.544 60.042 42.882 1.00 19.15 132 VAL B N 1
ATOM 2536 C CA . VAL B 1 110 ? 47.461 60.615 43.682 1.00 17.91 132 VAL B CA 1
ATOM 2537 C C . VAL B 1 110 ? 47.969 60.952 45.089 1.00 17.46 132 VAL B C 1
ATOM 2538 O O . VAL B 1 110 ? 48.680 60.161 45.728 1.00 20.13 132 VAL B O 1
ATOM 2542 N N . ASP B 1 111 ? 47.607 62.156 45.531 1.00 14.33 133 ASP B N 1
ATOM 2543 C CA . ASP B 1 111 ? 47.912 62.609 46.871 1.00 17.74 133 ASP B CA 1
ATOM 2544 C C . ASP B 1 111 ? 46.805 63.649 47.182 1.00 17.24 133 ASP B C 1
ATOM 2545 O O . ASP B 1 111 ? 46.835 64.770 46.637 1.00 16.14 133 ASP B O 1
ATOM 2550 N N . ASP B 1 112 ? 45.797 63.297 47.991 1.00 16.60 134 ASP B N 1
ATOM 2551 C CA . ASP B 1 112 ? 45.713 62.073 48.843 1.00 14.53 134 ASP B CA 1
ATOM 2552 C C . ASP B 1 112 ? 44.756 61.011 48.321 1.00 14.01 134 ASP B C 1
ATOM 2553 O O . ASP B 1 112 ? 45.048 59.819 48.426 1.00 16.37 134 ASP B O 1
ATOM 2558 N N . SER B 1 113 ? 43.626 61.410 47.763 1.00 13.89 135 SER B N 1
ATOM 2559 C CA . SER B 1 113 ? 42.753 60.422 47.122 1.00 13.36 135 SER B CA 1
ATOM 2560 C C . SER B 1 113 ? 41.950 61.029 46.006 1.00 13.11 135 SER B C 1
ATOM 2561 O O . SER B 1 113 ? 41.755 62.249 45.921 1.00 12.68 135 SER B O 1
ATOM 2564 N N . ALA B 1 114 ? 41.457 60.150 45.138 1.00 14.73 136 ALA B N 1
ATOM 2565 C CA . ALA B 1 114 ? 40.559 60.587 44.117 1.00 12.86 136 ALA B CA 1
ATOM 2566 C C . ALA B 1 114 ? 39.801 59.405 43.512 1.00 13.09 136 ALA B C 1
ATOM 2567 O O . ALA B 1 114 ? 40.320 58.244 43.470 1.00 15.07 136 ALA B O 1
ATOM 2569 N N . ILE B 1 115 ? 38.628 59.719 43.021 1.00 12.78 137 ILE B N 1
ATOM 2570 C CA . ILE B 1 115 ? 37.857 58.759 42.290 1.00 11.96 137 ILE B CA 1
ATOM 2571 C C . ILE B 1 115 ? 37.454 59.377 40.958 1.00 14.38 137 ILE B C 1
ATOM 2572 O O . ILE B 1 115 ? 37.365 60.619 40.840 1.00 12.55 137 ILE B O 1
ATOM 2577 N N . LEU B 1 116 ? 37.250 58.494 39.970 1.00 13.88 138 LEU B N 1
ATOM 2578 C CA . LEU B 1 116 ? 36.623 58.887 38.713 1.00 12.88 138 LEU B CA 1
ATOM 2579 C C . LEU B 1 116 ? 35.427 57.957 38.536 1.00 15.03 138 LEU B C 1
ATOM 2580 O O . LEU B 1 116 ? 35.557 56.735 38.634 1.00 19.79 138 LEU B O 1
ATOM 2585 N N . SER B 1 117 ? 34.267 58.542 38.330 1.00 15.67 139 SER B N 1
ATOM 2586 C CA . SER B 1 117 ? 33.001 57.839 38.080 1.00 15.55 139 SER B CA 1
ATOM 2587 C C . SER B 1 117 ? 32.534 58.285 36.680 1.00 16.20 139 SER B C 1
ATOM 2588 O O . SER B 1 117 ? 32.638 59.490 36.314 1.00 16.46 139 SER B O 1
ATOM 2591 N N . VAL B 1 118 ? 32.047 57.292 35.922 1.00 17.34 140 VAL B N 1
ATOM 2592 C CA . VAL B 1 118 ? 31.571 57.491 34.530 1.00 16.27 140 VAL B CA 1
ATOM 2593 C C . VAL B 1 118 ? 30.204 56.835 34.264 1.00 16.15 140 VAL B C 1
ATOM 2594 O O . VAL B 1 118 ? 29.981 55.672 34.541 1.00 19.25 140 VAL B O 1
ATOM 2598 N N . GLY B 1 119 ? 29.301 57.611 33.677 1.00 19.20 141 GLY B N 1
ATOM 2599 C CA . GLY B 1 119 ? 28.069 57.105 33.156 1.00 18.24 141 GLY B CA 1
ATOM 2600 C C . GLY B 1 119 ? 26.868 57.705 33.791 1.00 18.66 141 GLY B C 1
ATOM 2601 O O . GLY B 1 119 ? 26.890 58.119 34.937 1.00 15.04 141 GLY B O 1
ATOM 2602 N N . GLY B 1 120 ? 25.783 57.721 33.037 1.00 17.96 142 GLY B N 1
ATOM 2603 C CA . GLY B 1 120 ? 24.496 58.126 33.591 1.00 18.72 142 GLY B CA 1
ATOM 2604 C C . GLY B 1 120 ? 24.145 57.170 34.734 1.00 16.42 142 GLY B C 1
ATOM 2605 O O . GLY B 1 120 ? 24.375 55.971 34.633 1.00 17.56 142 GLY B O 1
ATOM 2606 N N . SER B 1 121 ? 23.615 57.726 35.802 1.00 19.64 143 SER B N 1
ATOM 2607 C CA . SER B 1 121 ? 23.225 56.985 37.042 1.00 21.23 143 SER B CA 1
ATOM 2608 C C . SER B 1 121 ? 24.414 56.475 37.842 1.00 21.72 143 SER B C 1
ATOM 2609 O O . SER B 1 121 ? 24.237 55.706 38.808 1.00 23.46 143 SER B O 1
ATOM 2612 N N . ILE B 1 122 ? 25.620 56.888 37.452 1.00 20.53 144 ILE B N 1
ATOM 2613 C CA . ILE B 1 122 ? 26.849 56.536 38.189 1.00 19.36 144 ILE B CA 1
ATOM 2614 C C . ILE B 1 122 ? 27.525 57.841 38.557 1.00 20.16 144 ILE B C 1
ATOM 2615 O O . ILE B 1 122 ? 27.654 58.156 39.735 1.00 21.50 144 ILE B O 1
ATOM 2620 N N . ALA B 1 123 ? 27.965 58.622 37.570 1.00 18.02 145 ALA B N 1
ATOM 2621 C CA . ALA B 1 123 ? 28.509 59.937 37.869 1.00 17.37 145 ALA B CA 1
ATOM 2622 C C . ALA B 1 123 ? 27.448 60.905 38.399 1.00 16.87 145 ALA B C 1
ATOM 2623 O O . ALA B 1 123 ? 27.673 61.609 39.385 1.00 21.08 145 ALA B O 1
ATOM 2625 N N . PHE B 1 124 ? 26.341 61.001 37.669 1.00 15.54 146 PHE B N 1
ATOM 2626 C CA . PHE B 1 124 ? 25.179 61.786 37.982 1.00 16.95 146 PHE B CA 1
ATOM 2627 C C . PHE B 1 124 ? 24.110 61.382 36.960 1.00 18.41 146 PHE B C 1
ATOM 2628 O O . PHE B 1 124 ? 24.397 60.541 36.091 1.00 17.69 146 PHE B O 1
ATOM 2636 N N . GLU B 1 125 ? 22.903 61.941 37.088 1.00 16.69 147 GLU B N 1
ATOM 2637 C CA . GLU B 1 125 ? 21.807 61.584 36.222 1.00 18.59 147 GLU B CA 1
ATOM 2638 C C . GLU B 1 125 ? 21.807 62.460 35.010 1.00 16.37 147 GLU B C 1
ATOM 2639 O O . GLU B 1 125 ? 22.114 63.648 35.090 1.00 18.38 147 GLU B O 1
ATOM 2645 N N . CYS B 1 126 ? 21.423 61.882 33.868 1.00 17.65 148 CYS B N 1
ATOM 2646 C CA . CYS B 1 126 ? 21.339 62.677 32.633 1.00 19.15 148 CYS B CA 1
ATOM 2647 C C . CYS B 1 126 ? 20.526 63.946 32.753 1.00 16.84 148 CYS B C 1
ATOM 2648 O O . CYS B 1 126 ? 19.407 63.928 33.317 1.00 16.72 148 CYS B O 1
ATOM 2651 N N . CYS B 1 127 ? 21.063 65.042 32.187 1.00 16.18 149 CYS B N 1
ATOM 2652 C CA . CYS B 1 127 ? 20.413 66.366 32.185 1.00 18.54 149 CYS B CA 1
ATOM 2653 C C . CYS B 1 127 ? 20.217 66.915 33.615 1.00 16.03 149 CYS B C 1
ATOM 2654 O O . CYS B 1 127 ? 19.400 67.796 33.887 1.00 17.71 149 CYS B O 1
ATOM 2657 N N . ALA B 1 128 ? 21.013 66.405 34.549 1.00 17.31 150 ALA B N 1
ATOM 2658 C CA . ALA B 1 128 ? 20.831 66.733 35.970 1.00 15.05 150 ALA B CA 1
ATOM 2659 C C . ALA B 1 128 ? 22.187 66.961 36.633 1.00 16.17 150 ALA B C 1
ATOM 2660 O O . ALA B 1 128 ? 22.383 66.600 37.786 1.00 18.44 150 ALA B O 1
ATOM 2662 N N . GLN B 1 129 ? 23.105 67.577 35.902 1.00 15.58 151 GLN B N 1
ATOM 2663 C CA . GLN B 1 129 ? 24.459 67.771 36.363 1.00 16.22 151 GLN B CA 1
ATOM 2664 C C . GLN B 1 129 ? 24.556 68.560 37.677 1.00 15.73 151 GLN B C 1
ATOM 2665 O O . GLN B 1 129 ? 25.499 68.356 38.461 1.00 19.31 151 GLN B O 1
ATOM 2671 N N . GLU B 1 130 ? 23.619 69.468 37.899 1.00 16.19 152 GLU B N 1
ATOM 2672 C CA . GLU B 1 130 ? 23.698 70.412 39.028 1.00 17.80 152 GLU B CA 1
ATOM 2673 C C . GLU B 1 130 ? 23.025 69.927 40.308 1.00 19.28 152 GLU B C 1
ATOM 2674 O O . GLU B 1 130 ? 22.979 70.662 41.264 1.00 20.02 152 GLU B O 1
ATOM 2680 N N . GLN B 1 131 ? 22.470 68.722 40.280 1.00 18.32 153 GLN B N 1
ATOM 2681 C CA . GLN B 1 131 ? 21.732 68.137 41.374 1.00 17.52 153 GLN B CA 1
ATOM 2682 C C . GLN B 1 131 ? 22.699 67.646 42.454 1.00 18.69 153 GLN B C 1
ATOM 2683 O O . GLN B 1 131 ? 23.891 67.530 42.214 1.00 19.22 153 GLN B O 1
ATOM 2689 N N . PRO B 1 132 ? 22.209 67.350 43.650 1.00 18.03 154 PRO B N 1
ATOM 2690 C CA . PRO B 1 132 ? 23.171 66.808 44.662 1.00 19.30 154 PRO B CA 1
ATOM 2691 C C . PRO B 1 132 ? 23.734 65.484 44.195 1.00 19.04 154 PRO B C 1
ATOM 2692 O O . PRO B 1 132 ? 23.081 64.784 43.389 1.00 17.66 154 PRO B O 1
ATOM 2696 N N . PRO B 1 133 ? 24.949 65.134 44.665 1.00 19.03 155 PRO B N 1
ATOM 2697 C CA . PRO B 1 133 ? 25.577 63.842 44.330 1.00 19.48 155 PRO B CA 1
ATOM 2698 C C . PRO B 1 133 ? 24.690 62.618 44.513 1.00 16.97 155 PRO B C 1
ATOM 2699 O O . PRO B 1 133 ? 23.897 62.486 45.464 1.00 18.98 155 PRO B O 1
ATOM 2703 N N . ILE B 1 134 ? 24.771 61.723 43.540 1.00 15.76 156 ILE B N 1
ATOM 2704 C CA . ILE B 1 134 ? 24.121 60.455 43.707 1.00 19.78 156 ILE B CA 1
ATOM 2705 C C . ILE B 1 134 ? 25.044 59.464 44.418 1.00 19.43 156 ILE B C 1
ATOM 2706 O O . ILE B 1 134 ? 26.228 59.664 44.516 1.00 21.65 156 ILE B O 1
ATOM 2711 N N . THR B 1 135 ? 24.442 58.352 44.825 1.00 24.67 157 THR B N 1
ATOM 2712 C CA . THR B 1 135 ? 24.947 57.431 45.859 1.00 24.62 157 THR B CA 1
ATOM 2713 C C . THR B 1 135 ? 25.924 56.353 45.399 1.00 34.81 157 THR B C 1
ATOM 2714 O O . THR B 1 135 ? 26.508 55.645 46.204 1.00 52.34 157 THR B O 1
ATOM 2718 N N . SER B 1 136 ? 26.195 56.295 44.124 1.00 22.26 158 SER B N 1
ATOM 2719 C CA . SER B 1 136 ? 26.997 55.205 43.537 1.00 24.61 158 SER B CA 1
ATOM 2720 C C . SER B 1 136 ? 28.489 55.177 43.951 1.00 21.05 158 SER B C 1
ATOM 2721 O O . SER B 1 136 ? 29.198 56.192 43.872 1.00 19.87 158 SER B O 1
ATOM 2724 N N . THR B 1 137 ? 28.978 54.026 44.351 1.00 20.14 159 THR B N 1
ATOM 2725 C CA . THR B 1 137 ? 30.391 53.849 44.614 1.00 20.60 159 THR B CA 1
ATOM 2726 C C . THR B 1 137 ? 31.041 52.997 43.507 1.00 20.14 159 THR B C 1
ATOM 2727 O O . THR B 1 137 ? 32.069 52.333 43.726 1.00 20.70 159 THR B O 1
ATOM 2731 N N . ASP B 1 138 ? 30.413 52.989 42.335 1.00 23.44 160 ASP B N 1
ATOM 2732 C CA . ASP B 1 138 ? 30.883 52.195 41.183 1.00 24.34 160 ASP B CA 1
ATOM 2733 C C . ASP B 1 138 ? 31.916 52.974 40.377 1.00 22.25 160 ASP B C 1
ATOM 2734 O O . ASP B 1 138 ? 31.628 53.485 39.270 1.00 28.88 160 ASP B O 1
ATOM 2739 N N . PHE B 1 139 ? 33.093 53.095 40.967 1.00 18.67 161 PHE B N 1
ATOM 2740 C CA . PHE B 1 139 ? 34.171 53.919 40.429 1.00 18.92 161 PHE B CA 1
ATOM 2741 C C . PHE B 1 139 ? 34.895 53.256 39.256 1.00 18.43 161 PHE B C 1
ATOM 2742 O O . PHE B 1 139 ? 35.128 52.018 39.240 1.00 22.99 161 PHE B O 1
ATOM 2750 N N . THR B 1 140 ? 35.303 54.060 38.291 1.00 16.67 162 THR B N 1
ATOM 2751 C CA . THR B 1 140 ? 36.202 53.603 37.211 1.00 18.19 162 THR B CA 1
ATOM 2752 C C . THR B 1 140 ? 37.677 53.636 37.652 1.00 14.96 162 THR B C 1
ATOM 2753 O O . THR B 1 140 ? 38.454 52.818 37.253 1.00 19.61 162 THR B O 1
ATOM 2757 N N . ILE B 1 141 ? 38.059 54.642 38.432 1.00 15.66 163 ILE B N 1
ATOM 2758 C CA . ILE B 1 141 ? 39.347 54.722 39.122 1.00 17.80 163 ILE B CA 1
ATOM 2759 C C . ILE B 1 141 ? 39.066 55.079 40.602 1.00 20.17 163 ILE B C 1
ATOM 2760 O O . ILE B 1 141 ? 38.196 55.923 40.919 1.00 14.59 163 ILE B O 1
ATOM 2765 N N . ASN B 1 142 ? 39.789 54.409 41.489 1.00 17.97 164 ASN B N 1
ATOM 2766 C CA . ASN B 1 142 ? 39.726 54.676 42.924 1.00 17.68 164 ASN B CA 1
ATOM 2767 C C . ASN B 1 142 ? 41.168 54.676 43.353 1.00 19.61 164 ASN B C 1
ATOM 2768 O O . ASN B 1 142 ? 41.745 53.619 43.559 1.00 25.06 164 ASN B O 1
ATOM 2773 N N . GLY B 1 143 ? 41.759 55.856 43.507 1.00 17.41 165 GLY B N 1
ATOM 2774 C CA . GLY B 1 143 ? 43.175 56.013 43.897 1.00 20.63 165 GLY B CA 1
ATOM 2775 C C . GLY B 1 143 ? 43.352 56.541 45.316 1.00 18.68 165 GLY B C 1
ATOM 2776 O O . GLY B 1 143 ? 42.805 57.562 45.711 1.00 18.47 165 GLY B O 1
ATOM 2777 N N . ILE B 1 144 ? 44.111 55.822 46.105 1.00 17.54 166 ILE B N 1
ATOM 2778 C CA . ILE B 1 144 ? 44.249 56.167 47.537 1.00 16.84 166 ILE B CA 1
ATOM 2779 C C . ILE B 1 144 ? 45.732 56.126 47.902 1.00 16.66 166 ILE B C 1
ATOM 2780 O O . ILE B 1 144 ? 46.390 55.103 47.714 1.00 16.37 166 ILE B O 1
ATOM 2785 N N . LYS B 1 145 ? 46.268 57.235 48.368 1.00 15.63 167 LYS B N 1
ATOM 2786 C CA . LYS B 1 145 ? 47.617 57.288 48.870 1.00 16.52 167 LYS B CA 1
ATOM 2787 C C . LYS B 1 145 ? 47.568 56.809 50.309 1.00 17.79 167 LYS B C 1
ATOM 2788 O O . LYS B 1 145 ? 46.898 57.437 51.161 1.00 16.70 167 LYS B O 1
ATOM 2794 N N . PRO B 1 146 ? 48.269 55.710 50.610 1.00 19.31 168 PRO B N 1
ATOM 2795 C CA . PRO B 1 146 ? 48.291 55.325 52.013 1.00 23.87 168 PRO B CA 1
ATOM 2796 C C . PRO B 1 146 ? 48.865 56.424 52.934 1.00 22.54 168 PRO B C 1
ATOM 2797 O O . PRO B 1 146 ? 49.818 57.108 52.561 1.00 22.05 168 PRO B O 1
ATOM 2801 N N . TRP B 1 147 ? 48.287 56.615 54.123 1.00 21.42 169 TRP B N 1
ATOM 2802 C CA . TRP B 1 147 ? 48.823 57.644 55.032 1.00 20.98 169 TRP B CA 1
ATOM 2803 C C . TRP B 1 147 ? 50.344 57.509 55.315 1.00 18.30 169 TRP B C 1
ATOM 2804 O O . TRP B 1 147 ? 50.815 56.520 55.893 1.00 20.65 169 TRP B O 1
ATOM 2815 N N . GLY B 1 148 ? 51.099 58.488 54.829 1.00 20.25 170 GLY B N 1
ATOM 2816 C CA . GLY B 1 148 ? 52.550 58.643 55.038 1.00 26.75 170 GLY B CA 1
ATOM 2817 C C . GLY B 1 148 ? 53.399 57.676 54.224 1.00 26.00 170 GLY B C 1
ATOM 2818 O O . GLY B 1 148 ? 54.556 57.459 54.563 1.00 32.19 170 GLY B O 1
ATOM 2819 N N . ALA B 1 149 ? 52.826 57.061 53.181 1.00 24.05 171 ALA B N 1
ATOM 2820 C CA . ALA B 1 149 ? 53.575 56.153 52.307 1.00 27.65 171 ALA B CA 1
ATOM 2821 C C . ALA B 1 149 ? 53.311 56.525 50.871 1.00 28.28 171 ALA B C 1
ATOM 2822 O O . ALA B 1 149 ? 52.351 57.268 50.533 1.00 29.50 171 ALA B O 1
ATOM 2824 N N . ALA B 1 150 ? 54.154 55.968 50.012 1.00 30.28 172 ALA B N 1
ATOM 2825 C CA . ALA B 1 150 ? 54.080 56.250 48.574 1.00 28.46 172 ALA B CA 1
ATOM 2826 C C . ALA B 1 150 ? 52.719 55.905 47.938 1.00 31.20 172 ALA B C 1
ATOM 2827 O O . ALA B 1 150 ? 52.132 54.875 48.249 1.00 36.97 172 ALA B O 1
ATOM 2829 N N . ALA B 1 151 ? 52.201 56.774 47.070 1.00 34.27 173 ALA B N 1
ATOM 2830 C CA . ALA B 1 151 ? 50.936 56.461 46.333 1.00 37.77 173 ALA B CA 1
ATOM 2831 C C . ALA B 1 151 ? 51.147 55.443 45.246 1.00 36.12 173 ALA B C 1
ATOM 2832 O O . ALA B 1 151 ? 52.250 55.348 44.729 1.00 31.38 173 ALA B O 1
ATOM 2834 N N . PRO B 1 152 ? 50.069 54.730 44.843 1.00 37.47 174 PRO B N 1
ATOM 2835 C CA . PRO B 1 152 ? 50.190 53.929 43.640 1.00 38.94 174 PRO B CA 1
ATOM 2836 C C . PRO B 1 152 ? 50.349 54.897 42.440 1.00 44.68 174 PRO B C 1
ATOM 2837 O O . PRO B 1 152 ? 50.033 56.116 42.543 1.00 46.24 174 PRO B O 1
ATOM 2841 N N . THR B 1 153 ? 50.882 54.357 41.353 1.00 33.23 175 THR B N 1
ATOM 2842 C CA . THR B 1 153 ? 51.172 55.112 40.147 1.00 31.14 175 THR B CA 1
ATOM 2843 C C . THR B 1 153 ? 50.437 54.481 38.960 1.00 27.66 175 THR B C 1
ATOM 2844 O O . THR B 1 153 ? 50.052 53.282 39.002 1.00 34.04 175 THR B O 1
ATOM 2848 N N . ASP B 1 154 ? 50.213 55.319 37.940 1.00 25.71 176 ASP B N 1
ATOM 2849 C CA . ASP B 1 154 ? 49.535 54.955 36.692 1.00 27.60 176 ASP B CA 1
ATOM 2850 C C . ASP B 1 154 ? 48.354 54.073 36.957 1.00 20.69 176 ASP B C 1
ATOM 2851 O O . ASP B 1 154 ? 48.306 52.921 36.556 1.00 32.07 176 ASP B O 1
ATOM 2856 N N . ILE B 1 155 ? 47.441 54.656 37.702 1.00 22.49 177 ILE B N 1
ATOM 2857 C CA . ILE B 1 155 ? 46.207 54.060 38.111 1.00 22.77 177 ILE B CA 1
ATOM 2858 C C . ILE B 1 155 ? 45.178 54.329 37.028 1.00 24.11 177 ILE B C 1
ATOM 2859 O O . ILE B 1 155 ? 44.759 55.491 36.788 1.00 22.59 177 ILE B O 1
ATOM 2864 N N . LYS B 1 156 ? 44.799 53.213 36.403 1.00 22.27 178 LYS B N 1
ATOM 2865 C CA . LYS B 1 156 ? 44.047 53.228 35.193 1.00 22.15 178 LYS B CA 1
ATOM 2866 C C . LYS B 1 156 ? 42.680 52.629 35.378 1.00 20.93 178 LYS B C 1
ATOM 2867 O O . LYS B 1 156 ? 42.466 51.729 36.195 1.00 25.56 178 LYS B O 1
ATOM 2873 N N . GLY B 1 157 ? 41.777 53.078 34.509 1.00 24.30 179 GLY B N 1
ATOM 2874 C CA . GLY B 1 157 ? 40.453 52.520 34.385 1.00 21.50 179 GLY B CA 1
ATOM 2875 C C . GLY B 1 157 ? 39.909 52.808 33.017 1.00 21.32 179 GLY B C 1
ATOM 2876 O O . GLY B 1 157 ? 40.076 53.929 32.508 1.00 24.63 179 GLY B O 1
ATOM 2877 N N . SER B 1 158 ? 39.247 51.794 32.448 1.00 24.76 180 SER B N 1
ATOM 2878 C CA . SER B 1 158 ? 38.739 51.840 31.112 1.00 24.87 180 SER B CA 1
ATOM 2879 C C . SER B 1 158 ? 37.241 51.877 31.102 1.00 22.40 180 SER B C 1
ATOM 2880 O O . SER B 1 158 ? 36.605 51.327 31.968 1.00 26.83 180 SER B O 1
ATOM 2883 N N . THR B 1 159 ? 36.690 52.566 30.113 1.00 25.31 181 THR B N 1
ATOM 2884 C CA . THR B 1 159 ? 35.240 52.636 29.843 1.00 23.19 181 THR B CA 1
ATOM 2885 C C . THR B 1 159 ? 35.064 52.611 28.334 1.00 21.23 181 THR B C 1
ATOM 2886 O O . THR B 1 159 ? 35.838 53.262 27.599 1.00 23.81 181 THR B O 1
ATOM 2890 N N . TYR B 1 160 ? 34.024 51.900 27.906 1.00 20.03 182 TYR B N 1
ATOM 2891 C CA . TYR B 1 160 ? 33.656 51.782 26.526 1.00 20.21 182 TYR B CA 1
ATOM 2892 C C . TYR B 1 160 ? 32.568 52.818 26.191 1.00 21.47 182 TYR B C 1
ATOM 2893 O O . TYR B 1 160 ? 31.534 52.935 26.843 1.00 20.58 182 TYR B O 1
ATOM 2902 N N . MET B 1 161 ? 32.853 53.625 25.195 1.00 18.70 183 MET B N 1
ATOM 2903 C CA . MET B 1 161 ? 32.033 54.757 24.911 1.00 19.12 183 MET B CA 1
ATOM 2904 C C . MET B 1 161 ? 31.742 54.812 23.406 1.00 19.52 183 MET B C 1
ATOM 2905 O O . MET B 1 161 ? 32.558 54.411 22.595 1.00 20.66 183 MET B O 1
ATOM 2910 N N . TYR B 1 162 ? 30.571 55.320 23.073 1.00 20.06 184 TYR B N 1
ATOM 2911 C CA . TYR B 1 162 ? 30.116 55.438 21.672 1.00 22.62 184 TYR B CA 1
ATOM 2912 C C . TYR B 1 162 ? 30.146 56.885 21.232 1.00 22.81 184 TYR B C 1
ATOM 2913 O O . TYR B 1 162 ? 29.674 57.754 21.958 1.00 22.70 184 TYR B O 1
ATOM 2922 N N . ALA B 1 163 ? 30.713 57.121 20.049 1.00 22.85 185 ALA B N 1
ATOM 2923 C CA . ALA B 1 163 ? 30.877 58.472 19.500 1.00 24.49 185 ALA B CA 1
ATOM 2924 C C . ALA B 1 163 ? 29.540 59.195 19.490 1.00 24.40 185 ALA B C 1
ATOM 2925 O O . ALA B 1 163 ? 28.472 58.588 19.189 1.00 32.03 185 ALA B O 1
ATOM 2927 N N . GLY B 1 164 ? 29.561 60.500 19.758 1.00 27.96 186 GLY B N 1
ATOM 2928 C CA . GLY B 1 164 ? 28.364 61.325 19.516 1.00 30.92 186 GLY B CA 1
ATOM 2929 C C . GLY B 1 164 ? 27.397 61.323 20.687 1.00 37.13 186 GLY B C 1
ATOM 2930 O O . GLY B 1 164 ? 26.405 61.999 20.625 1.00 27.98 186 GLY B O 1
ATOM 2931 N N . TYR B 1 165 ? 27.694 60.578 21.758 1.00 23.65 187 TYR B N 1
ATOM 2932 C CA . TYR B 1 165 ? 26.870 60.601 22.969 1.00 19.51 187 TYR B CA 1
ATOM 2933 C C . TYR B 1 165 ? 27.697 61.295 24.052 1.00 17.77 187 TYR B C 1
ATOM 2934 O O . TYR B 1 165 ? 28.927 61.305 23.975 1.00 21.81 187 TYR B O 1
ATOM 2943 N N . TYR B 1 166 ? 27.023 61.885 25.023 1.00 18.11 188 TYR B N 1
ATOM 2944 C CA . TYR B 1 166 ? 27.687 62.546 26.155 1.00 16.29 188 TYR B CA 1
ATOM 2945 C C . TYR B 1 166 ? 27.630 61.613 27.349 1.00 20.09 188 TYR B C 1
ATOM 2946 O O . TYR B 1 166 ? 26.571 61.087 27.685 1.00 20.02 188 TYR B O 1
ATOM 2955 N N . TYR B 1 167 ? 28.784 61.478 27.985 1.00 14.89 189 TYR B N 1
ATOM 2956 C CA . TYR B 1 167 ? 28.924 60.568 29.136 1.00 14.91 189 TYR B CA 1
ATOM 2957 C C . TYR B 1 167 ? 29.198 61.384 30.389 1.00 13.41 189 TYR B C 1
ATOM 2958 O O . TYR B 1 167 ? 30.251 62.018 30.475 1.00 12.95 189 TYR B O 1
ATOM 2967 N N . PRO B 1 168 ? 28.256 61.363 31.339 1.00 13.45 190 PRO B N 1
ATOM 2968 C CA . PRO B 1 168 ? 28.549 61.952 32.630 1.00 14.15 190 PRO B CA 1
ATOM 2969 C C . PRO B 1 168 ? 29.824 61.435 33.256 1.00 14.59 190 PRO B C 1
ATOM 2970 O O . PRO B 1 168 ? 30.088 60.240 33.263 1.00 15.36 190 PRO B O 1
ATOM 2974 N N . ILE B 1 169 ? 30.645 62.386 33.692 1.00 15.31 191 ILE B N 1
ATOM 2975 C CA . ILE B 1 169 ? 31.847 62.106 34.430 1.00 12.71 191 ILE B CA 1
ATOM 2976 C C . ILE B 1 169 ? 31.948 62.955 35.704 1.00 15.75 191 ILE B C 1
ATOM 2977 O O . ILE B 1 169 ? 31.498 64.120 35.724 1.00 14.55 191 ILE B O 1
ATOM 2982 N N . LYS B 1 170 ? 32.529 62.358 36.763 1.00 15.51 192 LYS B N 1
ATOM 2983 C CA . LYS B 1 170 ? 32.735 63.036 38.015 1.00 13.58 192 LYS B CA 1
ATOM 2984 C C . LYS B 1 170 ? 34.079 62.592 38.552 1.00 13.46 192 LYS B C 1
ATOM 2985 O O . LYS B 1 170 ? 34.410 61.385 38.580 1.00 13.45 192 LYS B O 1
ATOM 2991 N N . ILE B 1 171 ? 34.878 63.575 38.921 1.00 14.58 193 ILE B N 1
ATOM 2992 C CA . ILE B 1 171 ? 36.105 63.321 39.620 1.00 14.52 193 ILE B CA 1
ATOM 2993 C C . ILE B 1 171 ? 35.954 63.944 40.978 1.00 15.68 193 ILE B C 1
ATOM 2994 O O . ILE B 1 171 ? 35.605 65.117 41.066 1.00 14.47 193 ILE B O 1
ATOM 2999 N N . VAL B 1 172 ? 36.236 63.172 42.045 1.00 14.01 194 VAL B N 1
ATOM 3000 C CA . VAL B 1 172 ? 36.249 63.771 43.408 1.00 12.93 194 VAL B CA 1
ATOM 3001 C C . VAL B 1 172 ? 37.617 63.531 43.978 1.00 13.82 194 VAL B C 1
ATOM 3002 O O . VAL B 1 172 ? 38.094 62.390 43.979 1.00 16.42 194 VAL B O 1
ATOM 3006 N N . TYR B 1 173 ? 38.253 64.610 44.434 1.00 15.03 195 TYR B N 1
ATOM 3007 C CA . TYR B 1 173 ? 39.672 64.674 44.802 1.00 13.89 195 TYR B CA 1
ATOM 3008 C C . TYR B 1 173 ? 39.740 65.277 46.239 1.00 14.79 195 TYR B C 1
ATOM 3009 O O . TYR B 1 173 ? 39.062 66.239 46.531 1.00 13.61 195 TYR B O 1
ATOM 3018 N N . SER B 1 174 ? 40.585 64.718 47.097 1.00 11.97 196 SER B N 1
ATOM 3019 C CA . SER B 1 174 ? 40.813 65.247 48.416 1.00 12.57 196 SER B CA 1
ATOM 3020 C C . SER B 1 174 ? 42.281 65.378 48.744 1.00 11.45 196 SER B C 1
ATOM 3021 O O . SER B 1 174 ? 43.113 64.485 48.446 1.00 15.14 196 SER B O 1
ATOM 3024 N N . ASN B 1 175 ? 42.613 66.529 49.340 1.00 13.36 197 ASN B N 1
ATOM 3025 C CA . ASN B 1 175 ? 43.892 66.734 49.980 1.00 12.38 197 ASN B CA 1
ATOM 3026 C C . ASN B 1 175 ? 43.626 66.794 51.479 1.00 12.53 197 ASN B C 1
ATOM 3027 O O . ASN B 1 175 ? 42.735 67.513 51.945 1.00 13.91 197 ASN B O 1
ATOM 3032 N N . ALA B 1 176 ? 44.381 66.001 52.222 1.00 14.77 198 ALA B N 1
ATOM 3033 C CA . ALA B 1 176 ? 44.271 65.966 53.717 1.00 15.15 198 ALA B CA 1
ATOM 3034 C C . ALA B 1 176 ? 45.323 66.765 54.392 1.00 15.96 198 ALA B C 1
ATOM 3035 O O . ALA B 1 176 ? 45.139 67.113 55.561 1.00 19.82 198 ALA B O 1
ATOM 3037 N N . LYS B 1 177 ? 46.419 67.035 53.706 1.00 14.82 199 LYS B N 1
ATOM 3038 C CA . LYS B 1 177 ? 47.515 67.931 54.232 1.00 16.61 199 LYS B CA 1
ATOM 3039 C C . LYS B 1 177 ? 48.582 68.107 53.173 1.00 14.01 199 LYS B C 1
ATOM 3040 O O . LYS B 1 177 ? 48.777 67.231 52.298 1.00 14.76 199 LYS B O 1
ATOM 3046 N N . ALA B 1 178 ? 49.267 69.223 53.256 1.00 13.88 200 ALA B N 1
ATOM 3047 C CA . ALA B 1 178 ? 50.505 69.453 52.509 1.00 14.55 200 ALA B CA 1
ATOM 3048 C C . ALA B 1 178 ? 50.250 69.379 50.981 1.00 15.30 200 ALA B C 1
ATOM 3049 O O . ALA B 1 178 ? 49.393 70.123 50.469 1.00 14.94 200 ALA B O 1
ATOM 3051 N N . LEU B 1 179 ? 51.019 68.546 50.279 1.00 15.49 201 LEU B N 1
ATOM 3052 C CA . LEU B 1 179 ? 51.012 68.586 48.837 1.00 13.98 201 LEU B CA 1
ATOM 3053 C C . LEU B 1 179 ? 49.717 67.983 48.258 1.00 15.76 201 LEU B C 1
ATOM 3054 O O . LEU B 1 179 ? 49.124 67.056 48.811 1.00 14.21 201 LEU B O 1
ATOM 3059 N N . ALA B 1 180 ? 49.333 68.514 47.116 1.00 13.91 202 ALA B N 1
ATOM 3060 C CA . ALA B 1 180 ? 48.229 67.958 46.351 1.00 14.48 202 ALA B CA 1
ATOM 3061 C C . ALA B 1 180 ? 48.756 67.571 44.962 1.00 14.18 202 ALA B C 1
ATOM 3062 O O . ALA B 1 180 ? 49.447 68.384 44.281 1.00 16.93 202 ALA B O 1
ATOM 3064 N N . ARG B 1 181 ? 48.349 66.398 44.506 1.00 15.69 203 ARG B N 1
ATOM 3065 C CA . ARG B 1 181 ? 48.689 65.838 43.188 1.00 15.06 203 ARG B CA 1
ATOM 3066 C C . ARG B 1 181 ? 47.528 64.973 42.625 1.00 15.78 203 ARG B C 1
ATOM 3067 O O . ARG B 1 181 ? 47.066 63.976 43.244 1.00 15.38 203 ARG B O 1
ATOM 3075 N N . LEU B 1 182 ? 47.074 65.379 41.440 1.00 16.20 204 LEU B N 1
ATOM 3076 C CA . LEU B 1 182 ? 46.223 64.530 40.642 1.00 14.95 204 LEU B CA 1
ATOM 3077 C C . LEU B 1 182 ? 46.357 64.877 39.168 1.00 15.39 204 LEU B C 1
ATOM 3078 O O . LEU B 1 182 ? 45.647 65.719 38.670 1.00 16.31 204 LEU B O 1
ATOM 3083 N N . PRO B 1 183 ? 47.348 64.290 38.505 1.00 20.20 205 PRO B N 1
ATOM 3084 C CA . PRO B 1 183 ? 47.517 64.430 37.042 1.00 18.27 205 PRO B CA 1
ATOM 3085 C C . PRO B 1 183 ? 46.516 63.517 36.347 1.00 19.38 205 PRO B C 1
ATOM 3086 O O . PRO B 1 183 ? 46.481 62.299 36.576 1.00 21.41 205 PRO B O 1
ATOM 3090 N N . VAL B 1 184 ? 45.646 64.149 35.570 1.00 17.22 206 VAL B N 1
ATOM 3091 C CA . VAL B 1 184 ? 44.518 63.473 34.946 1.00 19.10 206 VAL B CA 1
ATOM 3092 C C . VAL B 1 184 ? 44.773 63.389 33.458 1.00 15.28 206 VAL B C 1
ATOM 3093 O O . VAL B 1 184 ? 45.080 64.419 32.856 1.00 15.93 206 VAL B O 1
ATOM 3097 N N . SER B 1 185 ? 44.516 62.210 32.879 1.00 14.89 207 SER B N 1
ATOM 3098 C CA . SER B 1 185 ? 44.747 61.973 31.466 1.00 17.51 207 SER B CA 1
ATOM 3099 C C . SER B 1 185 ? 43.839 60.863 30.924 1.00 16.14 207 SER B C 1
ATOM 3100 O O . SER B 1 185 ? 43.208 60.104 31.693 1.00 17.18 207 SER B O 1
ATOM 3103 N N . VAL B 1 186 ? 43.715 60.815 29.603 1.00 18.34 208 VAL B N 1
ATOM 3104 C CA . VAL B 1 186 ? 43.014 59.719 28.978 1.00 17.27 208 VAL B CA 1
ATOM 3105 C C . VAL B 1 186 ? 43.731 59.363 27.697 1.00 18.27 208 VAL B C 1
ATOM 3106 O O . VAL B 1 186 ? 44.323 60.223 27.058 1.00 22.41 208 VAL B O 1
ATOM 3110 N N . VAL B 1 187 ? 43.698 58.072 27.357 1.00 19.13 209 VAL B N 1
ATOM 3111 C CA . VAL B 1 187 ? 44.182 57.590 26.079 1.00 18.11 209 VAL B CA 1
ATOM 3112 C C . VAL B 1 187 ? 42.937 57.183 25.302 1.00 16.28 209 VAL B C 1
ATOM 3113 O O . VAL B 1 187 ? 42.143 56.389 25.742 1.00 16.58 209 VAL B O 1
ATOM 3117 N N . LEU B 1 188 ? 42.745 57.818 24.165 1.00 16.57 210 LEU B N 1
ATOM 3118 C CA . LEU B 1 188 ? 41.558 57.631 23.292 1.00 17.93 210 LEU B CA 1
ATOM 3119 C C . LEU B 1 188 ? 41.715 56.309 22.472 1.00 20.29 210 LEU B C 1
ATOM 3120 O O . LEU B 1 188 ? 42.829 55.762 22.373 1.00 24.91 210 LEU B O 1
ATOM 3125 N N . PRO B 1 189 ? 40.629 55.809 21.869 1.00 18.73 211 PRO B N 1
ATOM 3126 C CA . PRO B 1 189 ? 40.721 54.558 21.115 1.00 23.01 211 PRO B CA 1
ATOM 3127 C C . PRO B 1 189 ? 41.819 54.534 20.040 1.00 29.13 211 PRO B C 1
ATOM 3128 O O . PRO B 1 189 ? 42.440 53.499 19.844 1.00 39.12 211 PRO B O 1
ATOM 3132 N N . ASP B 1 190 ? 42.066 55.667 19.386 1.00 28.36 212 ASP B N 1
ATOM 3133 C CA . ASP B 1 190 ? 43.141 55.786 18.393 1.00 28.52 212 ASP B CA 1
ATOM 3134 C C . ASP B 1 190 ? 44.547 55.990 18.983 1.00 26.32 212 ASP B C 1
ATOM 3135 O O . ASP B 1 190 ? 45.493 56.153 18.232 1.00 29.74 212 ASP B O 1
ATOM 3140 N N . GLY B 1 191 ? 44.683 56.041 20.300 1.00 28.63 213 GLY B N 1
ATOM 3141 C CA . GLY B 1 191 ? 46.013 56.060 20.938 1.00 26.14 213 GLY B CA 1
ATOM 3142 C C . GLY B 1 191 ? 46.507 57.439 21.302 1.00 25.29 213 GLY B C 1
ATOM 3143 O O . GLY B 1 191 ? 47.551 57.581 21.963 1.00 28.46 213 GLY B O 1
ATOM 3144 N N . THR B 1 192 ? 45.765 58.467 20.880 1.00 23.64 214 THR B N 1
ATOM 3145 C CA . THR B 1 192 ? 46.063 59.841 21.278 1.00 22.58 214 THR B CA 1
ATOM 3146 C C . THR B 1 192 ? 46.003 59.949 22.798 1.00 21.43 214 THR B C 1
ATOM 3147 O O . THR B 1 192 ? 45.087 59.417 23.421 1.00 22.40 214 THR B O 1
ATOM 3151 N N . GLU B 1 193 ? 46.958 60.639 23.400 1.00 24.03 215 GLU B N 1
ATOM 3152 C CA . GLU B 1 193 ? 46.948 60.857 24.860 1.00 23.44 215 GLU B CA 1
ATOM 3153 C C . GLU B 1 193 ? 46.549 62.294 25.120 1.00 20.14 215 GLU B C 1
ATOM 3154 O O . GLU B 1 193 ? 47.128 63.230 24.572 1.00 23.63 215 GLU B O 1
ATOM 3160 N N . VAL B 1 194 ? 45.532 62.491 25.933 1.00 20.03 216 VAL B N 1
ATOM 3161 C CA . VAL B 1 194 ? 45.124 63.831 26.357 1.00 18.53 216 VAL B CA 1
ATOM 3162 C C . VAL B 1 194 ? 45.552 63.921 27.800 1.00 20.79 216 VAL B C 1
ATOM 3163 O O . VAL B 1 194 ? 45.167 63.088 28.624 1.00 23.35 216 VAL B O 1
ATOM 3167 N N . ASN B 1 195 ? 46.330 64.948 28.104 1.00 17.59 217 ASN B N 1
ATOM 3168 C CA . ASN B 1 195 ? 46.838 65.070 29.445 1.00 18.57 217 ASN B CA 1
ATOM 3169 C C . ASN B 1 195 ? 46.487 66.430 29.993 1.00 22.55 217 ASN B C 1
ATOM 3170 O O . ASN B 1 195 ? 46.886 67.419 29.397 1.00 20.86 217 ASN B O 1
ATOM 3175 N N . ASP B 1 196 ? 45.791 66.480 31.115 1.00 20.45 218 ASP B N 1
ATOM 3176 C CA . ASP B 1 196 ? 45.426 67.718 31.841 1.00 19.90 218 ASP B CA 1
ATOM 3177 C C . ASP B 1 196 ? 44.365 68.581 31.127 1.00 18.92 218 ASP B C 1
ATOM 3178 O O . ASP B 1 196 ? 43.233 68.718 31.616 1.00 19.45 218 ASP B O 1
ATOM 3183 N N . ASP B 1 197 ? 44.698 69.097 29.944 1.00 23.41 219 ASP B N 1
ATOM 3184 C CA . ASP B 1 197 ? 43.729 69.918 29.164 1.00 19.52 219 ASP B CA 1
ATOM 3185 C C . ASP B 1 197 ? 42.789 69.096 28.361 1.00 16.35 219 ASP B C 1
ATOM 3186 O O . ASP B 1 197 ? 43.230 68.492 27.361 1.00 19.73 219 ASP B O 1
ATOM 3191 N N . PHE B 1 198 ? 41.505 69.082 28.789 1.00 12.53 220 PHE B N 1
ATOM 3192 C CA . PHE B 1 198 ? 40.484 68.235 28.173 1.00 11.89 220 PHE B CA 1
ATOM 3193 C C . PHE B 1 198 ? 39.617 69.126 27.280 1.00 14.71 220 PHE B C 1
ATOM 3194 O O . PHE B 1 198 ? 38.474 68.776 26.940 1.00 16.85 220 PHE B O 1
ATOM 3202 N N . GLU B 1 199 ? 40.133 70.300 26.879 1.00 13.52 221 GLU B N 1
ATOM 3203 C CA . GLU B 1 199 ? 39.287 71.201 26.091 1.00 15.41 221 GLU B CA 1
ATOM 3204 C C . GLU B 1 199 ? 38.857 70.509 24.806 1.00 15.67 221 GLU B C 1
ATOM 3205 O O . GLU B 1 199 ? 39.653 69.824 24.187 1.00 18.50 221 GLU B O 1
ATOM 3211 N N . GLY B 1 200 ? 37.584 70.634 24.450 1.00 14.86 222 GLY B N 1
ATOM 3212 C CA . GLY B 1 200 ? 37.064 69.871 23.311 1.00 14.04 222 GLY B CA 1
ATOM 3213 C C . GLY B 1 200 ? 36.538 68.469 23.614 1.00 13.21 222 GLY B C 1
ATOM 3214 O O . GLY B 1 200 ? 35.914 67.837 22.761 1.00 16.96 222 GLY B O 1
ATOM 3215 N N . TYR B 1 201 ? 36.795 67.992 24.841 1.00 14.48 223 TYR B N 1
ATOM 3216 C CA . TYR B 1 201 ? 36.329 66.716 25.281 1.00 14.18 223 TYR B CA 1
ATOM 3217 C C . TYR B 1 201 ? 35.298 66.778 26.422 1.00 12.70 223 TYR B C 1
ATOM 3218 O O . TYR B 1 201 ? 34.502 65.880 26.598 1.00 15.96 223 TYR B O 1
ATOM 3227 N N . VAL B 1 202 ? 35.318 67.839 27.187 1.00 14.47 224 VAL B N 1
ATOM 3228 C CA . VAL B 1 202 ? 34.425 67.957 28.336 1.00 13.05 224 VAL B CA 1
ATOM 3229 C C . VAL B 1 202 ? 33.620 69.237 28.316 1.00 11.92 224 VAL B C 1
ATOM 3230 O O . VAL B 1 202 ? 34.118 70.330 27.968 1.00 12.97 224 VAL B O 1
ATOM 3234 N N . TYR B 1 203 ? 32.348 69.071 28.699 1.00 13.95 225 TYR B N 1
ATOM 3235 C CA . TYR B 1 203 ? 31.336 70.113 28.583 1.00 12.04 225 TYR B CA 1
ATOM 3236 C C . TYR B 1 203 ? 30.446 70.010 29.772 1.00 12.89 225 TYR B C 1
ATOM 3237 O O . TYR B 1 203 ? 30.481 69.013 30.502 1.00 15.58 225 TYR B O 1
ATOM 3246 N N . SER B 1 204 ? 29.658 71.040 29.971 1.00 13.49 226 SER B N 1
ATOM 3247 C CA . SER B 1 204 ? 28.615 71.086 31.013 1.00 14.04 226 SER B CA 1
ATOM 3248 C C . SER B 1 204 ? 27.326 71.569 30.373 1.00 13.12 226 SER B C 1
ATOM 3249 O O . SER B 1 204 ? 27.353 72.300 29.376 1.00 17.52 226 SER B O 1
ATOM 3252 N N . PHE B 1 205 ? 26.217 71.210 30.985 1.00 14.40 227 PHE B N 1
ATOM 3253 C CA . PHE B 1 205 ? 24.872 71.700 30.634 1.00 15.84 227 PHE B CA 1
ATOM 3254 C C . PHE B 1 205 ? 24.123 72.006 31.895 1.00 15.10 227 PHE B C 1
ATOM 3255 O O . PHE B 1 205 ? 24.149 71.198 32.897 1.00 18.41 227 PHE B O 1
ATOM 3263 N N . ASP B 1 206 ? 23.499 73.175 31.928 1.00 15.84 228 ASP B N 1
ATOM 3264 C CA . ASP B 1 206 ? 22.548 73.473 33.024 1.00 20.57 228 ASP B CA 1
ATOM 3265 C C . ASP B 1 206 ? 21.466 72.393 33.061 1.00 19.95 228 ASP B C 1
ATOM 3266 O O . ASP B 1 206 ? 21.080 71.852 32.041 1.00 19.64 228 ASP B O 1
ATOM 3271 N N . ASP B 1 207 ? 20.988 72.103 34.262 1.00 22.30 229 ASP B N 1
ATOM 3272 C CA . ASP B 1 207 ? 19.935 71.113 34.469 1.00 19.19 229 ASP B CA 1
ATOM 3273 C C . ASP B 1 207 ? 18.742 71.452 33.538 1.00 20.32 229 ASP B C 1
ATOM 3274 O O . ASP B 1 207 ? 18.290 72.624 33.422 1.00 22.06 229 ASP B O 1
ATOM 3279 N N . ASP B 1 208 ? 18.276 70.414 32.907 1.00 20.51 230 ASP B N 1
ATOM 3280 C CA . ASP B 1 208 ? 16.981 70.458 32.230 1.00 23.34 230 ASP B CA 1
ATOM 3281 C C . ASP B 1 208 ? 16.230 69.141 32.435 1.00 21.96 230 ASP B C 1
ATOM 3282 O O . ASP B 1 208 ? 16.270 68.206 31.639 1.00 21.97 230 ASP B O 1
ATOM 3287 N N . LEU B 1 209 ? 15.508 69.101 33.544 1.00 24.17 231 LEU B N 1
ATOM 3288 C CA . LEU B 1 209 ? 14.748 67.919 33.928 1.00 26.27 231 LEU B CA 1
ATOM 3289 C C . LEU B 1 209 ? 13.463 67.761 33.082 1.00 25.24 231 LEU B C 1
ATOM 3290 O O . LEU B 1 209 ? 12.737 66.788 33.208 1.00 27.21 231 LEU B O 1
ATOM 3295 N N . SER B 1 210 ? 13.233 68.711 32.184 1.00 24.36 232 SER B N 1
ATOM 3296 C CA . SER B 1 210 ? 12.107 68.673 31.261 1.00 23.71 232 SER B CA 1
ATOM 3297 C C . SER B 1 210 ? 12.397 68.157 29.888 1.00 23.76 232 SER B C 1
ATOM 3298 O O . SER B 1 210 ? 11.479 67.957 29.140 1.00 20.68 232 SER B O 1
ATOM 3301 N N . GLN B 1 211 ? 13.667 67.940 29.550 1.00 21.82 233 GLN B N 1
ATOM 3302 C CA . GLN B 1 211 ? 14.048 67.454 28.247 1.00 21.97 233 GLN B CA 1
ATOM 3303 C C . GLN B 1 211 ? 13.649 65.997 27.991 1.00 24.19 233 GLN B C 1
ATOM 3304 O O . GLN B 1 211 ? 13.947 65.142 28.768 1.00 23.44 233 GLN B O 1
ATOM 3310 N N . SER B 1 212 ? 12.971 65.700 26.887 1.00 23.47 234 SER B N 1
ATOM 3311 C CA . SER B 1 212 ? 12.759 64.295 26.567 1.00 26.96 234 SER B CA 1
ATOM 3312 C C . SER B 1 212 ? 13.964 63.731 25.810 1.00 23.46 234 SER B C 1
ATOM 3313 O O . SER B 1 212 ? 14.828 64.433 25.314 1.00 27.66 234 SER B O 1
ATOM 3316 N N . ASN B 1 213 ? 14.065 62.440 25.781 1.00 24.68 235 ASN B N 1
ATOM 3317 C CA . ASN B 1 213 ? 15.138 61.793 25.092 1.00 27.95 235 ASN B CA 1
ATOM 3318 C C . ASN B 1 213 ? 16.501 62.121 25.633 1.00 27.70 235 ASN B C 1
ATOM 3319 O O . ASN B 1 213 ? 17.429 62.035 24.840 1.00 27.79 235 ASN B O 1
ATOM 3324 N N . CYS B 1 214 ? 16.650 62.513 26.922 1.00 22.30 236 CYS B N 1
ATOM 3325 C CA . CYS B 1 214 ? 17.964 62.848 27.426 1.00 20.22 236 CYS B CA 1
ATOM 3326 C C . CYS B 1 214 ? 18.764 61.644 27.828 1.00 19.57 236 CYS B C 1
ATOM 3327 O O . CYS B 1 214 ? 19.961 61.698 27.787 1.00 26.32 236 CYS B O 1
ATOM 3330 N N . THR B 1 215 ? 18.099 60.585 28.257 1.00 22.67 237 THR B N 1
ATOM 3331 C CA . THR B 1 215 ? 18.777 59.415 28.742 1.00 21.28 237 THR B CA 1
ATOM 3332 C C . THR B 1 215 ? 18.800 58.322 27.689 1.00 20.84 237 THR B C 1
ATOM 3333 O O . THR B 1 215 ? 17.746 57.984 27.144 1.00 28.34 237 THR B O 1
ATOM 3337 N N . ILE B 1 216 ? 19.982 57.779 27.422 1.00 22.69 238 ILE B N 1
ATOM 3338 C CA . ILE B 1 216 ? 20.214 56.694 26.445 1.00 27.99 238 ILE B CA 1
ATOM 3339 C C . ILE B 1 216 ? 20.752 55.471 27.206 1.00 29.95 238 ILE B C 1
ATOM 3340 O O . ILE B 1 216 ? 22.026 55.277 27.380 1.00 28.25 238 ILE B O 1
ATOM 3345 N N . PRO B 1 217 ? 19.816 54.651 27.710 1.00 36.53 239 PRO B N 1
ATOM 3346 C CA . PRO B 1 217 ? 20.134 53.435 28.487 1.00 38.21 239 PRO B CA 1
ATOM 3347 C C . PRO B 1 217 ? 21.215 52.582 27.816 1.00 44.11 239 PRO B C 1
ATOM 3348 O O . PRO B 1 217 ? 22.121 52.044 28.493 1.00 43.42 239 PRO B O 1
ATOM 3352 N N . ASP B 1 218 ? 21.126 52.488 26.489 1.00 39.25 240 ASP B N 1
ATOM 3353 C CA . ASP B 1 218 ? 22.051 51.678 25.702 1.00 36.84 240 ASP B CA 1
ATOM 3354 C C . ASP B 1 218 ? 22.410 52.383 24.386 1.00 31.52 240 ASP B C 1
ATOM 3355 O O . ASP B 1 218 ? 21.678 52.271 23.407 1.00 48.37 240 ASP B O 1
ATOM 3360 N N . PRO B 1 219 ? 23.530 53.099 24.381 1.00 31.54 241 PRO B N 1
ATOM 3361 C CA . PRO B 1 219 ? 23.978 53.820 23.185 1.00 36.85 241 PRO B CA 1
ATOM 3362 C C . PRO B 1 219 ? 24.187 52.880 22.002 1.00 43.43 241 PRO B C 1
ATOM 3363 O O . PRO B 1 219 ? 23.908 53.252 20.862 1.00 56.08 241 PRO B O 1
ATOM 3367 N N . SER B 1 220 ? 24.674 51.674 22.277 1.00 42.00 242 SER B N 1
ATOM 3368 C CA . SER B 1 220 ? 24.918 50.689 21.230 1.00 47.36 242 SER B CA 1
ATOM 3369 C C . SER B 1 220 ? 23.748 50.622 20.254 1.00 58.99 242 SER B C 1
ATOM 3370 O O . SER B 1 220 ? 22.588 50.574 20.663 1.00 72.40 242 SER B O 1
#

Nearest PDB structures (foldseek):
  4lhk-assembly2_B  TM=1.005E+00  e=3.343E-45  Saccharomyces pastorianus
  4gq7-assembly1_A  TM=9.825E-01  e=1.809E-39  Saccharomyces pastorianus
  4lhn-assembly1_A  TM=9.787E-01  e=7.492E-34  Saccharomyces cerevisiae S288C
  2xju-assembly1_A  TM=9.665E-01  e=1.961E-33  Saccharomyces cerevisiae S288C
  2xjp-assembly1_A  TM=9.674E-01  e=3.928E-33  Saccharomyces cerevisiae S288C

Sequence (434 aa):
TQACLPVGSRKNGMNVNFYKYSLQDSTTYSDPQYMAYKYSDTKKLGSVSGQTHLSIYYDLNTAFWNTASWSSDLFGFYTTPTNVTVEMTGYFLPPQTGSYTFKFATVDDSAILSVGGSIAFECCAQEQPPITSTDFTINGIKPWGAAAPTDIKGSTYMYAGYYYPIKIVYSNAKALARLPVSVVLPDGTEVNDDFEGYVYSFDDDLSQSNCTIPDPSTQACLPVGSRKNGMNVNFYKYSLQDSTTYSDPQYMAYKYSDTKKLGSVSGQTHLSIYYDLNTAFWNTASWSSDLFGFYTTPTNVTVEMTGYFLPPQTGSYTFKFATVDDSAILSVGGSIAFECCAQEQPPITSTDFTINGIKPWGAAAPTDIKGSTYMYAGYYYPIKIVYSNAKALARLPVSVVLPDGTEVNDDFEGYVYSFDDDLSQSNCTIPDPS

InterPro domains:
  IPR011658 PA14 domain [PF07691] (76-213)
  IPR011658 PA14 domain [SM00758] (55-213)
  IPR037524 PA14/GLEYA domain [PS51820] (54-213)

B-factor: mean 22.77, std 8.48, range [10.5, 92.34]

CATH classification: 2.60.120.1560

Solvent-accessible surface area: 17857 Å² total; per-residue (Å²): 78,65,0,0,66,14,112,51,100,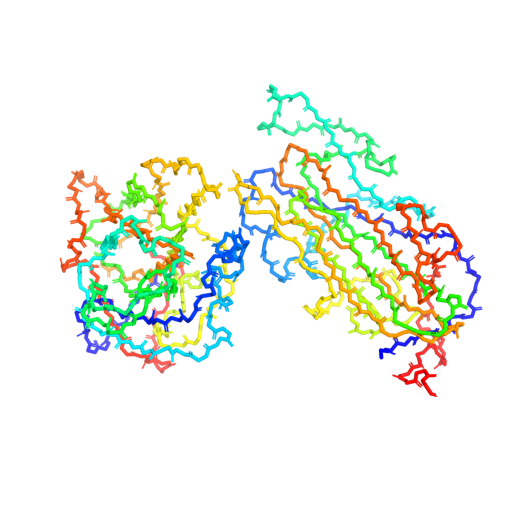113,83,72,0,0,34,0,16,0,9,135,9,75,56,76,39,50,35,39,2,1,31,16,64,23,5,0,47,83,0,36,117,48,180,91,68,20,56,33,69,43,39,13,96,1,38,7,152,7,66,26,90,100,85,107,90,98,68,55,33,156,20,52,95,3,30,61,35,136,4,22,0,0,21,0,0,0,9,0,5,0,0,0,36,2,76,52,66,8,58,0,32,6,48,1,36,13,0,17,8,0,0,1,3,0,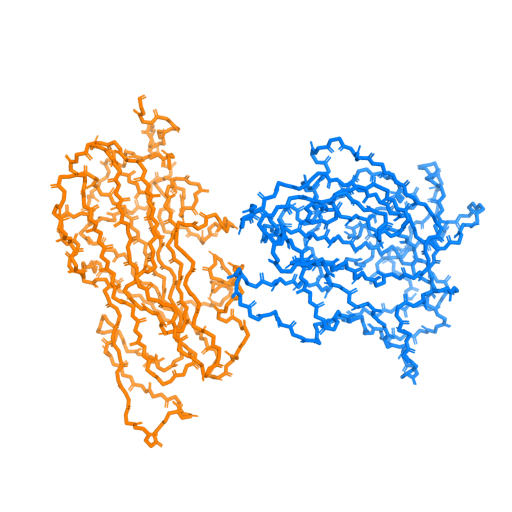5,0,2,62,43,1,9,98,17,7,6,9,108,76,100,22,40,90,27,66,96,34,37,5,48,0,11,39,2,76,75,17,88,20,35,97,71,27,120,10,74,11,114,0,65,43,44,54,29,0,0,4,2,2,0,0,0,0,0,49,6,42,0,119,0,42,7,7,0,49,8,51,96,51,61,88,14,86,51,59,3,104,38,47,0,18,8,10,84,41,59,120,97,33,117,106,5,66,37,94,99,12,98,114,42,0,0,59,7,118,45,102,116,94,70,0,0,40,0,18,0,12,106,7,75,59,72,38,48,73,44,6,12,38,7,3,20,4,0,32,69,2,34,119,43,161,94,70,20,54,32,78,41,37,14,99,1,33,4,126,6,69,22,89,105,84,104,86,100,67,52,30,158,22,52,92,3,34,63,34,141,4,20,0,0,21,0,0,0,10,0,9,0,0,0,38,1,79,83,57,8,57,0,35,5,47,2,37,41,0,23,9,2,0,2,2,0,8,0,3,48,45,1,11,71,15,7,7,13,114,86,102,32,37,50,22,2,66,32,32,4,48,1,15,41,54,102,76,49,90,19,63,99,78,29,129,10,69,22,120,0,67,43,49,55,27,1,0,3,5,4,0,0,0,0,0,46,5,40,0,57,0,37,5,6,0,61,10,44,92,49,62,103,12,92,45,59,2,102,38,47,0,17,11,10,78,42,61,127,104,38,84,122,9,61,33,96,92,13,88

Radius of gyration: 23.89 Å; Cα contacts (8 Å, |Δi|>4): 1251; chains: 2; bounding box: 58×55×66 Å

Organism: Saccharomyces pastorianus (NCBI:txid27292)

Foldseek 3Di:
DKFWDDDDDWFWFKKKWKAFFAAPPQPQQQDLQNQQACSVVDDIPDIDDRDQQAWDKDADDPVCFSHWDWDCRPVNDTDGQQWIKMKIKWWFAAQAFFKKKKWWQWWAAWKFKWKAAVTLHHFLCGPDHGDRHSPTQFTWGQRVPDDTDGGTMGMDGDHHPTIMMMMMMGTRNTGIGGTWIWMQHRVRDIGTRGRTPGTIHDHRDPPDDRTMDRDPD/DKFWDDDDDWFWFKKKWKAFFAAQPQPLQQDLQSQQAVSVVDPTPDIDDRDQQAWDWDADPPVCFRHWDWDCRPVNDTDGQFWIKMKIKWWFAAQAFFKKKKWFQWWAAWKFKWKAAVTLHHFLCGPPHGDRHSPTQFTWGQRVPDGTDGGTIGMDTDHHPTIMIMMMMGTRNTGIGTTWIWMQHPVRDIGTRGCTVTTIHDHRDPPDPRTIDRDPD

Secondary structure (DSSP, 8-state):
--EE---S-EEESEEEEEEE--TT-SSGGG-HHHHHTGGGGSPEEEEEEEE-B--EEE---GGGTTS---B-TTTT--B-TTSEEEEEEEEE--SSSEEEEEEES--BSEEEEEESBTTTB-TT-TTSPP------SEEEE--TTSPPP-SEEEEEEE-TTSBEEEEEEEEE-SS-EEE-EEEE-TTS-EEESB-TTTEEEE---TT-SS-EES---/--EE---SPPEESEEEEEEE--TT-SSGGG-HHHHHTGGGGS---EEEEEE-B--EEE---GGGTTS---B-TTTT--B-TTSEEEEEEEEE--SSSEEEEEEES--BSEEEEEESBTTTB-TT-TTSPPP-----SEEEE--TTSPPP-SEEEEEEE-TT-BEEEEEEEEE-SS-EEE-EEEE-TTS-EEESB-TTTEEE----TT-TT-EES---